Protein AF-0000000072882647 (afdb_homodimer)

pLDDT: mean 91.52, std 14.96, range [25.5, 98.94]

Radius of gyration: 23.52 Å; Cα contacts (8 Å, |Δi|>4): 827; chains: 2; bounding box: 47×79×61 Å

Secondary structure (DSSP, 8-state):
--------TTSTT-EEEE-PPP-SSSS-SSHHHHHHHHHHHHHT--EEEE-S----TTSSS-EEEETTEEEESHHHHHHHHHHHHT--TTTTS-HHHHHHHHHHHHHIIIIIHHHHHHIIIIISTTTTHHHH-S---HHHHHHHHHHHHHHHHHHHHHSGGGS-HHHHHHHHHHHHHHHHHHHTT-SBTTBSS--HHHHHHHHHHHHHHHS-TT-TTHHHHHHSTTHHHHHHHHHHHHHH-TTGGGGS------/--------TTSTT-EEEE-PPP-SSSS-S-HHHHHHHHHHHHHT--EEEE-S----TTSSS-EEEETTEEEESHHHHHHHHHHHHT--TTTTS-HHHHHHHHHHHHHIIIIIHHHHHHIIIIISTTTTHHHH-S---HHHHHHHHHHHHHHHHHHHHHSGGGS-HHHHHHHHHHHHHHHHHHHTT-SBTTBSS--HHHHHHHHHHHHHHHS-TT-TTHHHHHHSTTHHHHHHHHHHHHHH-TTGGGGS------

Solvent-accessible surface area (backbone atoms only — not comparable to full-atom values): 27006 Å² total; per-residue (Å²): 140,69,85,63,57,76,55,42,96,84,64,48,80,39,34,35,40,20,21,67,57,52,6,49,67,40,54,35,82,44,36,46,35,37,14,43,55,44,42,33,53,76,66,64,51,35,66,43,82,35,55,87,58,25,60,32,91,61,70,41,60,15,21,36,38,44,85,87,41,78,38,41,49,40,67,57,40,51,52,51,48,24,63,74,68,70,49,67,64,55,69,86,50,51,67,42,53,49,20,51,42,49,19,45,34,37,27,42,66,50,46,44,41,55,39,53,49,43,41,47,36,60,76,53,56,43,68,59,44,70,71,34,33,73,84,53,52,74,54,47,73,73,32,38,67,57,51,34,50,50,48,51,53,29,33,42,55,58,45,68,56,59,50,52,71,70,56,38,54,49,54,35,48,53,50,52,48,25,54,37,46,48,27,56,86,46,70,23,68,88,30,85,54,75,34,65,46,46,23,48,47,43,14,45,50,48,40,57,74,59,63,36,87,86,42,87,60,53,60,30,36,75,78,40,91,34,34,61,48,44,52,39,47,50,50,52,38,58,72,68,34,77,57,46,77,77,39,26,44,74,73,75,77,123,136,72,90,67,63,79,55,39,95,83,68,48,76,40,34,36,39,19,20,67,59,51,6,48,68,41,52,36,84,45,38,46,34,36,13,43,52,45,43,33,53,75,67,67,51,41,67,44,83,36,56,88,57,26,62,33,90,60,70,40,61,16,24,36,39,44,85,89,42,77,37,40,48,42,66,57,40,50,51,50,48,24,63,75,68,70,50,64,61,56,71,88,52,52,66,42,53,50,18,52,42,50,19,47,35,37,26,42,66,51,44,44,41,55,40,53,49,44,42,48,36,59,76,52,55,44,67,59,45,69,71,33,32,73,82,54,51,74,53,47,73,75,33,38,65,57,51,33,51,51,49,51,51,29,33,40,57,60,46,67,56,58,48,52,71,71,55,39,54,49,53,36,48,52,50,52,48,25,54,38,45,47,27,57,85,46,70,23,69,92,30,84,55,76,34,63,47,44,23,46,47,45,15,45,50,48,38,57,72,58,63,35,85,88,42,89,60,52,61,29,36,75,78,41,91,33,33,60,50,43,53,39,47,50,51,52,38,59,73,67,34,77,58,45,77,77,39,26,43,74,71,74,77,123

Structure (mmCIF, N/CA/C/O backbone):
data_AF-0000000072882647-model_v1
#
loop_
_entity.id
_entity.type
_entity.pdbx_description
1 polymer 'Ankyrin repeat domain-containing-like protein'
#
loop_
_atom_site.group_PDB
_atom_site.id
_atom_site.type_symbol
_atom_site.label_atom_id
_atom_site.label_alt_id
_atom_site.label_comp_id
_atom_site.label_asym_id
_atom_site.label_entity_id
_atom_site.label_seq_id
_atom_site.pdbx_PDB_ins_code
_atom_site.Cartn_x
_atom_site.Cartn_y
_atom_site.Cartn_z
_atom_site.occupancy
_atom_site.B_iso_or_equiv
_atom_site.auth_seq_id
_atom_site.auth_comp_id
_atom_site.auth_asym_id
_atom_site.auth_atom_id
_atom_site.pdbx_PDB_model_num
ATOM 1 N N . MET A 1 1 ? -9.273 34.969 10.172 1 27.52 1 MET A N 1
ATOM 2 C CA . MET A 1 1 ? -10.539 34.781 10.875 1 27.52 1 MET A CA 1
ATOM 3 C C . MET A 1 1 ? -10.781 33.281 11.148 1 27.52 1 MET A C 1
ATOM 5 O O . MET A 1 1 ? -11.477 32.625 10.383 1 27.52 1 MET A O 1
ATOM 9 N N . ALA A 1 2 ? -9.695 32.5 11.328 1 32.19 2 ALA A N 1
ATOM 10 C CA . ALA A 1 2 ? -9.352 31.094 11.336 1 32.19 2 ALA A CA 1
ATOM 11 C C . ALA A 1 2 ? -10.344 30.297 12.188 1 32.19 2 ALA A C 1
ATOM 13 O O . ALA A 1 2 ? -11.047 30.859 13.023 1 32.19 2 ALA A O 1
ATOM 14 N N . ALA A 1 3 ? -10.289 28.906 12.031 1 35.66 3 ALA A N 1
ATOM 15 C CA . ALA A 1 3 ? -11.078 27.766 12.484 1 35.66 3 ALA A CA 1
ATOM 16 C C . ALA A 1 3 ? -11.281 27.797 13.992 1 35.66 3 ALA A C 1
ATOM 18 O O . ALA A 1 3 ? -10.5 27.203 14.742 1 35.66 3 ALA A O 1
ATOM 19 N N . ALA A 1 4 ? -11.523 28.891 14.508 1 33.5 4 ALA A N 1
ATOM 20 C CA . ALA A 1 4 ? -11.742 29.094 15.938 1 33.5 4 ALA A CA 1
ATOM 21 C C . ALA A 1 4 ? -12.922 28.266 16.438 1 33.5 4 ALA A C 1
ATOM 23 O O . ALA A 1 4 ? -13.617 28.672 17.375 1 33.5 4 ALA A O 1
ATOM 24 N N . ALA A 1 5 ? -13.539 27.484 15.539 1 37.56 5 ALA A N 1
ATOM 25 C CA . ALA A 1 5 ? -14.789 27.031 16.141 1 37.56 5 ALA A CA 1
ATOM 26 C C . ALA A 1 5 ? -14.547 26.406 17.516 1 37.56 5 ALA A C 1
ATOM 28 O O . ALA A 1 5 ? -13.672 25.547 17.672 1 37.56 5 ALA A O 1
ATOM 29 N N . LEU A 1 6 ? -15.203 26.812 18.625 1 36.56 6 LEU A N 1
ATOM 30 C CA . LEU A 1 6 ? -15.266 26.891 20.078 1 36.56 6 LEU A CA 1
ATOM 31 C C . LEU A 1 6 ? -15.336 25.5 20.688 1 36.56 6 LEU A C 1
ATOM 33 O O . LEU A 1 6 ? -15.789 24.547 20.047 1 36.56 6 LEU A O 1
ATOM 37 N N . GLU A 1 7 ? -14.438 25.203 21.797 1 40.88 7 GLU A N 1
ATOM 38 C CA . GLU A 1 7 ? -14.414 24.453 23.062 1 40.88 7 GLU A CA 1
ATOM 39 C C . GLU A 1 7 ? -15.828 24.125 23.531 1 40.88 7 GLU A C 1
ATOM 41 O O . GLU A 1 7 ? -16.75 24.922 23.328 1 40.88 7 GLU A O 1
ATOM 46 N N . GLY A 1 8 ? -16.188 23 23.438 1 42.53 8 GLY A N 1
ATOM 47 C CA . GLY A 1 8 ? -17.219 22.953 24.453 1 42.53 8 GLY A CA 1
ATOM 48 C C . GLY A 1 8 ? -16.938 23.859 25.641 1 42.53 8 GLY A C 1
ATOM 49 O O . GLY A 1 8 ? -15.789 24.25 25.859 1 42.53 8 GLY A O 1
ATOM 50 N N . LYS A 1 9 ? -17.766 24.781 26.141 1 48.56 9 LYS A N 1
ATOM 51 C CA . LYS A 1 9 ? -17.641 25.719 27.25 1 48.56 9 LYS A CA 1
ATOM 52 C C . LYS A 1 9 ? -16.641 25.188 28.297 1 48.56 9 LYS A C 1
ATOM 54 O O . LYS A 1 9 ? -15.938 25.969 28.938 1 48.56 9 LYS A O 1
ATOM 59 N N . ASP A 1 10 ? -16.5 23.922 28.578 1 52.34 10 ASP A N 1
ATOM 60 C CA . ASP A 1 10 ? -15.695 23.375 29.656 1 52.34 10 ASP A CA 1
ATOM 61 C C . ASP A 1 10 ? -14.445 22.672 29.125 1 52.34 10 ASP A C 1
ATOM 63 O O . ASP A 1 10 ? -13.773 21.938 29.844 1 52.34 10 ASP A O 1
ATOM 67 N N . GLY A 1 11 ? -13.852 23 27.844 1 58.84 11 GLY A N 1
ATOM 68 C CA . GLY A 1 11 ? -12.664 22.344 27.344 1 58.84 11 GLY A CA 1
ATOM 69 C C . GLY A 1 11 ? -12.938 20.953 26.797 1 58.84 11 GLY A C 1
ATOM 70 O O . GLY A 1 11 ? -12.008 20.25 26.391 1 58.84 11 GLY A O 1
ATOM 71 N N . SER A 1 12 ? -14.164 20.531 26.75 1 74.12 12 SER A N 1
ATOM 72 C CA . SER A 1 12 ? -14.617 19.234 26.25 1 74.12 12 SER A CA 1
ATOM 73 C C . SER A 1 12 ? -14.688 19.219 24.719 1 74.12 12 SER A C 1
ATOM 75 O O . SER A 1 12 ? -14.938 20.25 24.109 1 74.12 12 SER A O 1
ATOM 77 N N . ASN A 1 13 ? -14.047 18.188 23.984 1 85.19 13 ASN A N 1
ATOM 78 C CA . ASN A 1 13 ? -14.102 17.844 22.578 1 85.19 13 ASN A CA 1
ATOM 79 C C . ASN A 1 13 ? -13.094 18.656 21.766 1 85.19 13 ASN A C 1
ATOM 81 O O . ASN A 1 13 ? -13.352 18.969 20.594 1 85.19 13 ASN A O 1
ATOM 85 N N . VAL A 1 14 ? -12.094 19.156 22.516 1 92.81 14 VAL A N 1
ATOM 86 C CA . VAL A 1 14 ? -10.969 19.734 21.797 1 92.81 14 VAL A CA 1
ATOM 87 C C . VAL A 1 14 ? -9.891 18.672 21.562 1 92.81 14 VAL A C 1
ATOM 89 O O . VAL A 1 14 ? -9.477 17.984 22.5 1 92.81 14 VAL A O 1
ATOM 92 N N . VAL A 1 15 ? -9.5 18.547 20.328 1 98 15 VAL A N 1
ATOM 93 C CA . VAL A 1 15 ? -8.477 17.562 19.984 1 98 15 VAL A CA 1
ATOM 94 C C . VAL A 1 15 ? -7.09 18.141 20.234 1 98 15 VAL A C 1
ATOM 96 O O . VAL A 1 15 ? -6.797 19.266 19.812 1 98 15 VAL A O 1
ATOM 99 N N . ILE A 1 16 ? -6.266 17.453 21 1 98.38 16 ILE A N 1
ATOM 100 C CA . ILE A 1 16 ? -4.844 17.781 21.047 1 98.38 16 ILE A CA 1
ATOM 101 C C . ILE A 1 16 ? -4.082 16.953 20.016 1 98.38 16 ILE A C 1
ATOM 103 O O . ILE A 1 16 ? -4.027 15.719 20.125 1 98.38 16 ILE A O 1
ATOM 107 N N . LEU A 1 17 ? -3.564 17.594 19.047 1 98.69 17 LEU A N 1
ATOM 108 C CA . LEU A 1 17 ? -2.775 16.938 18 1 98.69 17 LEU A CA 1
ATOM 109 C C . LEU A 1 17 ? -1.29 16.969 18.344 1 98.69 17 LEU A C 1
ATOM 111 O O . LEU A 1 17 ? -0.668 18.031 18.359 1 98.69 17 LEU A O 1
ATOM 115 N N . HIS A 1 18 ? -0.752 15.805 18.688 1 98.5 18 HIS A N 1
ATOM 116 C CA . HIS A 1 18 ? 0.672 15.664 18.969 1 98.5 18 HIS A CA 1
ATOM 117 C C . HIS A 1 18 ? 1.454 15.305 17.719 1 98.5 18 HIS A C 1
ATOM 119 O O . HIS A 1 18 ? 1.172 14.289 17.078 1 98.5 18 HIS A O 1
ATOM 125 N N . GLN A 1 19 ? 2.402 16.172 17.344 1 97.25 19 GLN A N 1
ATOM 126 C CA . GLN A 1 19 ? 3.174 15.922 16.141 1 97.25 19 GLN A CA 1
ATOM 127 C C . GLN A 1 19 ? 4.547 16.578 16.219 1 97.25 19 GLN A C 1
ATOM 129 O O . GLN A 1 19 ? 4.867 17.234 17.203 1 97.25 19 GLN A O 1
ATOM 134 N N . LEU A 1 20 ? 5.355 16.344 15.18 1 94.56 20 LEU A N 1
ATOM 135 C CA . LEU A 1 20 ? 6.672 16.969 15.078 1 94.56 20 LEU A CA 1
ATOM 136 C C . LEU A 1 20 ? 6.547 18.484 14.945 1 94.56 20 LEU A C 1
ATOM 138 O O . LEU A 1 20 ? 5.516 18.984 14.5 1 94.56 20 LEU A O 1
ATOM 142 N N . LYS A 1 21 ? 7.598 19.109 15.297 1 93.38 21 LYS A N 1
ATOM 143 C CA . LYS A 1 21 ? 7.648 20.562 15.141 1 93.38 21 LYS A CA 1
ATOM 144 C C . LYS A 1 21 ? 7.449 20.953 13.68 1 93.38 21 LYS A C 1
ATOM 146 O O . LYS A 1 21 ? 7.613 20.141 12.773 1 93.38 21 LYS A O 1
ATOM 151 N N . ARG A 1 22 ? 7.074 22.203 13.469 1 95.5 22 ARG A N 1
ATOM 152 C CA . ARG A 1 22 ? 6.828 22.75 12.141 1 95.5 22 ARG A CA 1
ATOM 153 C C . ARG A 1 22 ? 8.078 22.656 11.273 1 95.5 22 ARG A C 1
ATOM 155 O O . ARG A 1 22 ? 9.203 22.734 11.773 1 95.5 22 ARG A O 1
ATOM 162 N N . GLY A 1 23 ? 7.883 22.438 9.977 1 93.88 23 GLY A N 1
ATOM 163 C CA . GLY A 1 23 ? 8.977 22.391 9.016 1 93.88 23 GLY A CA 1
ATOM 164 C C . GLY A 1 23 ? 9.234 23.734 8.359 1 93.88 23 GLY A C 1
ATOM 165 O O . GLY A 1 23 ? 8.5 24.703 8.586 1 93.88 23 GLY A O 1
ATOM 166 N N . LYS A 1 24 ? 10.219 23.75 7.551 1 93.19 24 LYS A N 1
ATOM 167 C CA . LYS A 1 24 ? 10.617 25 6.879 1 93.19 24 LYS A CA 1
ATOM 168 C C . LYS A 1 24 ? 9.828 25.188 5.59 1 93.19 24 LYS A C 1
ATOM 170 O O . LYS A 1 24 ? 9.586 26.328 5.176 1 93.19 24 LYS A O 1
ATOM 175 N N . LEU A 1 25 ? 9.453 24.078 4.984 1 94.94 25 LEU A N 1
ATOM 176 C CA . LEU A 1 25 ? 8.844 24.172 3.662 1 94.94 25 LEU A CA 1
ATOM 177 C C . LEU A 1 25 ? 7.406 23.672 3.684 1 94.94 25 LEU A C 1
ATOM 179 O O . LEU A 1 25 ? 6.598 24.047 2.83 1 94.94 25 LEU A O 1
ATOM 183 N N . THR A 1 26 ? 7.078 22.781 4.605 1 96.94 26 THR A N 1
ATOM 184 C CA . THR A 1 26 ? 5.73 22.297 4.883 1 96.94 26 THR A CA 1
ATOM 185 C C . THR A 1 26 ? 5.418 22.391 6.375 1 96.94 26 THR A C 1
ATOM 187 O O . THR A 1 26 ? 6.328 22.406 7.203 1 96.94 26 THR A O 1
ATOM 190 N N . PRO A 1 27 ? 4.117 22.422 6.711 1 97.31 27 PRO A N 1
ATOM 191 C CA . PRO A 1 27 ? 3.773 22.516 8.133 1 97.31 27 PRO A CA 1
ATOM 192 C C . PRO A 1 27 ? 4.352 21.359 8.953 1 97.31 27 PRO A C 1
ATOM 194 O O . PRO A 1 27 ? 4.68 21.547 10.133 1 97.31 27 PRO A O 1
ATOM 197 N N . CYS A 1 28 ? 4.465 20.234 8.422 1 96.19 28 CYS A N 1
ATOM 198 C CA . CYS A 1 28 ? 5.113 19.094 9.055 1 96.19 28 CYS A CA 1
ATOM 199 C C . CYS A 1 28 ? 5.848 18.25 8.031 1 96.19 28 CYS A C 1
ATOM 201 O O . CYS A 1 28 ? 5.359 18.047 6.914 1 96.19 28 CYS A O 1
ATOM 203 N N . ILE A 1 29 ? 6.984 17.656 8.391 1 95.06 29 ILE A N 1
ATOM 204 C CA . ILE A 1 29 ? 7.777 16.844 7.469 1 95.06 29 ILE A CA 1
ATOM 205 C C . ILE A 1 29 ? 7.227 15.422 7.422 1 95.06 29 ILE A C 1
ATOM 207 O O . ILE A 1 29 ? 7.621 14.625 6.566 1 95.06 29 ILE A O 1
ATOM 211 N N . SER A 1 30 ? 6.375 15.055 8.352 1 96.44 30 SER A N 1
ATOM 212 C CA . SER A 1 30 ? 5.684 13.773 8.312 1 96.44 30 SER A CA 1
ATOM 213 C C . SER A 1 30 ? 4.434 13.844 7.441 1 96.44 30 SER A C 1
ATOM 215 O O . SER A 1 30 ? 3.535 14.648 7.699 1 96.44 30 SER A O 1
ATOM 217 N N . PRO A 1 31 ? 4.328 13.008 6.438 1 98.38 31 PRO A N 1
ATOM 218 C CA . PRO A 1 31 ? 3.119 13.016 5.609 1 98.38 31 PRO A CA 1
ATOM 219 C C . PRO A 1 31 ? 1.864 12.641 6.395 1 98.38 31 PRO A C 1
ATOM 221 O O . PRO A 1 31 ? 0.768 13.102 6.074 1 98.38 31 PRO A O 1
ATOM 224 N N . PHE A 1 32 ? 2.025 11.898 7.441 1 98.62 32 PHE A N 1
ATOM 225 C CA . PHE A 1 32 ? 0.882 11.414 8.211 1 98.62 32 PHE A CA 1
ATOM 226 C C . PHE A 1 32 ? 0.377 12.492 9.156 1 98.62 32 PHE A C 1
ATOM 228 O O . PHE A 1 32 ? -0.824 12.586 9.422 1 98.62 32 PHE A O 1
ATOM 235 N N . ALA A 1 33 ? 1.294 13.273 9.68 1 98.56 33 ALA A N 1
ATOM 236 C CA . ALA A 1 33 ? 0.888 14.414 10.5 1 98.56 33 ALA A CA 1
ATOM 237 C C . ALA A 1 33 ? 0.169 15.461 9.656 1 98.56 33 ALA A C 1
ATOM 239 O O . ALA A 1 33 ? -0.855 16.016 10.07 1 98.56 33 ALA A O 1
ATOM 240 N N . LEU A 1 34 ? 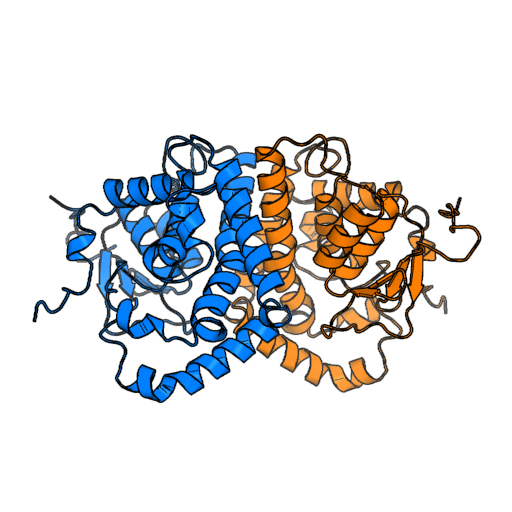0.753 15.742 8.492 1 98.81 34 LEU A N 1
ATOM 241 C CA . LEU A 1 34 ? 0.103 16.688 7.59 1 98.81 34 LEU A CA 1
ATOM 242 C C . LEU A 1 34 ? -1.273 16.188 7.172 1 98.81 34 LEU A C 1
ATOM 244 O O . LEU A 1 34 ? -2.227 16.953 7.09 1 98.81 34 LEU A O 1
ATOM 248 N N . LYS A 1 35 ? -1.419 14.93 6.898 1 98.88 35 LYS A N 1
ATOM 249 C CA . LYS A 1 35 ? -2.695 14.281 6.609 1 98.88 35 LYS A CA 1
ATOM 250 C C . LYS A 1 35 ? -3.707 14.539 7.719 1 98.88 35 LYS A C 1
ATOM 252 O O . LYS A 1 35 ? -4.82 15 7.461 1 98.88 35 LYS A O 1
ATOM 257 N N . LEU A 1 36 ? -3.35 14.242 8.938 1 98.88 36 LEU A N 1
ATOM 258 C CA . LEU A 1 36 ? -4.262 14.32 10.07 1 98.88 36 LEU A CA 1
ATOM 259 C C . LEU A 1 36 ? -4.676 15.758 10.344 1 98.88 36 LEU A C 1
ATOM 261 O O . LEU A 1 36 ? -5.855 16.047 10.562 1 98.88 36 LEU A O 1
ATOM 265 N N . GLU A 1 37 ? -3.703 16.656 10.336 1 98.88 37 GLU A N 1
ATOM 266 C CA . GLU A 1 37 ? -4.035 18.062 10.57 1 98.88 37 GLU A CA 1
ATOM 267 C C . GLU A 1 37 ? -4.914 18.609 9.445 1 98.88 37 GLU A C 1
ATOM 269 O O . GLU A 1 37 ? -5.828 19.406 9.695 1 98.88 37 GLU A O 1
ATOM 274 N N . THR A 1 38 ? -4.648 18.234 8.211 1 98.94 38 THR A N 1
ATOM 275 C CA . THR A 1 38 ? -5.492 18.641 7.098 1 98.94 38 THR A CA 1
ATOM 276 C C . THR A 1 38 ? -6.922 18.156 7.293 1 98.94 38 THR A C 1
ATOM 278 O O . THR A 1 38 ? -7.879 18.891 7.016 1 98.94 38 THR A O 1
ATOM 281 N N . TYR A 1 39 ? -7.094 16.953 7.797 1 98.88 39 TYR A N 1
ATOM 282 C CA . TYR A 1 39 ? -8.43 16.438 8.062 1 98.88 39 TYR A CA 1
ATOM 283 C C . TYR A 1 39 ? -9.156 17.281 9.094 1 98.88 39 TYR A C 1
ATOM 285 O O . TYR A 1 39 ? -10.336 17.609 8.93 1 98.88 39 TYR A O 1
ATOM 293 N N . LEU A 1 40 ? -8.445 17.594 10.172 1 98.69 40 LEU A N 1
ATOM 294 C CA . LEU A 1 40 ? -9.047 18.422 11.211 1 98.69 40 LEU A CA 1
ATOM 295 C C . LEU A 1 40 ? -9.523 19.75 10.633 1 98.69 40 LEU A C 1
ATOM 297 O O . LEU A 1 40 ? -10.609 20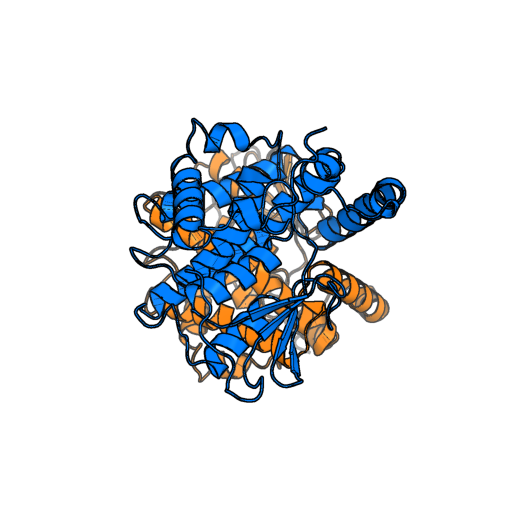.234 10.984 1 98.69 40 LEU A O 1
ATOM 301 N N . ARG A 1 41 ? -8.781 20.297 9.734 1 98.56 41 ARG A N 1
ATOM 302 C CA . ARG A 1 41 ? -9.102 21.578 9.117 1 98.56 41 ARG A CA 1
ATOM 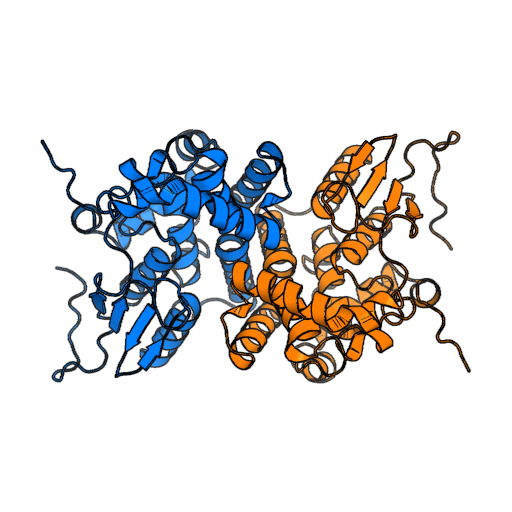303 C C . ARG A 1 41 ? -10.289 21.453 8.172 1 98.56 41 ARG A C 1
ATOM 305 O O . ARG A 1 41 ? -11.219 22.266 8.219 1 98.56 41 ARG A O 1
ATOM 312 N N . ILE A 1 42 ? -10.289 20.406 7.289 1 98.44 42 ILE A N 1
ATOM 313 C CA . ILE A 1 42 ? -11.375 20.203 6.34 1 98.44 42 ILE A CA 1
ATOM 314 C C . ILE A 1 42 ? -12.68 19.938 7.094 1 98.44 42 ILE A C 1
ATOM 316 O O . ILE A 1 42 ? -13.734 20.453 6.719 1 98.44 42 ILE A O 1
ATOM 320 N N . ALA A 1 43 ? -12.578 19.188 8.188 1 97.81 43 ALA A N 1
ATOM 321 C CA . ALA A 1 43 ? -13.75 18.766 8.945 1 97.81 43 ALA A CA 1
ATOM 322 C C . ALA A 1 43 ? -14.203 19.859 9.906 1 97.81 43 ALA A C 1
ATOM 324 O O . ALA A 1 43 ? -15.273 19.766 10.516 1 97.81 43 ALA A O 1
ATOM 325 N N . GLY A 1 44 ? -13.406 20.859 10.094 1 97.06 44 GLY A N 1
ATOM 326 C CA . GLY A 1 44 ? -13.766 21.953 11 1 97.06 44 GLY A CA 1
ATOM 327 C C . GLY A 1 44 ? -13.758 21.547 12.461 1 97.06 44 GLY A C 1
ATOM 328 O O . GLY A 1 44 ? -14.617 21.953 13.234 1 97.06 44 GLY A O 1
ATOM 329 N N . ILE A 1 45 ? -12.875 20.688 12.812 1 97.44 45 ILE A N 1
ATOM 330 C CA . ILE A 1 45 ? -12.758 20.219 14.188 1 97.44 45 ILE A CA 1
ATOM 331 C C . ILE A 1 45 ? -11.727 21.078 14.93 1 97.44 45 ILE A C 1
ATOM 333 O O . ILE A 1 45 ? -10.617 21.281 14.445 1 97.44 45 ILE A O 1
ATOM 337 N N . ALA A 1 46 ? -12.117 21.578 16.078 1 96.38 46 ALA A N 1
ATOM 338 C CA . ALA A 1 46 ? -11.211 22.391 16.891 1 96.38 46 ALA A CA 1
ATOM 339 C C . ALA A 1 46 ? -10.055 21.547 17.406 1 96.38 46 ALA A C 1
ATOM 341 O O . ALA A 1 46 ? -10.25 20.422 17.875 1 96.38 46 ALA A O 1
ATOM 342 N N . TYR A 1 47 ? -8.852 22.109 17.312 1 98.06 47 TYR A N 1
ATOM 343 C CA . TYR A 1 47 ? -7.699 21.375 17.812 1 98.06 47 TYR A CA 1
ATOM 344 C C . TYR A 1 47 ? -6.594 22.328 18.25 1 98.06 47 TYR A C 1
ATOM 346 O O . TYR A 1 47 ? -6.602 23.5 17.891 1 98.06 47 TYR A O 1
ATOM 354 N N . GLN A 1 48 ? -5.719 21.781 19.062 1 97.38 48 GLN A N 1
ATOM 355 C CA . GLN A 1 48 ? -4.484 22.438 19.484 1 97.38 48 GLN A CA 1
ATOM 356 C C . GLN A 1 48 ? -3.271 21.547 19.188 1 97.38 48 GLN A C 1
ATOM 358 O O . GLN A 1 48 ? -3.318 20.328 19.375 1 97.38 48 GLN A O 1
ATOM 363 N N . ASN A 1 49 ? -2.26 22.172 18.703 1 97.62 49 ASN A N 1
ATOM 364 C CA . ASN A 1 49 ? -1.031 21.438 18.438 1 97.62 49 ASN A CA 1
ATOM 365 C C . ASN A 1 49 ? -0.196 21.266 19.703 1 97.62 49 ASN A C 1
ATOM 367 O O . ASN A 1 49 ? -0.095 22.188 20.516 1 97.62 49 ASN A O 1
ATOM 371 N N . ASP A 1 50 ? 0.309 20.125 19.922 1 97.56 50 ASP A N 1
ATOM 372 C CA . ASP A 1 50 ? 1.347 19.812 20.891 1 97.56 50 ASP A CA 1
ATOM 373 C C . ASP A 1 50 ? 2.611 19.297 20.219 1 97.56 50 ASP A C 1
ATOM 375 O O . ASP A 1 50 ? 2.617 18.203 19.641 1 97.56 50 ASP A O 1
ATOM 379 N N . PHE A 1 51 ? 3.66 20.062 20.312 1 95.31 51 PHE A N 1
ATOM 380 C CA . PHE A 1 51 ? 4.914 19.703 19.672 1 95.31 51 PHE A CA 1
ATOM 381 C C . PHE A 1 51 ? 5.891 19.109 20.688 1 95.31 51 PHE A C 1
ATOM 383 O O . PHE A 1 51 ? 6.977 18.656 20.312 1 95.31 51 PHE A O 1
ATOM 390 N N . ASP A 1 52 ? 5.578 19.078 21.906 1 95.06 52 ASP A N 1
ATOM 391 C CA . ASP A 1 52 ? 6.484 18.672 22.984 1 95.06 52 ASP A CA 1
ATOM 392 C C . ASP A 1 52 ? 6.562 17.156 23.094 1 95.06 52 ASP A C 1
ATOM 394 O O . ASP A 1 52 ? 7.578 16.609 23.531 1 95.06 52 ASP A O 1
ATOM 398 N N . GLU A 1 53 ? 5.473 16.453 22.75 1 94.75 53 GLU A N 1
ATOM 399 C CA . GLU A 1 53 ? 5.406 14.992 22.797 1 94.75 53 GLU A CA 1
ATOM 400 C C . GLU A 1 53 ? 5.027 14.406 21.438 1 94.75 53 GLU A C 1
ATOM 402 O O . GLU A 1 53 ? 3.945 13.836 21.281 1 94.75 53 GLU A O 1
ATOM 407 N N . PRO A 1 54 ? 5.926 14.406 20.547 1 95.31 54 PRO A N 1
ATOM 408 C CA . PRO A 1 54 ? 5.57 14.047 19.172 1 95.31 54 PRO A CA 1
ATOM 409 C C . PRO A 1 54 ? 5.348 12.555 18.984 1 95.31 54 PRO A C 1
ATOM 411 O O . PRO A 1 54 ? 4.645 12.141 18.062 1 95.31 54 PRO A O 1
ATOM 414 N N . MET A 1 55 ? 5.898 11.656 19.828 1 95 55 MET A N 1
ATOM 415 C CA . MET A 1 55 ? 5.766 10.211 19.672 1 95 55 MET A CA 1
ATOM 416 C C . MET A 1 55 ? 4.648 9.656 20.547 1 95 55 MET A C 1
ATOM 418 O O . MET A 1 55 ? 4.613 9.938 21.75 1 95 55 MET A O 1
ATOM 422 N N . GLY A 1 56 ? 3.795 8.93 20 1 94.75 56 GLY A N 1
ATOM 423 C CA . GLY A 1 56 ? 2.582 8.484 20.672 1 94.75 56 GLY A CA 1
ATOM 424 C C . GLY A 1 56 ? 2.652 7.051 21.141 1 94.75 56 GLY A C 1
ATOM 425 O O . GLY A 1 56 ? 3.738 6.477 21.25 1 94.75 56 GLY A O 1
ATOM 426 N N . PRO A 1 57 ? 1.425 6.508 21.484 1 94.12 57 PRO A N 1
ATOM 427 C CA . PRO A 1 57 ? 1.33 5.191 22.125 1 94.12 57 PRO A CA 1
ATOM 428 C C . PRO A 1 57 ? 1.842 4.066 21.219 1 94.12 57 PRO A C 1
ATOM 430 O O . PRO A 1 57 ? 2.221 3.002 21.719 1 94.12 57 PRO A O 1
ATOM 433 N N . LYS A 1 58 ? 1.918 4.281 19.953 1 93.88 58 LYS A N 1
ATOM 434 C CA . LYS A 1 58 ? 2.383 3.25 19.031 1 93.88 58 LYS A CA 1
ATOM 435 C C . LYS A 1 58 ? 3.805 3.537 18.562 1 93.88 58 LYS A C 1
ATOM 437 O O . LYS A 1 58 ? 4.277 2.93 17.594 1 93.88 58 LYS A O 1
ATOM 442 N N . GLY A 1 59 ? 4.371 4.562 19.141 1 92.06 59 GLY A N 1
ATOM 443 C CA . GLY A 1 59 ? 5.773 4.867 18.875 1 92.06 59 GLY A CA 1
ATOM 444 C C . GLY A 1 59 ? 5.98 5.703 17.641 1 92.06 59 GLY A C 1
ATOM 445 O O . GLY A 1 59 ? 7.105 5.816 17.141 1 92.06 59 GLY A O 1
ATOM 446 N N . LYS A 1 60 ? 4.887 6.242 17.109 1 93.38 60 LYS A N 1
ATOM 447 C CA . LYS A 1 60 ? 4.98 7.035 15.883 1 93.38 60 LYS A CA 1
ATOM 448 C C . LYS A 1 60 ? 4.227 8.352 16.016 1 93.38 60 LYS A C 1
ATOM 450 O O . LYS A 1 60 ? 3.484 8.555 16.984 1 93.38 60 LYS A O 1
ATOM 455 N N . THR A 1 61 ? 4.543 9.297 15.188 1 96.19 61 THR A N 1
ATOM 456 C CA . THR A 1 61 ? 3.812 10.547 15 1 96.19 61 THR A CA 1
ATOM 457 C C . THR A 1 61 ? 2.963 10.492 13.734 1 96.19 61 THR A C 1
ATOM 459 O O . THR A 1 61 ? 3.32 9.812 12.766 1 96.19 61 THR A O 1
ATOM 462 N N . PRO A 1 62 ? 1.759 11.133 13.711 1 98.06 62 PRO A N 1
ATOM 463 C CA . PRO A 1 62 ? 1.11 11.906 14.773 1 98.06 62 PRO A CA 1
ATOM 464 C C . PRO A 1 62 ? 0.248 11.039 15.688 1 98.06 62 PRO A C 1
ATOM 466 O O . PRO A 1 62 ? 0.072 9.844 15.422 1 98.06 62 PRO A O 1
ATOM 469 N N . TRP A 1 63 ? -0.22 11.555 16.734 1 98.44 63 TRP A N 1
ATOM 470 C CA . TRP A 1 63 ? -1.242 10.977 17.609 1 98.44 63 TRP A CA 1
ATOM 471 C C . TRP A 1 63 ? -2.08 12.062 18.266 1 98.44 63 TRP A C 1
ATOM 473 O O . TRP A 1 63 ? -1.783 13.25 18.125 1 98.44 63 TRP A O 1
ATOM 483 N N . ILE A 1 64 ? -3.221 11.664 18.906 1 98.62 64 ILE A N 1
ATOM 484 C CA . ILE A 1 64 ? -4.086 12.695 19.484 1 98.62 64 ILE A CA 1
ATOM 485 C C . ILE A 1 64 ? -4.492 12.305 20.891 1 98.62 64 ILE A C 1
ATOM 487 O O . ILE A 1 64 ? -4.445 11.125 21.266 1 98.62 64 ILE A O 1
ATOM 491 N N . THR A 1 65 ? -4.781 13.258 21.641 1 97.69 65 THR A N 1
ATOM 492 C CA . THR A 1 65 ? -5.551 13.117 22.875 1 97.69 65 THR A CA 1
ATOM 493 C C . THR A 1 65 ? -6.93 13.75 22.734 1 97.69 65 THR A C 1
ATOM 495 O O . THR A 1 65 ? -7.051 14.883 22.25 1 97.69 65 THR A O 1
ATOM 498 N N . LEU A 1 66 ? -7.949 13.047 23 1 96.62 66 LEU A N 1
ATOM 499 C CA . LEU A 1 66 ? -9.328 13.516 22.953 1 96.62 66 LEU A CA 1
ATOM 500 C C . LEU A 1 66 ? -10.125 12.984 24.141 1 96.62 66 LEU A C 1
ATOM 502 O O . LEU A 1 66 ? -10.289 11.773 24.297 1 96.62 66 LEU A O 1
ATOM 506 N N . ASN A 1 67 ? -10.57 13.852 25 1 93.75 67 ASN A N 1
ATOM 507 C CA . ASN A 1 67 ? -11.359 13.477 26.156 1 93.75 67 ASN A CA 1
ATOM 508 C C . ASN A 1 67 ? -10.656 12.398 27 1 93.75 67 ASN A C 1
ATOM 510 O O . ASN A 1 67 ? -11.266 11.391 27.359 1 93.75 67 ASN A O 1
ATOM 514 N N . GLY A 1 68 ? -9.367 12.547 27.125 1 91.12 68 GLY A N 1
ATOM 515 C CA . GLY A 1 68 ? -8.586 11.656 27.969 1 91.12 68 GLY A CA 1
ATOM 516 C C . GLY A 1 68 ? -8.086 10.422 27.25 1 91.12 68 GLY A C 1
ATOM 517 O O . GLY A 1 68 ? -7.266 9.672 27.781 1 91.12 68 GLY A O 1
ATOM 518 N N . LYS A 1 69 ? -8.562 10.195 26.062 1 95.19 69 LYS A N 1
ATOM 519 C CA . LYS A 1 69 ? -8.148 9.031 25.297 1 95.19 69 LYS A CA 1
ATOM 520 C C . LYS A 1 69 ? -6.961 9.352 24.391 1 95.19 69 LYS A C 1
ATOM 522 O O . LYS A 1 69 ? -6.941 10.398 23.734 1 95.19 69 LYS A O 1
ATOM 527 N N . LYS A 1 70 ? -5.969 8.547 24.469 1 97.69 70 LYS A N 1
ATOM 528 C CA . LYS A 1 70 ? -4.805 8.648 23.594 1 97.69 70 LYS A CA 1
ATOM 529 C C . LYS A 1 70 ? -4.938 7.707 22.391 1 97.69 70 LYS A C 1
ATOM 531 O O . LYS A 1 70 ? -5.203 6.516 22.562 1 97.69 70 LYS A O 1
ATOM 536 N N . VAL A 1 71 ? -4.859 8.266 21.25 1 97.62 71 VAL A N 1
ATOM 537 C CA . VAL A 1 71 ? -5.043 7.465 20.047 1 97.62 71 VAL A CA 1
ATOM 538 C C . VAL A 1 71 ? -3.902 7.738 19.062 1 97.62 71 VAL A C 1
ATOM 540 O O . VAL A 1 71 ? -3.617 8.891 18.75 1 97.62 71 VAL A O 1
ATOM 543 N N . GLY A 1 72 ? -3.225 6.664 18.734 1 96.69 72 GLY A N 1
ATOM 544 C CA . GLY A 1 72 ? -2.197 6.754 17.719 1 96.69 72 GLY A CA 1
ATOM 545 C C . GLY A 1 72 ? -2.615 6.133 16.391 1 96.69 72 GLY A C 1
ATOM 546 O O . GLY A 1 72 ? -3.631 5.438 16.328 1 96.69 72 GLY A O 1
ATOM 547 N N . ASP A 1 73 ? -1.66 6.398 15.375 1 95.88 73 ASP A N 1
ATOM 548 C CA . ASP A 1 73 ? -1.844 6.105 13.961 1 95.88 73 ASP A CA 1
ATOM 549 C C . ASP A 1 73 ? -2.787 7.117 13.305 1 95.88 73 ASP A C 1
ATOM 551 O O . ASP A 1 73 ? -3.92 7.297 13.766 1 95.88 73 ASP A O 1
ATOM 555 N N . SER A 1 74 ? -2.344 7.742 12.289 1 98.06 74 SER A N 1
ATOM 556 C CA . SER A 1 74 ? -3.082 8.852 11.688 1 98.06 74 SER A CA 1
ATOM 557 C C . SER A 1 74 ? -4.445 8.391 11.172 1 98.06 74 SER A C 1
ATOM 559 O O . SER A 1 74 ? -5.438 9.109 11.305 1 98.06 74 SER A O 1
ATOM 561 N N . GLN A 1 75 ? -4.582 7.18 10.641 1 98.12 75 GLN A N 1
ATOM 562 C CA . GLN A 1 75 ? -5.848 6.711 10.094 1 98.12 75 GLN A CA 1
ATOM 563 C C . GLN A 1 75 ? -6.84 6.375 11.203 1 98.12 75 GLN A C 1
ATOM 565 O O . GLN A 1 75 ? -8.031 6.668 11.086 1 98.12 75 GLN A O 1
ATOM 570 N N . LEU A 1 76 ? -6.391 5.734 12.266 1 98 76 LEU A N 1
ATOM 571 C CA . LEU A 1 76 ? -7.25 5.434 13.406 1 98 76 LEU A CA 1
ATOM 572 C C . LEU A 1 76 ? -7.746 6.715 14.062 1 98 76 LEU A C 1
ATOM 574 O O . LEU A 1 76 ? -8.891 6.789 14.508 1 98 76 LEU A O 1
ATOM 578 N N . CYS A 1 77 ? -6.871 7.715 14.133 1 98.25 77 CYS A N 1
ATOM 579 C CA . CYS A 1 77 ? -7.273 9.023 14.641 1 98.25 77 CYS A CA 1
ATOM 580 C C . CYS A 1 77 ? -8.414 9.602 13.805 1 98.25 77 CYS A C 1
ATOM 582 O O . CYS A 1 77 ? -9.43 10.039 14.359 1 98.25 77 CYS A O 1
ATOM 584 N N . LEU A 1 78 ? -8.266 9.562 12.461 1 98.19 78 LEU A N 1
ATOM 585 C CA . LEU A 1 78 ? -9.289 10.094 11.57 1 98.19 78 LEU A CA 1
ATOM 586 C C . LEU A 1 78 ? -10.617 9.383 11.781 1 98.19 78 LEU A C 1
ATOM 588 O O . LEU A 1 78 ? -11.672 10.016 11.812 1 98.19 78 LEU A O 1
ATOM 592 N N . GLU A 1 79 ? -10.57 8.102 11.922 1 97.44 79 GLU A N 1
ATOM 593 C CA . GLU A 1 79 ? -11.789 7.324 12.094 1 97.44 79 GLU A CA 1
ATOM 594 C C . GLU A 1 79 ? -12.484 7.66 13.406 1 97.44 79 GLU A C 1
ATOM 596 O O . GLU A 1 79 ? -13.711 7.824 13.445 1 97.44 79 GLU A O 1
ATOM 601 N N . LEU A 1 80 ? -11.711 7.742 14.438 1 97.19 80 LEU A N 1
ATOM 602 C CA . LEU A 1 80 ? -12.266 8.125 15.727 1 97.19 80 LEU A CA 1
ATOM 603 C C . LEU A 1 80 ? -12.914 9.508 15.648 1 97.19 80 LEU A C 1
ATOM 605 O O . LEU A 1 80 ? -14.023 9.703 16.141 1 97.19 80 LEU A O 1
ATOM 609 N N . LEU A 1 81 ? -12.227 10.43 15.047 1 97.94 81 LEU A N 1
ATOM 610 C CA . LEU A 1 81 ? -12.711 11.805 14.938 1 97.94 81 LEU A CA 1
ATOM 611 C C . LEU A 1 81 ? -13.984 11.867 14.102 1 97.94 81 LEU A C 1
ATOM 613 O O . LEU A 1 81 ? -14.914 12.602 14.445 1 97.94 81 LEU A O 1
ATOM 617 N N . SER A 1 82 ? -13.945 11.141 12.984 1 97.62 82 SER A N 1
ATOM 618 C CA . SER A 1 82 ? -15.133 11.086 12.141 1 97.62 82 SER A CA 1
ATOM 619 C C . SER A 1 82 ? -16.344 10.609 12.922 1 97.62 82 SER A C 1
ATOM 621 O O . SER A 1 82 ? -17.438 11.188 12.789 1 97.62 82 SER A O 1
ATOM 623 N N . GLU A 1 83 ? -16.156 9.578 13.688 1 96.19 83 GLU A N 1
ATOM 624 C CA . GLU A 1 83 ? -17.25 9.023 14.484 1 96.19 83 GLU A CA 1
ATOM 625 C C . GLU A 1 83 ? -17.672 9.992 15.594 1 96.19 83 GLU A C 1
ATOM 627 O O . GLU A 1 83 ? -18.859 10.258 15.766 1 96.19 83 GLU A O 1
ATOM 632 N N . THR A 1 84 ? -16.766 10.547 16.297 1 96.38 84 THR A N 1
ATOM 633 C CA . THR A 1 84 ? -17.016 11.383 17.469 1 96.38 84 THR A CA 1
ATOM 634 C C . THR A 1 84 ? -17.703 12.68 17.062 1 96.38 84 THR A C 1
ATOM 636 O O . THR A 1 84 ? -18.625 13.133 17.75 1 96.38 84 THR A O 1
ATOM 639 N N . PHE A 1 85 ? -17.328 13.234 15.992 1 97.06 85 PHE A N 1
ATOM 640 C CA . PHE A 1 85 ? -17.828 14.547 15.609 1 97.06 85 PHE A CA 1
ATOM 641 C C . PHE A 1 85 ? -18.828 14.438 14.469 1 97.06 85 PHE A C 1
ATOM 643 O O . PHE A 1 85 ? -19.266 15.445 13.906 1 97.06 85 PHE A O 1
ATOM 650 N N . HIS A 1 86 ? -19.141 13.188 14.016 1 96.38 86 HIS A N 1
ATOM 651 C CA . HIS A 1 86 ? -20.109 12.898 12.969 1 96.38 86 HIS A CA 1
ATOM 652 C C . HIS A 1 86 ? -19.75 13.617 11.672 1 96.38 86 HIS A C 1
ATOM 654 O O . HIS A 1 86 ? -20.594 14.305 11.086 1 96.38 86 HIS A O 1
ATOM 660 N N . LYS A 1 87 ? -18.453 13.492 11.352 1 96 87 LYS A N 1
ATOM 661 C CA . LYS A 1 87 ? -17.906 14.109 10.141 1 96 87 LYS A CA 1
ATOM 662 C C . LYS A 1 87 ? -17.531 13.055 9.109 1 96 87 LYS A C 1
ATOM 664 O O . LYS A 1 87 ? -16.406 12.531 9.141 1 96 87 LYS A O 1
ATOM 669 N N . ASP A 1 88 ? -18.406 12.617 8.297 1 94.94 88 ASP A N 1
ATOM 670 C CA . ASP A 1 88 ? -18.109 11.734 7.176 1 94.94 88 ASP A CA 1
ATOM 671 C C . ASP A 1 88 ? -17.922 12.523 5.883 1 94.94 88 ASP A C 1
ATOM 673 O O . ASP A 1 88 ? -18.891 12.766 5.156 1 94.94 88 ASP A O 1
ATOM 677 N N . LEU A 1 89 ? -16.719 12.797 5.523 1 97.06 89 LEU A N 1
ATOM 678 C CA . LEU A 1 89 ? -16.406 13.625 4.367 1 97.06 89 LEU A CA 1
ATOM 679 C C . LEU A 1 89 ? -16.734 12.898 3.066 1 97.06 89 LEU A C 1
ATOM 681 O O . LEU A 1 89 ? -16.812 13.516 2.004 1 97.06 89 LEU A O 1
ATOM 685 N N . SER A 1 90 ? -16.906 11.539 3.154 1 96.81 90 SER A N 1
ATOM 686 C CA . SER A 1 90 ? -17.109 10.734 1.954 1 96.81 90 SER A CA 1
ATOM 687 C C . SER A 1 90 ? -18.578 10.32 1.812 1 96.81 90 SER A C 1
ATOM 689 O O . SER A 1 90 ? -18.891 9.398 1.053 1 96.81 90 SER A O 1
ATOM 691 N N . HIS A 1 91 ? -19.453 10.945 2.527 1 95.94 91 HIS A N 1
ATOM 692 C CA . HIS A 1 91 ? -20.844 10.516 2.623 1 95.94 91 HIS A CA 1
ATOM 693 C C . HIS A 1 91 ? -21.516 10.508 1.254 1 95.94 91 HIS A C 1
ATOM 695 O O . HIS A 1 91 ? -22.438 9.734 1.017 1 95.94 91 HIS A O 1
ATOM 701 N N . HIS A 1 92 ? -21.156 11.289 0.321 1 97.12 92 HIS A N 1
ATOM 702 C CA . HIS A 1 92 ? -21.828 11.438 -0.96 1 97.12 92 HIS A CA 1
ATOM 703 C C . HIS A 1 92 ? -21.312 10.43 -1.979 1 97.12 92 HIS A C 1
ATOM 705 O O . HIS A 1 92 ? -21.875 10.289 -3.064 1 97.12 92 HIS A O 1
ATOM 711 N N . LEU A 1 93 ? -20.234 9.734 -1.645 1 98.12 93 LEU A N 1
ATOM 712 C CA . LEU A 1 93 ? -19.656 8.766 -2.568 1 98.12 93 LEU A CA 1
ATOM 713 C C . LEU A 1 93 ? -20.438 7.461 -2.555 1 98.12 93 LEU A C 1
ATOM 715 O O . LEU A 1 93 ? -20.938 7.043 -1.507 1 98.12 93 LEU A O 1
ATOM 719 N N . SER A 1 94 ? -20.531 6.797 -3.715 1 98.44 94 SER A N 1
ATOM 720 C CA . SER A 1 94 ? -21.031 5.43 -3.787 1 98.44 94 SER A CA 1
ATOM 721 C C . SER A 1 94 ? -20.078 4.449 -3.113 1 98.44 94 SER A C 1
ATOM 723 O O . SER A 1 94 ? -18.938 4.797 -2.818 1 98.44 94 SER A O 1
ATOM 725 N N . ILE A 1 95 ? -20.484 3.242 -2.865 1 98 95 ILE A N 1
ATOM 726 C CA . ILE A 1 95 ? -19.656 2.236 -2.229 1 98 95 ILE A CA 1
ATOM 727 C C . ILE A 1 95 ? -18.469 1.901 -3.135 1 98 95 ILE A C 1
ATOM 729 O O . ILE A 1 95 ? -17.375 1.617 -2.654 1 98 95 ILE A O 1
ATOM 733 N N . GLU A 1 96 ? -18.688 1.902 -4.461 1 98.5 96 GLU A N 1
ATOM 734 C CA . GLU A 1 96 ? -17.594 1.67 -5.41 1 98.5 96 GLU A CA 1
ATOM 735 C C . GLU A 1 96 ? -16.578 2.799 -5.363 1 98.5 96 GLU A C 1
ATOM 737 O O . GLU A 1 96 ? -15.367 2.549 -5.395 1 98.5 96 GLU A O 1
ATOM 742 N N . GLU A 1 97 ? -17.094 4.051 -5.289 1 98.69 97 GLU A N 1
ATOM 743 C CA . GLU A 1 97 ? -16.203 5.207 -5.223 1 98.69 97 GLU A CA 1
ATOM 744 C C . GLU A 1 97 ? -15.391 5.203 -3.934 1 98.69 97 GLU A C 1
ATOM 746 O O . GLU A 1 97 ? -14.219 5.574 -3.934 1 98.69 97 GLU A O 1
ATOM 751 N N . LYS A 1 98 ? -16.016 4.812 -2.863 1 98.75 98 LYS A N 1
ATOM 752 C CA . LYS A 1 98 ? -15.305 4.707 -1.591 1 98.75 98 LYS A CA 1
ATOM 753 C C . LYS A 1 98 ? -14.195 3.66 -1.664 1 98.75 98 LYS A C 1
ATOM 755 O O . LYS A 1 98 ? -13.125 3.84 -1.081 1 98.75 98 LYS A O 1
ATOM 760 N N . ALA A 1 99 ? -14.484 2.562 -2.35 1 98.88 99 ALA A N 1
ATOM 761 C CA . ALA A 1 99 ? -13.484 1.517 -2.549 1 98.88 99 ALA A CA 1
ATOM 762 C C . ALA A 1 99 ? -12.281 2.051 -3.314 1 98.88 99 ALA A C 1
ATOM 764 O O . ALA A 1 99 ? -11.133 1.783 -2.943 1 98.88 99 ALA A O 1
ATOM 765 N N . VAL A 1 100 ? -12.531 2.818 -4.352 1 98.94 100 VAL A N 1
ATOM 766 C CA . VAL A 1 100 ? -11.469 3.41 -5.16 1 98.94 100 VAL A CA 1
ATOM 767 C C . VAL A 1 100 ? -10.664 4.395 -4.312 1 98.94 100 VAL A C 1
ATOM 769 O O . VAL A 1 100 ? -9.43 4.391 -4.352 1 98.94 100 VAL A O 1
ATOM 772 N N . ALA A 1 101 ? -11.328 5.199 -3.555 1 98.88 101 ALA A N 1
ATOM 773 C CA . ALA A 1 101 ? -10.656 6.16 -2.676 1 98.88 101 ALA A CA 1
ATOM 774 C C . ALA A 1 101 ? -9.727 5.449 -1.697 1 98.88 101 ALA A C 1
ATOM 776 O O . ALA A 1 101 ? -8.594 5.887 -1.48 1 98.88 101 ALA A O 1
ATOM 777 N N . ARG A 1 102 ? -10.195 4.387 -1.166 1 98.81 102 ARG A N 1
ATOM 778 C CA . ARG A 1 102 ? -9.375 3.627 -0.232 1 98.81 102 ARG A CA 1
ATOM 779 C C . ARG A 1 102 ? -8.133 3.064 -0.924 1 98.81 102 ARG A C 1
ATOM 781 O O . ARG A 1 102 ? -7.035 3.105 -0.369 1 98.81 102 ARG A O 1
ATOM 788 N N . ALA A 1 103 ? -8.32 2.52 -2.098 1 98.94 103 ALA A N 1
ATOM 789 C CA . ALA A 1 103 ? -7.188 1.955 -2.826 1 98.94 103 ALA A CA 1
ATOM 790 C C . ALA A 1 103 ? -6.109 3.01 -3.068 1 98.94 103 ALA A C 1
ATOM 792 O O . ALA A 1 103 ? -4.922 2.744 -2.887 1 98.94 103 ALA A O 1
ATOM 793 N N . PHE A 1 104 ? -6.504 4.207 -3.451 1 98.94 104 PHE A N 1
ATOM 794 C CA . PHE A 1 104 ? -5.547 5.281 -3.686 1 98.94 104 PHE A CA 1
ATOM 795 C C . PHE A 1 104 ? -4.891 5.715 -2.381 1 98.94 104 PHE A C 1
ATOM 797 O O . PHE A 1 104 ? -3.705 6.047 -2.357 1 98.94 104 PHE A O 1
ATOM 804 N N . GLN A 1 105 ? -5.672 5.758 -1.334 1 98.94 105 GLN A N 1
ATOM 805 C CA . GLN A 1 105 ? -5.102 6.07 -0.027 1 98.94 105 GLN A CA 1
ATOM 806 C C . GLN A 1 105 ? -3.984 5.098 0.334 1 98.94 105 GLN A C 1
ATOM 808 O O . GLN A 1 105 ? -2.9 5.512 0.747 1 98.94 105 GLN A O 1
ATOM 813 N N . ILE A 1 106 ? -4.262 3.846 0.167 1 98.88 106 ILE A N 1
ATOM 814 C CA . ILE A 1 106 ? -3.299 2.805 0.505 1 98.88 106 ILE A CA 1
ATOM 815 C C . ILE A 1 106 ? -2.068 2.93 -0.391 1 98.88 106 ILE A C 1
ATOM 817 O O . ILE A 1 106 ? -0.935 2.807 0.08 1 98.88 106 ILE A O 1
ATOM 821 N N . MET A 1 107 ? -2.268 3.178 -1.673 1 98.81 107 MET A N 1
ATOM 822 C CA . MET A 1 107 ? -1.138 3.344 -2.582 1 98.81 107 MET A CA 1
ATOM 823 C C . MET A 1 107 ? -0.228 4.477 -2.119 1 98.81 107 MET A C 1
ATOM 825 O O . MET A 1 107 ? 0.996 4.332 -2.109 1 98.81 107 MET A O 1
ATOM 829 N N . ALA A 1 108 ? -0.812 5.559 -1.715 1 98.81 108 ALA A N 1
ATOM 830 C CA . ALA A 1 108 ? -0.031 6.703 -1.251 1 98.81 108 ALA A CA 1
ATOM 831 C C . ALA A 1 108 ? 0.703 6.375 0.047 1 98.81 108 ALA A C 1
ATOM 833 O O . ALA A 1 108 ? 1.904 6.629 0.168 1 98.81 108 ALA A O 1
ATOM 834 N N . GLU A 1 109 ? -0 5.703 0.927 1 98.56 109 GLU A N 1
ATOM 835 C CA . GLU A 1 109 ? 0.484 5.605 2.301 1 98.56 109 GLU A CA 1
ATOM 836 C C . GLU A 1 109 ? 1.343 4.359 2.494 1 98.56 109 GLU A C 1
ATOM 838 O O . GLU A 1 109 ? 2.199 4.32 3.379 1 98.56 109 GLU A O 1
ATOM 843 N N . ASP A 1 110 ? 1.114 3.305 1.619 1 98.12 110 ASP A N 1
ATOM 844 C CA . ASP A 1 110 ? 1.786 2.037 1.88 1 98.12 110 ASP A CA 1
ATOM 845 C C . ASP A 1 110 ? 2.742 1.678 0.746 1 98.12 110 ASP A C 1
ATOM 847 O O . ASP A 1 110 ? 3.398 0.635 0.786 1 98.12 110 ASP A O 1
ATOM 851 N N . HIS A 1 111 ? 2.83 2.498 -0.271 1 98.75 111 HIS A N 1
ATOM 852 C CA . HIS A 1 111 ? 3.775 2.242 -1.352 1 98.75 111 HIS A CA 1
ATOM 853 C C . HIS A 1 111 ? 4.598 3.486 -1.672 1 98.75 111 HIS A C 1
ATOM 855 O O . HIS A 1 111 ? 5.824 3.48 -1.526 1 98.75 111 HIS A O 1
ATOM 861 N N . LEU A 1 112 ? 3.908 4.586 -2.072 1 98.81 112 LEU A N 1
ATOM 862 C CA . LEU A 1 112 ? 4.594 5.824 -2.422 1 98.81 112 LEU A CA 1
ATOM 863 C C . LEU A 1 112 ? 5.367 6.375 -1.229 1 98.81 112 LEU A C 1
ATOM 865 O O . LEU A 1 112 ? 6.441 6.953 -1.395 1 98.81 112 LEU A O 1
ATOM 869 N N . TYR A 1 113 ? 4.883 6.168 -0.046 1 98.69 113 TYR A N 1
ATOM 870 C CA . TYR A 1 113 ? 5.562 6.566 1.183 1 98.69 113 TYR A CA 1
ATOM 871 C C . TYR A 1 113 ? 6.961 5.965 1.253 1 98.69 113 TYR A C 1
ATOM 873 O O . TYR A 1 113 ? 7.926 6.664 1.567 1 98.69 113 TYR A O 1
ATOM 881 N N . TRP A 1 114 ? 7.086 4.68 0.985 1 98.69 114 TRP A N 1
ATOM 882 C CA . TRP A 1 114 ? 8.375 4.004 1.101 1 98.69 114 TRP A CA 1
ATOM 883 C C . TRP A 1 114 ? 9.352 4.508 0.041 1 98.69 114 TRP A C 1
ATOM 885 O O . TRP A 1 114 ? 10.555 4.605 0.292 1 98.69 114 TRP A O 1
ATOM 895 N N . VAL A 1 115 ? 8.812 4.805 -1.127 1 98.69 115 VAL A N 1
ATOM 896 C CA . VAL A 1 115 ? 9.648 5.402 -2.162 1 98.69 115 VAL A CA 1
ATOM 897 C C . VAL A 1 115 ? 10.234 6.723 -1.662 1 98.69 115 VAL A C 1
ATOM 899 O O . VAL A 1 115 ? 11.438 6.957 -1.771 1 98.69 115 VAL A O 1
ATOM 902 N N . MET A 1 116 ? 9.391 7.559 -1.132 1 97.75 116 MET A N 1
ATOM 903 C CA . MET A 1 116 ? 9.805 8.859 -0.6 1 97.75 116 MET A CA 1
ATOM 904 C C . MET A 1 116 ? 10.812 8.688 0.531 1 97.75 116 MET A C 1
ATOM 906 O O . MET A 1 116 ? 11.812 9.398 0.592 1 97.75 116 MET A O 1
ATOM 910 N N . LEU A 1 117 ? 10.562 7.734 1.417 1 96.94 117 LEU A N 1
ATOM 911 C CA . LEU A 1 117 ? 11.445 7.473 2.553 1 96.94 117 LEU A CA 1
ATOM 912 C C . LEU A 1 117 ? 12.82 7.035 2.084 1 96.94 117 LEU A C 1
ATOM 914 O O . LEU A 1 117 ? 13.836 7.512 2.592 1 96.94 117 LEU A O 1
ATOM 918 N N . VAL A 1 118 ? 12.859 6.113 1.103 1 97.62 118 VAL A N 1
ATOM 919 C CA . VAL A 1 118 ? 14.125 5.625 0.552 1 97.62 118 VAL A CA 1
ATOM 920 C C . VAL A 1 118 ? 14.891 6.785 -0.077 1 97.62 118 VAL A C 1
ATOM 922 O O . VAL A 1 118 ? 16.094 6.93 0.144 1 97.62 118 VAL A O 1
ATOM 925 N N . TRP A 1 119 ? 14.195 7.582 -0.834 1 97.19 119 TRP A N 1
ATOM 926 C CA . TRP A 1 119 ? 14.859 8.727 -1.452 1 97.19 119 TRP A CA 1
ATOM 927 C C . TRP A 1 119 ? 15.445 9.648 -0.392 1 97.19 119 TRP A C 1
ATOM 929 O O . TRP A 1 119 ? 16.609 10.031 -0.468 1 97.19 119 TRP A O 1
ATOM 939 N N . ARG A 1 120 ? 14.703 10.008 0.608 1 94.81 120 ARG A N 1
ATOM 940 C CA . ARG A 1 120 ? 15.062 11.008 1.61 1 94.81 120 ARG A CA 1
ATOM 941 C C . ARG A 1 120 ? 16.25 10.539 2.443 1 94.81 120 ARG A C 1
ATOM 943 O O . ARG A 1 120 ? 17.188 11.297 2.684 1 94.81 120 ARG A O 1
ATOM 950 N N . TRP A 1 121 ? 16.328 9.211 2.828 1 94 121 TRP A N 1
ATOM 951 C CA . TRP A 1 121 ? 17.266 8.789 3.861 1 94 121 TRP A CA 1
ATOM 952 C C . TRP A 1 121 ? 18.391 7.945 3.266 1 94 121 TRP A C 1
ATOM 954 O O . TRP A 1 121 ? 19.469 7.848 3.842 1 94 121 TRP A O 1
ATOM 964 N N . ILE A 1 122 ? 18.109 7.34 2.102 1 95.62 122 ILE A N 1
ATOM 965 C CA . ILE A 1 122 ? 19.109 6.445 1.544 1 95.62 122 ILE A CA 1
ATOM 966 C C . ILE A 1 122 ? 19.781 7.113 0.347 1 95.62 122 ILE A C 1
ATOM 968 O O . ILE A 1 122 ? 21 7.328 0.352 1 95.62 122 ILE A O 1
ATOM 972 N N . TYR A 1 123 ? 19.031 7.547 -0.614 1 96.25 123 TYR A N 1
ATOM 973 C CA . TYR A 1 123 ? 19.641 8.117 -1.81 1 96.25 123 TYR A CA 1
ATOM 974 C C . TYR A 1 123 ? 20.156 9.523 -1.539 1 96.25 123 TYR A C 1
ATOM 976 O O . TYR A 1 123 ? 21.266 9.875 -1.957 1 96.25 123 TYR A O 1
ATOM 984 N N . ASN A 1 124 ? 19.328 10.32 -0.871 1 93.31 124 ASN A N 1
ATOM 985 C CA . ASN A 1 124 ? 19.734 11.664 -0.45 1 93.31 124 ASN A CA 1
ATOM 986 C C . ASN A 1 124 ? 20.625 11.617 0.779 1 93.31 124 ASN A C 1
ATOM 988 O O . ASN A 1 124 ? 21.359 12.57 1.059 1 93.31 124 ASN A O 1
ATOM 992 N N . GLY A 1 125 ? 20.562 10.547 1.562 1 89.88 125 GLY A N 1
ATOM 993 C CA . GLY A 1 125 ? 21.375 10.375 2.76 1 89.88 125 GLY A CA 1
ATOM 994 C C . GLY A 1 125 ? 21 11.336 3.873 1 89.88 125 GLY A C 1
ATOM 995 O O . GLY A 1 125 ? 21.844 11.68 4.703 1 89.88 125 GLY A O 1
ATOM 996 N N . GLY A 1 126 ? 19.828 11.938 3.746 1 88.25 126 GLY A N 1
ATOM 997 C CA . GLY A 1 126 ? 19.391 12.898 4.746 1 88.25 126 GLY A CA 1
ATOM 998 C C . GLY A 1 126 ? 20.031 14.258 4.582 1 88.25 126 GLY A C 1
ATOM 999 O O . GLY A 1 126 ? 19.938 15.109 5.469 1 88.25 126 GLY A O 1
ATOM 1000 N N . SER A 1 127 ? 20.656 14.523 3.49 1 85.94 127 SER A N 1
ATOM 1001 C CA . SER A 1 127 ? 21.406 15.758 3.297 1 85.94 127 SER A CA 1
ATOM 1002 C C . SER A 1 127 ? 20.484 16.969 3.201 1 85.94 127 SER A C 1
ATOM 1004 O O . SER A 1 127 ? 20.875 18.094 3.518 1 85.94 127 SER A O 1
ATOM 1006 N N . SER A 1 128 ? 19.25 16.719 2.848 1 85.25 128 SER A N 1
ATOM 1007 C CA . SER A 1 128 ? 18.312 17.812 2.666 1 85.25 128 SER A CA 1
ATOM 1008 C C . SER A 1 128 ? 17.594 18.156 3.969 1 85.25 128 SER A C 1
ATOM 1010 O O . SER A 1 128 ? 16.875 19.156 4.047 1 85.25 128 SER A O 1
ATOM 1012 N N . LEU A 1 129 ? 17.781 17.359 4.969 1 85.75 129 LEU A N 1
ATOM 1013 C CA . LEU A 1 129 ? 17.016 17.516 6.203 1 85.75 129 LEU A CA 1
ATOM 1014 C C . LEU A 1 129 ? 17.203 18.922 6.781 1 85.75 129 LEU A C 1
ATOM 1016 O O . LEU A 1 129 ? 16.234 19.547 7.211 1 85.75 129 LEU A O 1
ATOM 1020 N N . PRO A 1 130 ? 18.422 19.469 6.77 1 83.19 130 PRO A N 1
ATOM 1021 C CA . PRO A 1 130 ? 18.594 20.828 7.293 1 83.19 130 PRO A CA 1
ATOM 1022 C C . PRO A 1 130 ? 17.812 21.875 6.504 1 83.19 130 PRO A C 1
ATOM 1024 O O . PRO A 1 130 ? 17.469 22.938 7.035 1 83.19 130 PRO A O 1
ATOM 1027 N N . LEU A 1 131 ? 17.484 21.531 5.324 1 85.12 131 LEU A N 1
ATOM 1028 C CA . LEU A 1 131 ? 16.766 22.453 4.461 1 85.12 131 LEU A CA 1
ATOM 1029 C C . LEU A 1 131 ? 15.266 22.422 4.75 1 85.12 131 LEU A C 1
ATOM 1031 O O . LEU A 1 131 ? 14.547 23.391 4.473 1 85.12 131 LEU A O 1
ATOM 1035 N N . ILE A 1 132 ? 14.852 21.344 5.363 1 87.5 132 ILE A N 1
ATOM 1036 C CA . ILE A 1 132 ? 13.398 21.203 5.461 1 87.5 132 ILE A CA 1
ATOM 1037 C C . ILE A 1 132 ? 12.977 21.219 6.926 1 87.5 132 ILE A C 1
ATOM 1039 O O . ILE A 1 132 ? 11.797 21.406 7.234 1 87.5 132 ILE A O 1
ATOM 1043 N N . GLN A 1 133 ? 13.977 20.984 7.801 1 82.69 133 GLN A N 1
ATOM 1044 C CA . GLN A 1 133 ? 13.672 20.984 9.227 1 82.69 133 GLN A CA 1
ATOM 1045 C C . GLN A 1 133 ? 14.836 21.547 10.039 1 82.69 133 GLN A C 1
ATOM 1047 O O . GLN A 1 133 ? 15.984 21.125 9.852 1 82.69 133 GLN A O 1
ATOM 1052 N N . THR A 1 134 ? 14.664 22.672 10.695 1 67.19 134 THR A N 1
ATOM 1053 C CA . THR A 1 134 ? 15.719 23.312 11.477 1 67.19 134 THR A CA 1
ATOM 1054 C C . THR A 1 134 ? 16 22.516 12.75 1 67.19 134 THR A C 1
ATOM 1056 O O . THR A 1 134 ? 17.172 22.375 13.148 1 67.19 134 THR A O 1
ATOM 1059 N N . ASP A 1 135 ? 14.93 22.469 13.531 1 61.28 135 ASP A N 1
ATOM 1060 C CA . ASP A 1 135 ? 15.109 22.078 14.93 1 61.28 135 ASP A CA 1
ATOM 1061 C C . ASP A 1 135 ? 15.328 20.578 15.055 1 61.28 135 ASP A C 1
ATOM 1063 O O . ASP A 1 135 ? 14.852 19.953 16 1 61.28 135 ASP A O 1
ATOM 1067 N N . LEU A 1 136 ? 15.93 20.172 13.914 1 57.72 136 LEU A N 1
ATOM 1068 C CA . LEU A 1 136 ? 16.266 18.781 14.188 1 57.72 136 LEU A CA 1
ATOM 1069 C C . LEU A 1 136 ? 17.266 18.672 15.336 1 57.72 136 LEU A C 1
ATOM 1071 O O . LEU A 1 136 ? 18.188 19.484 15.43 1 57.72 136 LEU A O 1
ATOM 1075 N N . HIS A 1 137 ? 16.922 18.156 16.344 1 52.09 137 HIS A N 1
ATOM 1076 C CA . HIS A 1 137 ? 17.844 18.016 17.469 1 52.09 137 HIS A CA 1
ATOM 1077 C C . HIS A 1 137 ? 19.266 17.734 16.984 1 52.09 137 HIS A C 1
ATOM 1079 O O . HIS A 1 137 ? 19.453 17.125 15.93 1 52.09 137 HIS A O 1
ATOM 1085 N N . PHE A 1 138 ? 20.219 18.484 17.516 1 49.25 138 PHE A N 1
ATOM 1086 C CA . PHE A 1 138 ? 21.656 18.25 17.328 1 49.25 138 PHE A CA 1
ATOM 1087 C C . PHE A 1 138 ? 21.922 16.781 17.078 1 49.25 138 PHE A C 1
ATOM 1089 O O . PHE A 1 138 ? 22.797 16.422 16.281 1 49.25 138 PHE A O 1
ATOM 1096 N N . ALA A 1 139 ? 21.062 15.969 17.625 1 51.12 139 ALA A N 1
ATOM 1097 C CA . ALA A 1 139 ? 21.203 14.516 17.594 1 51.12 139 ALA A CA 1
ATOM 1098 C C . ALA A 1 139 ? 20.938 13.969 16.188 1 51.12 139 ALA A C 1
ATOM 1100 O O . ALA A 1 139 ? 21.547 12.977 15.781 1 51.12 139 ALA A O 1
ATOM 1101 N N . VAL A 1 140 ? 20.109 14.695 15.453 1 57.16 140 VAL A N 1
ATOM 1102 C CA . VAL A 1 140 ? 19.859 14.164 14.109 1 57.16 140 VAL A CA 1
ATOM 1103 C C . VAL A 1 140 ? 21.125 14.312 13.266 1 57.16 140 VAL A C 1
ATOM 1105 O O . VAL A 1 140 ? 21.469 13.406 12.5 1 57.16 140 VAL A O 1
ATOM 1108 N N . ARG A 1 141 ? 21.797 15.414 13.438 1 57.94 141 ARG A N 1
ATOM 1109 C CA . ARG A 1 141 ? 23.078 15.508 12.734 1 57.94 141 ARG A CA 1
ATOM 1110 C C . ARG A 1 141 ? 24.031 14.406 13.188 1 57.94 141 ARG A C 1
ATOM 1112 O O . ARG A 1 141 ? 24.672 13.758 12.359 1 57.94 141 ARG A O 1
ATOM 1119 N N . TYR A 1 142 ? 24.078 14.25 14.453 1 63.88 142 TYR A N 1
ATOM 1120 C CA . TYR A 1 142 ? 25.016 13.258 14.969 1 63.88 142 TYR A CA 1
ATOM 1121 C C . TYR A 1 142 ? 24.422 11.859 14.922 1 63.88 142 TYR A C 1
ATOM 1123 O O . TYR A 1 142 ? 25.141 10.867 14.875 1 63.88 142 TYR A O 1
ATOM 1131 N N . LEU A 1 143 ? 23.078 11.922 14.664 1 75.38 143 LEU A N 1
ATOM 1132 C CA . LEU A 1 143 ? 22.453 10.609 14.664 1 75.38 143 LEU A CA 1
ATOM 1133 C C . LEU A 1 143 ? 22 10.211 13.258 1 75.38 143 LEU A C 1
ATOM 1135 O O . LEU A 1 143 ? 21.422 9.141 13.062 1 75.38 143 LEU A O 1
ATOM 1139 N N . ARG A 1 144 ? 22.469 11.023 12.359 1 83.44 144 ARG A N 1
ATOM 1140 C CA . ARG A 1 144 ? 22.094 10.789 10.969 1 83.44 144 ARG A CA 1
ATOM 1141 C C . ARG A 1 144 ? 22.516 9.398 10.508 1 83.44 144 ARG A C 1
ATOM 1143 O O . ARG A 1 144 ? 21.703 8.648 9.953 1 83.44 144 ARG A O 1
ATOM 1150 N N . PRO A 1 145 ? 23.703 8.938 10.844 1 83.62 145 PRO A N 1
ATOM 1151 C CA . PRO A 1 145 ? 24.078 7.598 10.398 1 83.62 145 PRO A CA 1
ATOM 1152 C C . PRO A 1 145 ? 23.219 6.5 11.023 1 83.62 145 PRO A C 1
ATOM 1154 O O . PRO A 1 145 ? 22.969 5.473 10.391 1 83.62 145 PRO A O 1
ATOM 1157 N N . ILE A 1 146 ? 22.891 6.805 12.195 1 86 146 ILE A N 1
ATOM 1158 C CA . ILE A 1 146 ? 22.078 5.828 12.898 1 86 146 ILE A CA 1
ATOM 1159 C C . ILE A 1 146 ? 20.688 5.777 12.273 1 86 146 ILE A C 1
ATOM 1161 O O . ILE A 1 146 ? 20.125 4.695 12.055 1 86 146 ILE A O 1
ATOM 1165 N N . VAL A 1 147 ? 20.141 6.945 11.969 1 86.94 147 VAL A N 1
ATOM 1166 C CA . VAL A 1 147 ? 18.812 7.023 11.367 1 86.94 147 VAL A CA 1
ATOM 1167 C C . VAL A 1 147 ? 18.828 6.383 9.984 1 86.94 147 VAL A C 1
ATOM 1169 O O . VAL A 1 147 ? 17.938 5.602 9.641 1 86.94 147 VAL A O 1
ATOM 1172 N N . VAL A 1 148 ? 19.859 6.652 9.266 1 90.06 148 VAL A N 1
ATOM 1173 C CA . VAL A 1 148 ? 20 6.102 7.918 1 90.06 148 VAL A CA 1
ATOM 1174 C C . VAL A 1 148 ? 20.062 4.578 7.984 1 90.06 148 VAL A C 1
ATOM 1176 O O . VAL A 1 148 ? 19.406 3.885 7.207 1 90.06 148 VAL A O 1
ATOM 1179 N N . SER A 1 149 ? 20.828 4.074 8.922 1 91.38 149 SER A N 1
ATOM 1180 C CA . SER A 1 149 ? 20.969 2.629 9.078 1 91.38 149 SER A CA 1
ATOM 1181 C C . SER A 1 149 ? 19.641 1.989 9.461 1 91.38 149 SER A C 1
ATOM 1183 O O . SER A 1 149 ? 19.281 0.923 8.953 1 91.38 149 SER A O 1
ATOM 1185 N N . ARG A 1 150 ? 18.969 2.623 10.312 1 91.06 150 ARG A N 1
ATOM 1186 C CA . ARG A 1 150 ? 17.672 2.119 10.734 1 91.06 150 ARG A CA 1
ATOM 1187 C C . ARG A 1 150 ? 16.672 2.105 9.57 1 91.06 150 ARG A C 1
ATOM 1189 O O . ARG A 1 150 ? 15.938 1.139 9.398 1 91.06 150 ARG A O 1
ATOM 1196 N N . VAL A 1 151 ? 16.688 3.174 8.836 1 93.94 151 VAL A N 1
ATOM 1197 C CA . VAL A 1 151 ? 15.789 3.275 7.695 1 93.94 151 VAL A CA 1
ATOM 1198 C C . VAL A 1 151 ? 16.156 2.215 6.656 1 93.94 151 VAL A C 1
ATOM 1200 O O . VAL A 1 151 ? 15.266 1.599 6.059 1 93.94 151 VAL A O 1
ATOM 1203 N N . LYS A 1 152 ? 17.438 1.97 6.445 1 95.19 152 LYS A N 1
ATOM 1204 C CA . LYS A 1 152 ? 17.875 0.94 5.508 1 95.19 152 LYS A CA 1
ATOM 1205 C C . LYS A 1 152 ? 17.312 -0.428 5.895 1 95.19 152 LYS A C 1
ATOM 1207 O O . LYS A 1 152 ? 16.828 -1.173 5.039 1 95.19 152 LYS A O 1
ATOM 1212 N N . SER A 1 153 ? 17.375 -0.71 7.172 1 95 153 SER A N 1
ATOM 1213 C CA . SER A 1 153 ? 16.844 -1.978 7.664 1 95 153 SER A CA 1
ATOM 1214 C C . SER A 1 153 ? 15.336 -2.049 7.488 1 95 153 SER A C 1
ATOM 1216 O O . SER A 1 153 ? 14.805 -3.08 7.074 1 95 153 SER A O 1
ATOM 1218 N N . GLN A 1 154 ? 14.68 -0.967 7.773 1 95.56 154 GLN A N 1
ATOM 1219 C CA . GLN A 1 154 ? 13.227 -0.917 7.699 1 95.56 154 GLN A CA 1
ATOM 1220 C C . GLN A 1 154 ? 12.742 -1.119 6.266 1 95.56 154 GLN A C 1
ATOM 1222 O O . GLN A 1 154 ? 11.844 -1.918 6.016 1 95.56 154 GLN A O 1
ATOM 1227 N N . VAL A 1 155 ? 13.359 -0.465 5.34 1 96.94 155 VAL A N 1
ATOM 1228 C CA . VAL A 1 155 ? 12.883 -0.519 3.961 1 96.94 155 VAL A CA 1
ATOM 1229 C C . VAL A 1 155 ? 13.258 -1.86 3.336 1 96.94 155 VAL A C 1
ATOM 1231 O O . VAL A 1 155 ? 12.578 -2.342 2.426 1 96.94 155 VAL A O 1
ATOM 1234 N N . SER A 1 156 ? 14.375 -2.453 3.785 1 95.12 156 SER A N 1
ATOM 1235 C CA . SER A 1 156 ? 14.703 -3.803 3.342 1 95.12 156 SER A CA 1
ATOM 1236 C C . SER A 1 156 ? 13.656 -4.809 3.812 1 95.12 156 SER A C 1
ATOM 1238 O O . SER A 1 156 ? 13.211 -5.66 3.037 1 95.12 156 SER A O 1
ATOM 1240 N N . ALA A 1 157 ? 13.25 -4.672 5.059 1 94.06 157 ALA A N 1
ATOM 1241 C CA . ALA A 1 157 ? 12.242 -5.559 5.629 1 94.06 157 ALA A CA 1
ATOM 1242 C C . ALA A 1 157 ? 10.906 -5.395 4.918 1 94.06 157 ALA A C 1
ATOM 1244 O O . ALA A 1 157 ? 10.203 -6.375 4.664 1 94.06 157 ALA A O 1
ATOM 1245 N N . GLN A 1 158 ? 10.602 -4.195 4.602 1 95.38 158 GLN A N 1
ATOM 1246 C CA . GLN A 1 158 ? 9.344 -3.885 3.93 1 95.38 158 GLN A CA 1
ATOM 1247 C C . GLN A 1 158 ? 9.383 -4.312 2.467 1 95.38 158 GLN A C 1
ATOM 1249 O O . GLN A 1 158 ? 8.352 -4.684 1.896 1 95.38 158 GLN A O 1
ATOM 1254 N N . GLY A 1 159 ? 10.5 -4.305 1.837 1 94.62 159 GLY A N 1
ATOM 1255 C CA . GLY A 1 159 ? 10.625 -4.809 0.478 1 94.62 159 GLY A CA 1
ATOM 1256 C C . GLY A 1 159 ? 11.195 -3.785 -0.485 1 94.62 159 GLY A C 1
ATOM 1257 O O . GLY A 1 159 ? 12.023 -4.117 -1.338 1 94.62 159 GLY A O 1
ATOM 1258 N N . MET A 1 160 ? 10.953 -2.5 -0.321 1 97.06 160 MET A N 1
ATOM 1259 C CA . MET A 1 160 ? 11.352 -1.457 -1.264 1 97.06 160 MET A CA 1
ATOM 1260 C C . MET A 1 160 ? 12.875 -1.348 -1.346 1 97.06 160 MET A C 1
ATOM 1262 O O . MET A 1 160 ? 13.422 -1.071 -2.414 1 97.06 160 MET A O 1
ATOM 1266 N N . GLY A 1 161 ? 13.578 -1.622 -0.23 1 96.12 161 GLY A N 1
ATOM 1267 C CA . GLY A 1 161 ? 15.023 -1.466 -0.154 1 96.12 161 GLY A CA 1
ATOM 1268 C C . GLY A 1 161 ? 15.781 -2.57 -0.865 1 96.12 161 GLY A C 1
ATOM 1269 O O . GLY A 1 161 ? 17.016 -2.553 -0.917 1 96.12 161 GLY A O 1
ATOM 1270 N N . ARG A 1 162 ? 15.055 -3.508 -1.476 1 95.81 162 ARG A N 1
ATOM 1271 C CA . ARG A 1 162 ? 15.68 -4.637 -2.156 1 95.81 162 ARG A CA 1
ATOM 1272 C C . ARG A 1 162 ? 15.859 -4.348 -3.645 1 95.81 162 ARG A C 1
ATOM 1274 O O . ARG A 1 162 ? 16.406 -5.172 -4.379 1 95.81 162 ARG A O 1
ATOM 1281 N N . HIS A 1 163 ? 15.406 -3.223 -4.055 1 97.62 163 HIS A N 1
ATOM 1282 C CA . HIS A 1 163 ? 15.445 -2.82 -5.457 1 97.62 163 HIS A CA 1
ATOM 1283 C C . HIS A 1 163 ? 16.531 -1.777 -5.699 1 97.62 163 HIS A C 1
ATOM 1285 O O . HIS A 1 163 ? 16.969 -1.1 -4.766 1 97.62 163 HIS A O 1
ATOM 1291 N N . SER A 1 164 ? 16.953 -1.698 -6.953 1 97.12 164 SER A N 1
ATOM 1292 C CA . SER A 1 164 ? 17.906 -0.656 -7.332 1 97.12 164 SER A CA 1
ATOM 1293 C C . SER A 1 164 ? 17.266 0.724 -7.281 1 97.12 164 SER A C 1
ATOM 1295 O O . SER A 1 164 ? 16.031 0.842 -7.301 1 97.12 164 SER A O 1
ATOM 1297 N N . GLN A 1 165 ? 18.109 1.771 -7.211 1 97.31 165 GLN A N 1
ATOM 1298 C CA . GLN A 1 165 ? 17.609 3.139 -7.203 1 97.31 165 GLN A CA 1
ATOM 1299 C C . GLN A 1 165 ? 16.703 3.404 -8.414 1 97.31 165 GLN A C 1
ATOM 1301 O O . GLN A 1 165 ? 15.641 4.008 -8.281 1 97.31 165 GLN A O 1
ATOM 1306 N N . SER A 1 166 ? 17.172 2.977 -9.609 1 97.81 166 SER A N 1
ATOM 1307 C CA . SER A 1 166 ? 16.375 3.189 -10.82 1 97.81 166 SER A CA 1
ATOM 1308 C C . SER A 1 166 ? 15.023 2.5 -10.727 1 97.81 166 SER A C 1
ATOM 1310 O O . SER A 1 166 ? 14 3.066 -11.117 1 97.81 166 SER A O 1
ATOM 1312 N N . GLU A 1 167 ? 15.008 1.271 -10.188 1 98.06 167 GLU A N 1
ATOM 1313 C CA . GLU A 1 167 ? 13.758 0.532 -10.023 1 98.06 167 GLU A CA 1
ATOM 1314 C C . GLU A 1 167 ? 12.828 1.228 -9.039 1 98.06 167 GLU A C 1
ATOM 1316 O O . GLU A 1 167 ? 11.633 1.375 -9.297 1 98.06 167 GLU A O 1
ATOM 1321 N N . VAL A 1 168 ? 13.383 1.666 -7.883 1 98.5 168 VAL A N 1
ATOM 1322 C CA . VAL A 1 168 ? 12.586 2.311 -6.84 1 98.5 168 VAL A CA 1
ATOM 1323 C C . VAL A 1 168 ? 11.977 3.598 -7.383 1 98.5 168 VAL A C 1
ATOM 1325 O O . VAL A 1 168 ? 10.781 3.848 -7.199 1 98.5 168 VAL A O 1
ATOM 1328 N N . MET A 1 169 ? 12.766 4.398 -8.07 1 98.38 169 MET A N 1
ATOM 1329 C CA . MET A 1 169 ? 12.266 5.664 -8.609 1 98.38 169 MET A CA 1
ATOM 1330 C C . MET A 1 169 ? 11.211 5.422 -9.68 1 98.38 169 MET A C 1
ATOM 1332 O O . MET A 1 169 ? 10.242 6.18 -9.781 1 98.38 169 MET A O 1
ATOM 1336 N N . GLU A 1 170 ? 11.375 4.359 -10.453 1 98.5 170 GLU A N 1
ATOM 1337 C CA . GLU A 1 170 ? 10.375 4.02 -11.453 1 98.5 170 GLU A CA 1
ATOM 1338 C C . GLU A 1 170 ? 9.07 3.564 -10.797 1 98.5 170 GLU A C 1
ATOM 1340 O O . GLU A 1 170 ? 7.984 3.885 -11.281 1 98.5 170 GLU A O 1
ATOM 1345 N N . MET A 1 171 ? 9.164 2.801 -9.75 1 98.62 171 MET A N 1
ATOM 1346 C CA . MET A 1 171 ? 7.98 2.391 -9.008 1 98.62 171 MET A CA 1
ATOM 1347 C C . MET A 1 171 ? 7.207 3.604 -8.5 1 98.62 171 MET A C 1
ATOM 1349 O O . MET A 1 171 ? 5.984 3.658 -8.625 1 98.62 171 MET A O 1
ATOM 1353 N N . GLY A 1 172 ? 7.953 4.566 -7.922 1 98.75 172 GLY A N 1
ATOM 1354 C CA . GLY A 1 172 ? 7.32 5.789 -7.465 1 98.75 172 GLY A CA 1
ATOM 1355 C C . GLY A 1 172 ? 6.668 6.582 -8.586 1 98.75 172 GLY A C 1
ATOM 1356 O O . GLY A 1 172 ? 5.582 7.137 -8.414 1 98.75 172 GLY A O 1
ATOM 1357 N N . LEU A 1 173 ? 7.344 6.625 -9.727 1 98.69 173 LEU A N 1
ATOM 1358 C CA . LEU A 1 173 ? 6.809 7.363 -10.867 1 98.69 173 LEU A CA 1
ATOM 1359 C C . LEU A 1 173 ? 5.504 6.742 -11.352 1 98.69 173 LEU A C 1
ATOM 1361 O O . LEU A 1 173 ? 4.57 7.461 -11.727 1 98.69 173 LEU A O 1
ATOM 1365 N N . LYS A 1 174 ? 5.434 5.441 -11.352 1 98.69 174 LYS A N 1
ATOM 1366 C CA . LYS A 1 174 ? 4.199 4.762 -11.727 1 98.69 174 LYS A CA 1
ATOM 1367 C C . LYS A 1 174 ? 3.053 5.141 -10.797 1 98.69 174 LYS A C 1
ATOM 1369 O O . LYS A 1 174 ? 1.919 5.328 -11.242 1 98.69 174 LYS A O 1
ATOM 1374 N N . ASP A 1 175 ? 3.338 5.227 -9.461 1 98.88 175 ASP A N 1
ATOM 1375 C CA . ASP A 1 175 ? 2.324 5.676 -8.516 1 98.88 175 ASP A CA 1
ATOM 1376 C C . ASP A 1 175 ? 1.881 7.105 -8.828 1 98.88 175 ASP A C 1
ATOM 1378 O O . ASP A 1 175 ? 0.683 7.391 -8.891 1 98.88 175 ASP A O 1
ATOM 1382 N N . LEU A 1 176 ? 2.859 7.984 -9.023 1 98.88 176 LEU A N 1
ATOM 1383 C CA . LEU A 1 176 ? 2.568 9.391 -9.281 1 98.88 176 LEU A CA 1
ATOM 1384 C C . LEU A 1 176 ? 1.773 9.547 -10.57 1 98.88 176 LEU A C 1
ATOM 1386 O O . LEU A 1 176 ? 0.83 10.344 -10.633 1 98.88 176 LEU A O 1
ATOM 1390 N N . ARG A 1 177 ? 2.115 8.758 -11.609 1 98.81 177 ARG A N 1
ATOM 1391 C CA . ARG A 1 177 ? 1.374 8.789 -12.867 1 98.81 177 ARG A CA 1
ATOM 1392 C C . ARG A 1 177 ? -0.055 8.289 -12.672 1 98.81 177 ARG A C 1
ATOM 1394 O O . ARG A 1 177 ? -0.993 8.844 -13.25 1 98.81 177 ARG A O 1
ATOM 1401 N N . ALA A 1 178 ? -0.199 7.266 -11.875 1 98.94 178 ALA A N 1
ATOM 1402 C CA . ALA A 1 178 ? -1.542 6.758 -11.609 1 98.94 178 ALA A CA 1
ATOM 1403 C C . ALA A 1 178 ? -2.398 7.82 -10.922 1 98.94 178 ALA A C 1
ATOM 1405 O O . ALA A 1 178 ? -3.551 8.039 -11.305 1 98.94 178 ALA A O 1
ATOM 1406 N N . ILE A 1 179 ? -1.84 8.5 -9.906 1 98.94 179 ILE A N 1
ATOM 1407 C CA . ILE A 1 179 ? -2.566 9.555 -9.195 1 98.94 179 ILE A CA 1
ATOM 1408 C C . ILE A 1 179 ? -2.904 10.688 -10.164 1 98.94 179 ILE A C 1
ATOM 1410 O O . ILE A 1 179 ? -4.039 11.172 -10.195 1 98.94 179 ILE A O 1
ATOM 1414 N N . SER A 1 180 ? -1.92 11.055 -10.969 1 98.94 180 SER A N 1
ATOM 1415 C CA . SER A 1 180 ? -2.1 12.125 -11.938 1 98.94 180 SER A CA 1
ATOM 1416 C C . SER A 1 180 ? -3.197 11.789 -12.938 1 98.94 180 SER A C 1
ATOM 1418 O O . SER A 1 180 ? -4.086 12.602 -13.195 1 98.94 180 SER A O 1
ATOM 1420 N N . ASN A 1 181 ? -3.127 10.586 -13.5 1 98.88 181 ASN A N 1
ATOM 1421 C CA . ASN A 1 181 ? -4.078 10.148 -14.516 1 98.88 181 ASN A CA 1
ATOM 1422 C C . ASN A 1 181 ? -5.492 10.031 -13.945 1 98.88 181 ASN A C 1
ATOM 1424 O O . ASN A 1 181 ? -6.469 10.352 -14.625 1 98.88 181 ASN A O 1
ATOM 1428 N N . PHE A 1 182 ? -5.664 9.633 -12.742 1 98.94 182 PHE A N 1
ATOM 1429 C CA . PHE A 1 182 ? -6.98 9.5 -12.125 1 98.94 182 PHE A CA 1
ATOM 1430 C C . PHE A 1 182 ? -7.543 10.875 -11.758 1 98.94 182 PHE A C 1
ATOM 1432 O O . PHE A 1 182 ? -8.742 11.117 -11.922 1 98.94 182 PHE A O 1
ATOM 1439 N N . LEU A 1 183 ? -6.66 11.719 -11.203 1 98.88 183 LEU A N 1
ATOM 1440 C CA . LEU A 1 183 ? -7.07 13.078 -10.883 1 98.88 183 LEU A CA 1
ATOM 1441 C C . LEU A 1 183 ? -7.582 13.805 -12.125 1 98.88 183 LEU A C 1
ATOM 1443 O O . LEU A 1 183 ? -8.648 14.422 -12.102 1 98.88 183 LEU A O 1
ATOM 1447 N N . GLY A 1 184 ? -6.762 13.695 -13.195 1 98.25 184 GLY A N 1
ATOM 1448 C CA . GLY A 1 184 ? -7.152 14.375 -14.422 1 98.25 184 GLY A CA 1
ATOM 1449 C C . GLY A 1 184 ? -7.363 15.867 -14.234 1 98.25 184 GLY A C 1
ATOM 1450 O O . GLY A 1 184 ? -6.469 16.578 -13.758 1 98.25 184 GLY A O 1
ATOM 1451 N N . THR A 1 185 ? -8.547 16.266 -14.469 1 97.88 185 THR A N 1
ATOM 1452 C CA . THR A 1 185 ? -8.852 17.688 -14.375 1 97.88 185 THR A CA 1
ATOM 1453 C C . THR A 1 185 ? -9.719 17.984 -13.156 1 97.88 185 THR A C 1
ATOM 1455 O O . THR A 1 185 ? -10.211 19.094 -12.992 1 97.88 185 THR A O 1
ATOM 1458 N N . LYS A 1 186 ? -9.984 16.969 -12.344 1 98.38 186 LYS A N 1
ATOM 1459 C CA . LYS A 1 186 ? -10.812 17.156 -11.156 1 98.38 186 LYS A CA 1
ATOM 1460 C C . LYS A 1 186 ? -10.156 18.109 -10.164 1 98.38 186 LYS A C 1
ATOM 1462 O O . LYS A 1 186 ? -8.922 18.156 -10.062 1 98.38 186 LYS A O 1
ATOM 1467 N N . SER A 1 187 ? -10.914 18.797 -9.359 1 98.5 187 SER A N 1
ATOM 1468 C CA . SER A 1 187 ? -10.391 19.688 -8.336 1 98.5 187 SER A CA 1
ATOM 1469 C C . SER A 1 187 ? -9.773 18.906 -7.184 1 98.5 187 SER A C 1
ATOM 1471 O O . SER A 1 187 ? -8.773 19.344 -6.602 1 98.5 187 SER A O 1
ATOM 1473 N N . PHE A 1 188 ? -10.43 17.859 -6.859 1 98.75 188 PHE A N 1
ATOM 1474 C CA . PHE A 1 188 ? -9.961 16.938 -5.832 1 98.75 188 PHE A CA 1
ATOM 1475 C C . PHE A 1 188 ? -9.992 15.508 -6.344 1 98.75 188 PHE A C 1
ATOM 1477 O O . PHE A 1 188 ? -10.5 15.242 -7.434 1 98.75 188 PHE A O 1
ATOM 1484 N N . LEU A 1 189 ? -9.445 14.602 -5.637 1 98.81 189 LEU A N 1
ATOM 1485 C CA . LEU A 1 189 ? -9.148 13.289 -6.195 1 98.81 189 LEU A CA 1
ATOM 1486 C C . LEU A 1 189 ? -10.422 12.617 -6.715 1 98.81 189 LEU A C 1
ATOM 1488 O O . LEU A 1 189 ? -10.422 12.031 -7.797 1 98.81 189 LEU A O 1
ATOM 1492 N N . MET A 1 190 ? -11.516 12.719 -5.895 1 98.69 190 MET A N 1
ATOM 1493 C CA . MET A 1 190 ? -12.727 11.984 -6.25 1 98.69 190 MET A CA 1
ATOM 1494 C C . MET A 1 190 ? -13.758 12.914 -6.883 1 98.69 190 MET A C 1
ATOM 1496 O O . MET A 1 190 ? -14.906 12.516 -7.109 1 98.69 190 MET A O 1
ATOM 1500 N N . GLY A 1 191 ? -13.375 14.203 -7.137 1 97.94 191 GLY A N 1
ATOM 1501 C CA . GLY A 1 191 ? -14.336 15.094 -7.766 1 97.94 191 GLY A CA 1
ATOM 1502 C C . GLY A 1 191 ? -14.164 16.547 -7.344 1 97.94 191 GLY A C 1
ATOM 1503 O O . GLY A 1 191 ? -13.047 17.047 -7.273 1 97.94 191 GLY A O 1
ATOM 1504 N N . ASP A 1 192 ? -15.258 17.156 -7.078 1 96.94 192 ASP A N 1
ATOM 1505 C CA . ASP A 1 192 ? -15.242 18.609 -6.91 1 96.94 192 ASP A CA 1
ATOM 1506 C C . ASP A 1 192 ? -15.148 18.984 -5.434 1 96.94 192 ASP A C 1
ATOM 1508 O O . ASP A 1 192 ? -14.891 20.156 -5.102 1 96.94 192 ASP A O 1
ATOM 1512 N N . GLN A 1 193 ? -15.328 18.031 -4.609 1 97.38 193 GLN A N 1
ATOM 1513 C CA . GLN A 1 193 ? -15.242 18.266 -3.176 1 97.38 193 GLN A CA 1
ATOM 1514 C C . GLN A 1 193 ? -14.109 17.453 -2.547 1 97.38 193 GLN A C 1
ATOM 1516 O O . GLN A 1 193 ? -13.875 16.312 -2.936 1 97.38 193 GLN A O 1
ATOM 1521 N N . PRO A 1 194 ? -13.461 18.109 -1.571 1 98.38 194 PRO A N 1
ATOM 1522 C CA . PRO A 1 194 ? -12.445 17.328 -0.854 1 98.38 194 PRO A CA 1
ATOM 1523 C C . PRO A 1 194 ? -13.055 16.25 0.047 1 98.38 194 PRO A C 1
ATOM 1525 O O . PRO A 1 194 ? -14.102 16.484 0.655 1 98.38 194 PRO A O 1
ATOM 1528 N N . ILE A 1 195 ? -12.484 15.141 0.092 1 98.19 195 ILE A N 1
ATOM 1529 C CA . ILE A 1 195 ? -12.906 14.086 1.005 1 98.19 195 ILE A CA 1
ATOM 1530 C C . ILE A 1 195 ? -11.703 13.555 1.779 1 98.19 195 ILE A C 1
ATOM 1532 O O . ILE A 1 195 ? -10.609 14.117 1.695 1 98.19 195 ILE A O 1
ATOM 1536 N N . GLU A 1 196 ? -11.859 12.586 2.557 1 98.12 196 GLU A N 1
ATOM 1537 C CA . GLU A 1 196 ? -10.836 12.07 3.453 1 98.12 196 GLU A CA 1
ATOM 1538 C C . GLU A 1 196 ? -9.578 11.664 2.682 1 98.12 196 GLU A C 1
ATOM 1540 O O . GLU A 1 196 ? -8.461 11.922 3.129 1 98.12 196 GLU A O 1
ATOM 1545 N N . VAL A 1 197 ? -9.734 11.031 1.536 1 98.81 197 VAL A N 1
ATOM 1546 C CA . VAL A 1 197 ? -8.586 10.531 0.79 1 98.81 197 VAL A CA 1
ATOM 1547 C C . VAL A 1 197 ? -7.715 11.703 0.341 1 98.81 197 VAL A C 1
ATOM 1549 O O . VAL A 1 197 ? -6.504 11.547 0.168 1 98.81 197 VAL A O 1
ATOM 1552 N N . ASP A 1 198 ? -8.242 12.875 0.136 1 98.94 198 ASP A N 1
ATOM 1553 C CA . ASP A 1 198 ? -7.469 14.055 -0.255 1 98.94 198 ASP A CA 1
ATOM 1554 C C . ASP A 1 198 ? -6.469 14.438 0.833 1 98.94 198 ASP A C 1
ATOM 1556 O O . ASP A 1 198 ? -5.406 14.992 0.541 1 98.94 198 ASP A O 1
ATOM 1560 N N . CYS A 1 199 ? -6.789 14.164 2.115 1 98.88 199 CYS A N 1
ATOM 1561 C CA . CYS A 1 199 ? -5.852 14.422 3.203 1 98.88 199 CYS A CA 1
ATOM 1562 C C . CYS A 1 199 ? -4.602 13.562 3.062 1 98.88 199 CYS A C 1
ATOM 1564 O O . CYS A 1 199 ? -3.484 14.055 3.203 1 98.88 199 CYS A O 1
ATOM 1566 N N . ALA A 1 200 ? -4.828 12.273 2.752 1 98.81 200 ALA A N 1
ATOM 1567 C CA . ALA A 1 200 ? -3.709 11.352 2.568 1 98.81 200 ALA A CA 1
ATOM 1568 C C . ALA A 1 200 ? -2.883 11.734 1.343 1 98.81 200 ALA A C 1
ATOM 1570 O O . ALA A 1 200 ? -1.65 11.734 1.393 1 98.81 200 ALA A O 1
ATOM 1571 N N . MET A 1 201 ? -3.58 12.031 0.256 1 98.88 201 MET A N 1
ATOM 1572 C CA . MET A 1 201 ? -2.914 12.422 -0.986 1 98.88 201 MET A CA 1
ATOM 1573 C C . MET A 1 201 ? -2.061 13.664 -0.783 1 98.88 201 MET A C 1
ATOM 1575 O O . MET A 1 201 ? -0.883 13.68 -1.146 1 98.88 201 MET A O 1
ATOM 1579 N N . PHE A 1 202 ? -2.65 14.695 -0.167 1 98.94 202 PHE A N 1
ATOM 1580 C CA . PHE A 1 202 ? -1.954 15.953 0.073 1 98.94 202 PHE A CA 1
ATOM 1581 C C . PHE A 1 202 ? -0.773 15.742 1.014 1 98.94 202 PHE A C 1
ATOM 1583 O O . PHE A 1 202 ? 0.308 16.297 0.792 1 98.94 202 PHE A O 1
ATOM 1590 N N . GLY A 1 203 ? -1.015 14.961 2.082 1 98.81 203 GLY A N 1
ATOM 1591 C CA . GLY A 1 203 ? 0.064 14.664 3.01 1 98.81 203 GLY A CA 1
ATOM 1592 C C . GLY A 1 203 ? 1.292 14.086 2.332 1 98.81 203 GLY A C 1
ATOM 1593 O O . GLY A 1 203 ? 2.418 14.484 2.631 1 98.81 203 GLY A O 1
ATOM 1594 N N . MET A 1 204 ? 1.095 13.188 1.394 1 98.81 204 MET A N 1
ATOM 1595 C CA . MET A 1 204 ? 2.195 12.5 0.725 1 98.81 204 MET A CA 1
ATOM 1596 C C . MET A 1 204 ? 2.789 13.367 -0.38 1 98.81 204 MET A C 1
ATOM 1598 O O . MET A 1 204 ? 4.004 13.562 -0.435 1 98.81 204 MET A O 1
ATOM 1602 N N . LEU A 1 205 ? 1.954 13.93 -1.237 1 98.88 205 LEU A N 1
ATOM 1603 C CA . LEU A 1 205 ? 2.408 14.688 -2.396 1 98.88 205 LEU A CA 1
ATOM 1604 C C . LEU A 1 205 ? 3.152 15.945 -1.965 1 98.88 205 LEU A C 1
ATOM 1606 O O . LEU A 1 205 ? 4.109 16.359 -2.623 1 98.88 205 LEU A O 1
ATOM 1610 N N . ALA A 1 206 ? 2.717 16.562 -0.876 1 98.5 206 ALA A N 1
ATOM 1611 C CA . ALA A 1 206 ? 3.387 17.766 -0.366 1 98.5 206 ALA A CA 1
ATOM 1612 C C . ALA A 1 206 ? 4.836 17.453 0.005 1 98.5 206 ALA A C 1
ATOM 1614 O O . ALA A 1 206 ? 5.719 18.297 -0.191 1 98.5 206 ALA A O 1
ATOM 1615 N N . GLN A 1 207 ? 5.098 16.266 0.579 1 97.94 207 GLN A N 1
ATOM 1616 C CA . GLN A 1 207 ? 6.465 15.898 0.923 1 97.94 207 GLN A CA 1
ATOM 1617 C C . GLN A 1 207 ? 7.332 15.773 -0.326 1 97.94 207 GLN A C 1
ATOM 1619 O O . GLN A 1 207 ? 8.477 16.234 -0.342 1 97.94 207 GLN A O 1
ATOM 1624 N N . ILE A 1 208 ? 6.77 15.164 -1.319 1 98.06 208 ILE A N 1
ATOM 1625 C CA . ILE A 1 208 ? 7.523 14.906 -2.543 1 98.06 208 ILE A CA 1
ATOM 1626 C C . ILE A 1 208 ? 7.754 16.219 -3.289 1 98.06 208 ILE A C 1
ATOM 1628 O O . ILE A 1 208 ? 8.859 16.484 -3.773 1 98.06 208 ILE A O 1
ATOM 1632 N N . LEU A 1 209 ? 6.76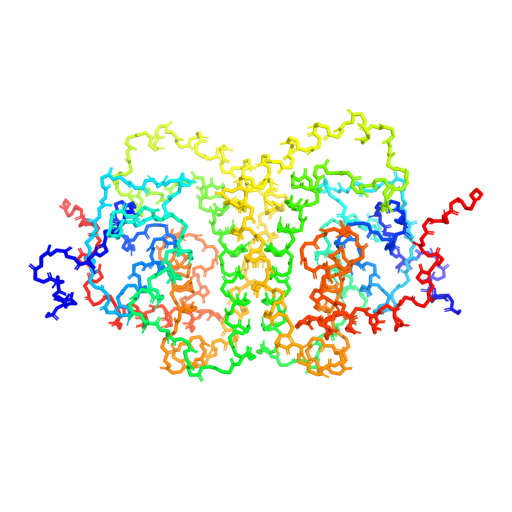6 17 -3.328 1 97.5 209 LEU A N 1
ATOM 1633 C CA . LEU A 1 209 ? 6.797 18.25 -4.09 1 97.5 209 LEU A CA 1
ATOM 1634 C C . LEU A 1 209 ? 7.672 19.281 -3.398 1 97.5 209 LEU A C 1
ATOM 1636 O O . LEU A 1 209 ? 8.484 19.953 -4.047 1 97.5 209 LEU A O 1
ATOM 1640 N N . TRP A 1 210 ? 7.578 19.406 -2.086 1 96.44 210 TRP A N 1
ATOM 1641 C CA . TRP A 1 210 ? 8.172 20.562 -1.427 1 96.44 210 TRP A CA 1
ATOM 1642 C C . TRP A 1 210 ? 9.328 20.141 -0.521 1 96.44 210 TRP A C 1
ATOM 1644 O O . TRP A 1 210 ? 10.273 20.906 -0.311 1 96.44 210 TRP A O 1
ATOM 1654 N N . ASN A 1 211 ? 9.359 18.922 -0.012 1 95.38 211 ASN A N 1
ATOM 1655 C CA . ASN A 1 211 ? 10.352 18.531 0.982 1 95.38 211 ASN A CA 1
ATOM 1656 C C . ASN A 1 211 ? 11.383 17.562 0.395 1 95.38 211 ASN A C 1
ATOM 1658 O O . ASN A 1 211 ? 12.031 16.828 1.131 1 95.38 211 ASN A O 1
ATOM 1662 N N . SER A 1 212 ? 11.469 17.469 -0.927 1 94.38 212 SER A N 1
ATOM 1663 C CA . SER A 1 212 ? 12.414 16.547 -1.556 1 94.38 212 SER A CA 1
ATOM 1664 C C . SER A 1 212 ? 13.227 17.25 -2.637 1 94.38 212 SER A C 1
ATOM 1666 O O . SER A 1 212 ? 13.234 16.828 -3.791 1 94.38 212 SER A O 1
ATOM 1668 N N . PRO A 1 213 ? 13.945 18.312 -2.189 1 91.38 213 PRO A N 1
ATOM 1669 C CA . PRO A 1 213 ? 14.766 19 -3.195 1 91.38 213 PRO A CA 1
ATOM 1670 C C . PRO A 1 213 ? 15.758 18.062 -3.879 1 91.38 213 PRO A C 1
ATOM 1672 O O . PRO A 1 213 ? 16.422 17.266 -3.209 1 91.38 213 PRO A O 1
ATOM 1675 N N . GLY A 1 214 ? 15.836 18.125 -5.172 1 91.94 214 GLY A N 1
ATOM 1676 C CA . GLY A 1 214 ? 16.781 17.328 -5.934 1 91.94 214 GLY A CA 1
ATOM 1677 C C . GLY A 1 214 ? 16.234 16 -6.375 1 91.94 214 GLY A C 1
ATOM 1678 O O . GLY A 1 214 ? 16.875 15.266 -7.121 1 91.94 214 GLY A O 1
ATOM 1679 N N . CYS A 1 215 ? 15.078 15.719 -5.883 1 95.19 215 CYS A N 1
ATOM 1680 C CA . CYS A 1 215 ? 14.445 14.469 -6.289 1 95.19 215 CYS A CA 1
ATOM 1681 C C . CYS A 1 215 ? 14.188 14.453 -7.793 1 95.19 215 CYS A C 1
ATOM 1683 O O . CYS A 1 215 ? 13.812 15.477 -8.367 1 95.19 215 CYS A O 1
ATOM 1685 N N . PRO A 1 216 ? 14.281 13.258 -8.461 1 96.12 216 PRO A N 1
ATOM 1686 C CA . PRO A 1 216 ? 14.125 13.188 -9.914 1 96.12 216 PRO A CA 1
ATOM 1687 C C . PRO A 1 216 ? 12.719 13.547 -10.375 1 96.12 216 PRO A C 1
ATOM 1689 O O . PRO A 1 216 ? 12.5 13.797 -11.562 1 96.12 216 PRO A O 1
ATOM 1692 N N . TYR A 1 217 ? 11.773 13.594 -9.484 1 97.81 217 TYR A N 1
ATOM 1693 C CA . TYR A 1 217 ? 10.391 13.906 -9.836 1 97.81 217 TYR A CA 1
ATOM 1694 C C . TYR A 1 217 ? 10.195 15.414 -9.969 1 97.81 217 TYR A C 1
ATOM 1696 O O . TYR A 1 217 ? 9.195 15.867 -10.531 1 97.81 217 TYR A O 1
ATOM 1704 N N . GLU A 1 218 ? 11.086 16.234 -9.453 1 95.38 218 GLU A N 1
ATOM 1705 C CA . GLU A 1 218 ? 10.93 17.688 -9.336 1 95.38 218 GLU A CA 1
ATOM 1706 C C . GLU A 1 218 ? 10.617 18.312 -10.688 1 95.38 218 GLU A C 1
ATOM 1708 O O . GLU A 1 218 ? 9.633 19.047 -10.828 1 95.38 218 GLU A O 1
ATOM 1713 N N . PRO A 1 219 ? 11.352 18.016 -11.742 1 96.19 219 PRO A N 1
ATOM 1714 C CA . PRO A 1 219 ? 11.047 18.625 -13.031 1 96.19 219 PRO A CA 1
ATOM 1715 C C . PRO A 1 219 ? 9.695 18.188 -13.594 1 96.19 219 PRO A C 1
ATOM 1717 O O . PRO A 1 219 ? 9.078 18.922 -14.367 1 96.19 219 PRO A O 1
ATOM 1720 N N . LEU A 1 220 ? 9.227 17.031 -13.211 1 97.81 220 LEU A N 1
ATOM 1721 C CA . LEU A 1 220 ? 7.957 16.516 -13.727 1 97.81 220 LEU A CA 1
ATOM 1722 C C . LEU A 1 220 ? 6.781 17.281 -13.141 1 97.81 220 LEU A C 1
ATOM 1724 O O . LEU A 1 220 ? 5.746 17.438 -13.797 1 97.81 220 LEU A O 1
ATOM 1728 N N . PHE A 1 221 ? 7.004 17.781 -11.867 1 96.88 221 PHE A N 1
ATOM 1729 C CA . PHE A 1 221 ? 5.973 18.578 -11.219 1 96.88 221 PHE A CA 1
ATOM 1730 C C . PHE A 1 221 ? 5.934 19.984 -11.82 1 96.88 221 PHE A C 1
ATOM 1732 O O . PHE A 1 221 ? 4.871 20.609 -11.883 1 96.88 221 PHE A O 1
ATOM 1739 N N . THR A 1 222 ? 6.984 20.562 -12.273 1 92.19 222 THR A N 1
ATOM 1740 C CA . THR A 1 222 ? 7.105 21.953 -12.656 1 92.19 222 THR A CA 1
ATOM 1741 C C . THR A 1 222 ? 6.832 22.141 -14.148 1 92.19 222 THR A C 1
ATOM 1743 O O . THR A 1 222 ? 6.176 23.094 -14.555 1 92.19 222 THR A O 1
ATOM 1746 N N . ALA A 1 223 ? 7.293 21.234 -14.969 1 91.25 223 ALA A N 1
ATOM 1747 C CA . ALA A 1 223 ? 7.184 21.438 -16.406 1 91.25 223 ALA A CA 1
ATOM 1748 C C . ALA A 1 223 ? 6.8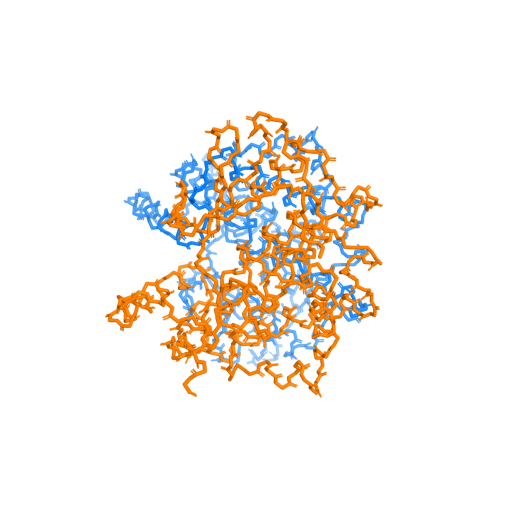91 20.125 -17.125 1 91.25 223 ALA A C 1
ATOM 1750 O O . ALA A 1 223 ? 7.078 20.016 -18.344 1 91.25 223 ALA A O 1
ATOM 1751 N N . GLY A 1 224 ? 6.418 19.203 -16.344 1 93.44 224 GLY A N 1
ATOM 1752 C CA . GLY A 1 224 ? 6.266 17.891 -16.969 1 93.44 224 GLY A CA 1
ATOM 1753 C C . GLY A 1 224 ? 4.895 17.281 -16.75 1 93.44 224 GLY A C 1
ATOM 1754 O O . GLY A 1 224 ? 3.889 18 -16.734 1 93.44 224 GLY A O 1
ATOM 1755 N N . GLU A 1 225 ? 4.871 15.938 -16.766 1 96.69 225 GLU A N 1
ATOM 1756 C CA . GLU A 1 225 ? 3.637 15.156 -16.828 1 96.69 225 GLU A CA 1
ATOM 1757 C C . GLU A 1 225 ? 2.885 15.188 -15.508 1 96.69 225 GLU A C 1
ATOM 1759 O O . GLU A 1 225 ? 1.757 14.703 -15.414 1 96.69 225 GLU A O 1
ATOM 1764 N N . LEU A 1 226 ? 3.52 15.805 -14.469 1 98.56 226 LEU A N 1
ATOM 1765 C CA . LEU A 1 226 ? 2.873 15.789 -13.164 1 98.56 226 LEU A CA 1
ATOM 1766 C C . LEU A 1 226 ? 2.418 17.188 -12.758 1 98.56 226 LEU A C 1
ATOM 1768 O O . LEU A 1 226 ? 2.199 17.453 -11.578 1 98.56 226 LEU A O 1
ATOM 1772 N N . ILE A 1 227 ? 2.281 18.078 -13.664 1 98.12 227 ILE A N 1
ATOM 1773 C CA . ILE A 1 227 ? 1.949 19.469 -13.398 1 98.12 227 ILE A CA 1
ATOM 1774 C C . ILE A 1 227 ? 0.569 19.562 -12.75 1 98.12 227 ILE A C 1
ATOM 1776 O O . ILE A 1 227 ? 0.319 20.438 -11.93 1 98.12 227 ILE A O 1
ATOM 1780 N N . ASN A 1 228 ? -0.355 18.688 -13.109 1 98.56 228 ASN A N 1
ATOM 1781 C CA . ASN A 1 228 ? -1.684 18.719 -12.508 1 98.56 228 ASN A CA 1
ATOM 1782 C C . ASN A 1 228 ? -1.637 18.359 -11.031 1 98.56 228 ASN A C 1
ATOM 1784 O O . ASN A 1 228 ? -2.475 18.797 -10.25 1 98.56 228 ASN A O 1
ATOM 1788 N N . LEU A 1 229 ? -0.652 17.547 -10.594 1 98.88 229 LEU A N 1
ATOM 1789 C CA . LEU A 1 229 ? -0.487 17.234 -9.18 1 98.88 229 LEU A CA 1
ATOM 1790 C C . LEU A 1 229 ? 0.01 18.453 -8.406 1 98.88 229 LEU A C 1
ATOM 1792 O O . LEU A 1 229 ? -0.372 18.656 -7.25 1 98.88 229 LEU A O 1
ATOM 1796 N N . LYS A 1 230 ? 0.908 19.172 -9.031 1 98.62 230 LYS A N 1
ATOM 1797 C CA . LYS A 1 230 ? 1.313 20.422 -8.406 1 98.62 230 LYS A CA 1
ATOM 1798 C C . LYS A 1 230 ? 0.119 21.359 -8.219 1 98.62 230 LYS A C 1
ATOM 1800 O O . LYS A 1 230 ? -0.064 21.922 -7.148 1 98.62 230 LYS A O 1
ATOM 1805 N N . GLY A 1 231 ? -0.657 21.516 -9.297 1 98.44 231 GLY A N 1
ATOM 1806 C CA . GLY A 1 231 ? -1.87 22.312 -9.188 1 98.44 231 GLY A CA 1
ATOM 1807 C C . GLY A 1 231 ? -2.797 21.828 -8.086 1 98.44 231 GLY A C 1
ATOM 1808 O O . GLY A 1 231 ? -3.357 22.641 -7.344 1 98.44 231 GLY A O 1
ATOM 1809 N N . TYR A 1 232 ? -2.967 20.562 -7.984 1 98.81 232 TYR A N 1
ATOM 1810 C CA . TYR A 1 232 ? -3.773 19.938 -6.945 1 98.81 232 TYR A CA 1
ATOM 1811 C C . TYR A 1 232 ? -3.26 20.312 -5.559 1 98.81 232 TYR A C 1
ATOM 1813 O O . TYR A 1 232 ? -4.035 20.703 -4.688 1 98.81 232 TYR A O 1
ATOM 1821 N N . CYS A 1 233 ? -1.949 20.172 -5.312 1 98.75 233 CYS A N 1
ATOM 1822 C CA . CYS A 1 233 ? -1.352 20.484 -4.02 1 98.75 233 CYS A CA 1
ATOM 1823 C C . CYS A 1 233 ? -1.514 21.969 -3.691 1 98.75 233 CYS A C 1
ATOM 1825 O O . CYS A 1 233 ? -1.807 22.328 -2.551 1 98.75 233 CYS A O 1
ATOM 1827 N N . GLU A 1 234 ? -1.337 22.797 -4.652 1 98.44 234 GLU A N 1
ATOM 1828 C CA . GLU A 1 234 ? -1.517 24.234 -4.461 1 98.44 234 GLU A CA 1
ATOM 1829 C C . GLU A 1 234 ? -2.963 24.562 -4.098 1 98.44 234 GLU A C 1
ATOM 1831 O O . GLU A 1 234 ? -3.215 25.453 -3.279 1 98.44 234 GLU A O 1
ATOM 1836 N N . ARG A 1 235 ? -3.891 23.938 -4.742 1 98.56 235 ARG A N 1
ATOM 1837 C CA . ARG A 1 235 ? -5.301 24.141 -4.43 1 98.56 235 ARG A CA 1
ATOM 1838 C C . ARG A 1 235 ? -5.609 23.703 -3 1 98.56 235 ARG A C 1
ATOM 1840 O O . ARG A 1 235 ? -6.32 24.406 -2.273 1 98.56 235 ARG A O 1
ATOM 1847 N N . MET A 1 236 ? -5.129 22.547 -2.574 1 98.81 236 MET A N 1
ATOM 1848 C CA . MET A 1 236 ? -5.293 22.078 -1.201 1 98.81 236 MET A CA 1
ATOM 1849 C C . MET A 1 236 ? -4.707 23.078 -0.209 1 98.81 236 MET A C 1
ATOM 1851 O O . MET A 1 236 ? -5.34 23.406 0.796 1 98.81 236 MET A O 1
ATOM 1855 N N . LYS A 1 237 ? -3.516 23.531 -0.513 1 98.62 237 LYS A N 1
ATOM 1856 C CA . LYS A 1 237 ? -2.82 24.5 0.324 1 98.62 237 LYS A CA 1
ATOM 1857 C C . LYS A 1 237 ? -3.621 25.797 0.448 1 98.62 237 LYS A C 1
ATOM 1859 O O . LYS A 1 237 ? -3.877 26.266 1.556 1 98.62 237 LYS A O 1
ATOM 1864 N N . ARG A 1 238 ? -4.043 26.297 -0.634 1 97.94 238 ARG A N 1
ATOM 1865 C CA . ARG A 1 238 ? -4.766 27.562 -0.662 1 97.94 238 ARG A CA 1
ATOM 1866 C C . ARG A 1 238 ? -6.109 27.453 0.054 1 97.94 238 ARG A C 1
ATOM 1868 O O . ARG A 1 238 ? -6.535 28.375 0.745 1 97.94 238 ARG A O 1
ATOM 1875 N N . THR A 1 239 ? -6.785 26.391 -0.1 1 98 239 THR A N 1
ATOM 1876 C CA . THR A 1 239 ? -8.141 26.219 0.405 1 98 239 THR A CA 1
ATOM 1877 C C . THR A 1 239 ? -8.133 25.906 1.898 1 98 239 THR A C 1
ATOM 1879 O O . THR A 1 239 ? -8.977 26.391 2.648 1 98 239 THR A O 1
ATOM 1882 N N . PHE A 1 240 ? -7.145 25.141 2.381 1 98.44 240 PHE A N 1
ATOM 1883 C CA . PHE A 1 240 ? -7.293 24.594 3.727 1 98.44 240 PHE A CA 1
ATOM 1884 C C . PHE A 1 240 ? -6.145 25.047 4.621 1 98.44 240 PHE A C 1
ATOM 1886 O O . PHE A 1 240 ? -6.172 24.844 5.836 1 98.44 240 PHE A O 1
ATOM 1893 N N . TRP A 1 241 ? -5.188 25.656 4.008 1 98.5 241 TRP A N 1
ATOM 1894 C CA . TRP A 1 241 ? -4.031 26.141 4.754 1 98.5 241 TRP A CA 1
ATOM 1895 C C . TRP A 1 241 ? -3.758 27.609 4.434 1 98.5 241 TRP A C 1
ATOM 1897 O O . TRP A 1 241 ? -2.648 27.969 4.031 1 98.5 241 TRP A O 1
ATOM 1907 N N . PRO A 1 242 ? -4.723 28.422 4.594 1 97.25 242 PRO A N 1
ATOM 1908 C CA . PRO A 1 242 ? -4.492 29.844 4.309 1 97.25 242 PRO A CA 1
ATOM 1909 C C . PRO A 1 242 ? -3.391 30.453 5.176 1 97.25 242 PRO A C 1
ATOM 1911 O O . PRO A 1 242 ? -2.805 31.469 4.812 1 97.25 242 PRO A O 1
ATOM 1914 N N . ASP A 1 243 ? -3.127 29.859 6.297 1 97.56 243 ASP A N 1
ATOM 1915 C CA . ASP A 1 243 ? -2.084 30.312 7.219 1 97.56 243 ASP A CA 1
ATOM 1916 C C . ASP A 1 243 ? -0.806 29.484 7.027 1 97.56 243 ASP A C 1
ATOM 1918 O O . ASP A 1 243 ? -0.018 29.344 7.965 1 97.56 243 ASP A O 1
ATOM 1922 N N . TRP A 1 244 ? -0.618 28.844 5.852 1 97.62 244 TRP A N 1
ATOM 1923 C CA . TRP A 1 244 ? 0.499 27.953 5.551 1 97.62 244 TRP A CA 1
ATOM 1924 C C . TRP A 1 244 ? 1.819 28.562 6.016 1 97.62 244 TRP A C 1
ATOM 1926 O O . TRP A 1 244 ? 2.578 27.922 6.75 1 97.62 244 TRP A O 1
ATOM 1936 N N . ASN A 1 245 ? 2.08 29.828 5.645 1 95.38 245 ASN A N 1
ATOM 1937 C CA . ASN A 1 245 ? 3.352 30.484 5.949 1 95.38 245 ASN A CA 1
ATOM 1938 C C . ASN A 1 245 ? 3.525 30.703 7.449 1 95.38 245 ASN A C 1
ATOM 1940 O O . ASN A 1 245 ? 4.648 30.703 7.953 1 95.38 245 ASN A O 1
ATOM 1944 N N . GLN A 1 246 ? 2.438 30.844 8.188 1 95.88 246 GLN A N 1
ATOM 1945 C CA . GLN A 1 246 ? 2.484 30.984 9.633 1 95.88 246 GLN A CA 1
ATOM 1946 C C . GLN A 1 246 ? 2.777 29.641 10.312 1 95.88 246 GLN A C 1
ATOM 1948 O O . GLN A 1 246 ? 3.145 29.609 11.492 1 95.88 246 GLN A O 1
ATOM 1953 N N . CYS A 1 247 ? 2.531 28.547 9.531 1 96.25 247 CYS A N 1
ATOM 1954 C CA . CYS A 1 247 ? 2.746 27.203 10.07 1 96.25 247 CYS A CA 1
ATOM 1955 C C . CYS A 1 247 ? 4.133 26.688 9.719 1 96.25 247 CYS A C 1
ATOM 1957 O O . CYS A 1 247 ? 4.398 25.5 9.812 1 96.25 247 CYS A O 1
ATOM 1959 N N . LEU A 1 248 ? 4.965 27.531 9.242 1 95.06 248 LEU A N 1
ATOM 1960 C CA . LEU A 1 248 ? 6.344 27.172 8.922 1 95.06 248 LEU A CA 1
ATOM 1961 C C . LEU A 1 248 ? 7.312 27.797 9.922 1 95.06 248 LEU A C 1
ATOM 1963 O O . LEU A 1 248 ? 6.988 28.797 10.57 1 95.06 248 LEU A O 1
ATOM 1967 N N . ILE A 1 249 ? 8.438 27.109 10.117 1 88.31 249 ILE A N 1
ATOM 1968 C CA . ILE A 1 249 ? 9.516 27.734 10.883 1 88.31 249 ILE A CA 1
ATOM 1969 C C . ILE A 1 249 ? 10.047 28.953 10.125 1 88.31 249 ILE A C 1
ATOM 1971 O O . ILE A 1 249 ? 10.344 28.859 8.93 1 88.31 249 ILE A O 1
ATOM 1975 N N . PRO A 1 250 ? 9.938 30.109 10.844 1 75.75 250 PRO A N 1
ATOM 1976 C CA . PRO A 1 250 ? 10.422 31.312 10.164 1 75.75 250 PRO A CA 1
ATOM 1977 C C . PRO A 1 250 ? 11.867 31.188 9.703 1 75.75 250 PRO A C 1
ATOM 1979 O O . PRO A 1 250 ? 12.68 30.547 10.367 1 75.75 250 PRO A O 1
ATOM 1982 N N . SER A 1 251 ? 12.125 31.297 8.391 1 62.12 251 SER A N 1
ATOM 1983 C CA . SER A 1 251 ? 13.492 31.359 7.891 1 62.12 251 SER A CA 1
ATOM 1984 C C . SER A 1 251 ? 14.32 32.375 8.672 1 62.12 251 SER A C 1
ATOM 1986 O O . SER A 1 251 ? 13.812 33.438 9.055 1 62.12 251 SER A O 1
ATOM 1988 N N . LEU A 1 252 ? 15.055 31.906 9.633 1 48.94 252 LEU A N 1
ATOM 1989 C CA . LEU A 1 252 ? 15.922 32.906 10.258 1 48.94 252 LEU A CA 1
ATOM 1990 C C . LEU A 1 252 ? 16.422 33.906 9.242 1 48.94 252 LEU A C 1
ATOM 1992 O O . LEU A 1 252 ? 17 33.531 8.219 1 48.94 252 LEU A O 1
ATOM 1996 N N . VAL A 1 253 ? 15.617 34.781 8.805 1 42.31 253 VAL A N 1
ATOM 1997 C CA . VAL A 1 253 ? 16.297 35.906 8.156 1 42.31 253 VAL A CA 1
ATOM 1998 C C . VAL A 1 253 ? 17.531 36.312 8.961 1 42.31 253 VAL A C 1
ATOM 2000 O O . VAL A 1 253 ? 17.422 36.719 10.117 1 42.31 253 VAL A O 1
ATOM 2003 N N . ARG A 1 254 ? 18.672 35.594 8.82 1 35.25 254 ARG A N 1
ATOM 2004 C CA . ARG A 1 254 ? 19.828 36.406 9.102 1 35.25 254 ARG A CA 1
ATOM 2005 C C . ARG A 1 254 ? 19.969 37.531 8.086 1 35.25 254 ARG A C 1
ATOM 2007 O O . ARG A 1 254 ? 19.703 37.344 6.895 1 35.25 254 ARG A O 1
ATOM 2014 N N . MET B 1 1 ? -5.551 -30.547 -21.375 1 25.5 1 MET B N 1
ATOM 2015 C CA . MET B 1 1 ? -4.984 -29.859 -22.547 1 25.5 1 MET B CA 1
ATOM 2016 C C . MET B 1 1 ? -3.963 -28.812 -22.125 1 25.5 1 MET B C 1
ATOM 2018 O O . MET B 1 1 ? -4.328 -27.75 -21.625 1 25.5 1 MET B O 1
ATOM 2022 N N . ALA B 1 2 ? -2.883 -29.297 -21.469 1 34.12 2 ALA B N 1
ATOM 2023 C CA . ALA B 1 2 ? -1.657 -28.719 -20.922 1 34.12 2 ALA B CA 1
ATOM 2024 C C . ALA B 1 2 ? -1.089 -27.656 -21.859 1 34.12 2 ALA B C 1
ATOM 2026 O O . ALA B 1 2 ? -1.077 -27.828 -23.078 1 34.12 2 ALA B O 1
ATOM 2027 N N . ALA B 1 3 ? -1.12 -26.438 -21.469 1 38 3 ALA B N 1
ATOM 2028 C CA . ALA B 1 3 ? -0.51 -25.281 -22.125 1 38 3 ALA B CA 1
ATOM 2029 C C . ALA B 1 3 ? 0.792 -25.688 -22.828 1 38 3 ALA B C 1
ATOM 2031 O O . ALA B 1 3 ? 1.811 -25.906 -22.156 1 38 3 ALA B O 1
ATOM 2032 N N . ALA B 1 4 ? 0.79 -26.469 -23.812 1 34.47 4 ALA B N 1
ATOM 2033 C CA . ALA B 1 4 ? 1.792 -26.969 -24.75 1 34.47 4 ALA B CA 1
ATOM 2034 C C . ALA B 1 4 ? 2.596 -25.812 -25.344 1 34.47 4 ALA B C 1
ATOM 2036 O O . ALA B 1 4 ? 3.316 -26 -26.328 1 34.47 4 ALA B O 1
ATOM 2037 N N . ALA B 1 5 ? 2.107 -24.609 -25.281 1 37.03 5 ALA B N 1
ATOM 2038 C CA . ALA B 1 5 ? 2.568 -23.828 -26.422 1 37.03 5 ALA B CA 1
ATOM 2039 C C . ALA B 1 5 ? 4.078 -23.938 -26.594 1 37.03 5 ALA B C 1
ATOM 2041 O O . ALA B 1 5 ? 4.789 -24.312 -25.672 1 37.03 5 ALA B O 1
ATOM 2042 N N . LEU B 1 6 ? 4.68 -23 -27.656 1 37.97 6 LEU B N 1
ATOM 2043 C CA . LEU B 1 6 ? 5.594 -22.828 -28.797 1 37.97 6 LEU B CA 1
ATOM 2044 C C . LEU B 1 6 ? 6.996 -22.484 -28.297 1 37.97 6 LEU B C 1
ATOM 2046 O O . LEU B 1 6 ? 7.23 -21.375 -27.797 1 37.97 6 LEU B O 1
ATOM 2050 N N . GLU B 1 7 ? 7.668 -23.406 -27.547 1 40.16 7 GLU B N 1
ATOM 2051 C CA . GLU B 1 7 ? 9.125 -23.391 -27.484 1 40.16 7 GLU B CA 1
ATOM 2052 C C . GLU B 1 7 ? 9.727 -22.781 -28.75 1 40.16 7 GLU B C 1
ATOM 2054 O O . GLU B 1 7 ? 9.203 -22.984 -29.844 1 40.16 7 GLU B O 1
ATOM 2059 N N . GLY B 1 8 ? 10.102 -21.641 -28.703 1 42.88 8 GLY B N 1
ATOM 2060 C CA . GLY B 1 8 ? 10.992 -21.547 -29.844 1 42.88 8 GLY B CA 1
ATOM 2061 C C . GLY B 1 8 ? 11.773 -22.828 -30.094 1 42.88 8 GLY B C 1
ATOM 2062 O O . GLY B 1 8 ? 11.945 -23.641 -29.188 1 42.88 8 GLY B O 1
ATOM 2063 N N . LYS B 1 9 ? 11.773 -23.531 -31.25 1 49.44 9 LYS B N 1
ATOM 2064 C CA . LYS B 1 9 ? 12.461 -24.75 -31.688 1 49.44 9 LYS B CA 1
ATOM 2065 C C . LYS B 1 9 ? 13.75 -24.969 -30.906 1 49.44 9 LYS B C 1
ATOM 2067 O O . LYS B 1 9 ? 14.141 -26.094 -30.641 1 49.44 9 LYS B O 1
ATOM 2072 N N . ASP B 1 10 ? 14.547 -23.984 -30.531 1 51.84 10 ASP B N 1
ATOM 2073 C CA . ASP B 1 10 ? 15.875 -24.109 -29.938 1 51.84 10 ASP B CA 1
ATOM 2074 C C . ASP B 1 10 ? 15.852 -23.797 -28.453 1 51.84 10 ASP B C 1
ATOM 2076 O O . ASP B 1 10 ? 16.906 -23.641 -27.828 1 51.84 10 ASP B O 1
ATOM 2080 N N . GLY B 1 11 ? 14.656 -23.891 -27.625 1 59.03 11 GLY B N 1
ATOM 2081 C CA . GLY B 1 11 ? 14.648 -23.578 -26.203 1 59.03 11 GLY B CA 1
ATOM 2082 C C . GLY B 1 11 ? 14.641 -22.094 -25.906 1 59.03 11 GLY B C 1
ATOM 2083 O O . GLY B 1 11 ? 14.672 -21.688 -24.75 1 59.03 11 GLY B O 1
ATOM 2084 N N . SER B 1 12 ? 14.586 -21.266 -26.922 1 74.5 12 SER B N 1
ATOM 2085 C CA . SER B 1 12 ? 14.555 -19.812 -26.828 1 74.5 12 SER B CA 1
ATOM 2086 C C . SER B 1 12 ? 13.164 -19.297 -26.484 1 74.5 12 SER B C 1
ATOM 2088 O O . SER B 1 12 ? 12.164 -19.922 -26.844 1 74.5 12 SER B O 1
ATOM 2090 N N . ASN B 1 13 ? 13 -18.406 -25.422 1 85.44 13 ASN B N 1
ATOM 2091 C CA . ASN B 1 13 ? 11.828 -17.641 -24.969 1 85.44 13 ASN B CA 1
ATOM 2092 C C . ASN B 1 13 ? 10.922 -18.484 -24.078 1 85.44 13 ASN B C 1
ATOM 2094 O O . ASN B 1 13 ? 9.703 -18.312 -24.094 1 85.44 13 ASN B O 1
ATOM 2098 N N . VAL B 1 14 ? 11.562 -19.531 -23.516 1 92.81 14 VAL B N 1
ATOM 2099 C CA . VAL B 1 14 ? 10.844 -20.25 -22.469 1 92.81 14 VAL B CA 1
ATOM 2100 C C . VAL B 1 14 ? 11.211 -19.672 -21.109 1 92.81 14 VAL B C 1
ATOM 2102 O O . VAL B 1 14 ? 12.391 -19.531 -20.781 1 92.81 14 VAL B O 1
ATOM 2105 N N . VAL B 1 15 ? 10.195 -19.328 -20.375 1 98 15 VAL B N 1
ATOM 2106 C CA . VAL B 1 15 ? 10.398 -18.75 -19.047 1 98 15 VAL B CA 1
ATOM 2107 C C . VAL B 1 15 ? 10.609 -19.859 -18.031 1 98 15 VAL B C 1
ATOM 2109 O O . VAL B 1 15 ? 9.844 -20.828 -17.984 1 98 15 VAL B O 1
ATOM 2112 N N . ILE B 1 16 ? 11.695 -19.812 -17.281 1 98.38 16 ILE B N 1
ATOM 2113 C CA . ILE B 1 16 ? 11.82 -20.656 -16.109 1 98.38 16 ILE B CA 1
ATOM 2114 C C . ILE B 1 16 ? 11.32 -19.922 -14.867 1 98.38 16 ILE B C 1
ATOM 2116 O O . ILE B 1 16 ? 11.898 -18.906 -14.477 1 98.38 16 ILE B O 1
ATOM 2120 N N . LEU B 1 17 ? 10.25 -20.375 -14.328 1 98.69 17 LEU B N 1
ATOM 2121 C CA . LEU B 1 17 ? 9.672 -19.797 -13.117 1 98.69 17 LEU B CA 1
ATOM 2122 C C . LEU B 1 17 ? 10.188 -20.5 -11.867 1 98.69 17 LEU B C 1
ATOM 2124 O O . LEU B 1 17 ? 9.883 -21.672 -11.633 1 98.69 17 LEU B O 1
ATOM 2128 N N . HIS B 1 18 ? 11.031 -19.781 -11.117 1 98.5 18 HIS B N 1
ATOM 2129 C CA . HIS B 1 18 ? 11.555 -20.297 -9.852 1 98.5 18 HIS B CA 1
ATOM 2130 C C . HIS B 1 18 ? 10.656 -19.906 -8.688 1 98.5 18 HIS B C 1
ATOM 2132 O O . HIS B 1 18 ? 10.422 -18.719 -8.453 1 98.5 18 HIS B O 1
ATOM 2138 N N . GLN B 1 19 ? 10.133 -20.906 -7.984 1 97.19 19 GLN B N 1
ATOM 2139 C CA . GLN B 1 19 ? 9.234 -20.625 -6.871 1 97.19 19 GLN B CA 1
ATOM 2140 C C . GLN B 1 19 ? 9.258 -21.75 -5.844 1 97.19 19 GLN B C 1
ATOM 2142 O O . GLN B 1 19 ? 9.953 -22.75 -6.023 1 97.19 19 GLN B O 1
ATOM 2147 N N . LEU B 1 20 ? 8.516 -21.531 -4.754 1 94.62 20 LEU B N 1
ATOM 2148 C CA . LEU B 1 20 ? 8.367 -22.547 -3.719 1 94.62 20 LEU B CA 1
ATOM 2149 C C . LEU B 1 20 ? 7.652 -23.781 -4.258 1 94.62 20 LEU B C 1
ATOM 2151 O O . LEU B 1 20 ? 6.902 -23.688 -5.23 1 94.62 20 LEU B O 1
ATOM 2155 N N . LYS B 1 21 ? 7.883 -24.828 -3.58 1 93.38 21 LYS B N 1
ATOM 2156 C CA . LYS B 1 21 ? 7.191 -26.078 -3.934 1 93.38 21 LYS B CA 1
ATOM 2157 C C . LYS B 1 21 ? 5.676 -25.906 -3.836 1 93.38 21 LYS B C 1
ATOM 2159 O O . LYS B 1 21 ? 5.191 -24.984 -3.184 1 93.38 21 LYS B O 1
ATOM 2164 N N . ARG B 1 22 ? 4.961 -26.781 -4.5 1 95.5 22 ARG B N 1
ATOM 2165 C CA . ARG B 1 22 ? 3.502 -26.766 -4.535 1 95.5 22 ARG B CA 1
ATOM 2166 C C . ARG B 1 22 ? 2.92 -26.891 -3.131 1 95.5 22 ARG B C 1
ATOM 2168 O O . ARG B 1 22 ? 3.496 -27.562 -2.275 1 95.5 22 ARG B O 1
ATOM 2175 N N . GLY B 1 23 ? 1.806 -26.219 -2.889 1 93.75 23 GLY B N 1
ATOM 2176 C CA . GLY B 1 23 ? 1.098 -26.312 -1.621 1 93.75 23 GLY B CA 1
ATOM 2177 C C . GLY B 1 23 ? 0.021 -27.375 -1.618 1 93.75 23 GLY B C 1
ATOM 2178 O O . GLY B 1 23 ? -0.249 -28 -2.648 1 93.75 23 GLY B O 1
ATOM 2179 N N . LYS B 1 24 ? -0.585 -27.547 -0.51 1 93.06 24 LYS B N 1
ATOM 2180 C CA . LYS B 1 24 ? -1.613 -28.562 -0.353 1 93.06 24 LYS B CA 1
ATOM 2181 C C . LYS B 1 24 ? -2.982 -28.047 -0.773 1 93.06 24 LYS B C 1
ATOM 2183 O O . LYS B 1 24 ? -3.832 -28.812 -1.236 1 93.06 24 LYS B O 1
ATOM 2188 N N . LEU B 1 25 ? -3.162 -26.734 -0.597 1 94.75 25 LEU B N 1
ATOM 2189 C CA . LEU B 1 25 ? -4.496 -26.188 -0.814 1 94.75 25 LEU B CA 1
ATOM 2190 C C . LEU B 1 25 ? -4.492 -25.188 -1.975 1 94.75 25 LEU B C 1
ATOM 2192 O O . LEU B 1 25 ? -5.531 -24.953 -2.592 1 94.75 25 LEU B O 1
ATOM 2196 N N . THR B 1 26 ? -3.359 -24.578 -2.244 1 96.81 26 THR B N 1
ATOM 2197 C CA . THR B 1 26 ? -3.119 -23.719 -3.402 1 96.81 26 THR B CA 1
ATOM 2198 C C . THR B 1 26 ? -1.839 -24.125 -4.121 1 96.81 26 THR B C 1
ATOM 2200 O O . THR B 1 26 ? -0.95 -24.734 -3.523 1 96.81 26 THR B O 1
ATOM 2203 N N . PRO B 1 27 ? -1.724 -23.766 -5.414 1 97.25 27 PRO B N 1
ATOM 2204 C CA . PRO B 1 27 ? -0.513 -24.141 -6.145 1 97.25 27 PRO B CA 1
ATOM 2205 C C . PRO B 1 27 ? 0.762 -23.609 -5.488 1 97.25 27 PRO B C 1
ATOM 2207 O O . PRO B 1 27 ? 1.807 -24.266 -5.551 1 97.25 27 PRO B O 1
ATOM 2210 N N . CYS B 1 28 ? 0.728 -22.516 -4.906 1 96.12 28 CYS B N 1
ATOM 2211 C CA . CYS B 1 28 ? 1.843 -21.969 -4.141 1 96.12 28 CYS B CA 1
ATOM 2212 C C . CYS B 1 28 ? 1.345 -21.188 -2.93 1 96.12 28 CYS B C 1
ATOM 2214 O O . CYS B 1 28 ? 0.337 -20.484 -3.012 1 96.12 28 CYS B O 1
ATOM 2216 N N . ILE B 1 29 ? 2.064 -21.219 -1.81 1 95 29 ILE B N 1
ATOM 2217 C CA . ILE B 1 29 ? 1.651 -20.547 -0.586 1 95 29 ILE B CA 1
ATOM 2218 C C . ILE B 1 29 ? 2.08 -19.078 -0.641 1 95 29 ILE B C 1
ATOM 2220 O O . ILE B 1 29 ? 1.669 -18.266 0.199 1 95 29 ILE B O 1
ATOM 2224 N N . SER B 1 30 ? 2.938 -18.703 -1.567 1 96.44 30 SER B N 1
ATOM 2225 C CA . SER B 1 30 ? 3.299 -17.312 -1.797 1 96.44 30 SER B CA 1
ATOM 2226 C C . SER B 1 30 ? 2.295 -16.625 -2.717 1 96.44 30 SER B C 1
ATOM 2228 O O . SER B 1 30 ? 2.092 -17.062 -3.854 1 96.44 30 SER B O 1
ATOM 2230 N N . PRO B 1 31 ? 1.683 -15.562 -2.275 1 98.38 31 PRO B N 1
ATOM 2231 C CA . PRO B 1 31 ? 0.75 -14.844 -3.152 1 98.38 31 PRO B CA 1
ATOM 2232 C C . PRO B 1 31 ? 1.43 -14.273 -4.395 1 98.38 31 PRO B C 1
ATOM 2234 O O . PRO B 1 31 ? 0.803 -14.172 -5.453 1 98.38 31 PRO B O 1
ATOM 2237 N N . PHE B 1 32 ? 2.689 -14.008 -4.309 1 98.62 32 PHE B N 1
ATOM 2238 C CA . PHE B 1 32 ? 3.406 -13.383 -5.418 1 98.62 32 PHE B CA 1
ATOM 2239 C C . PHE B 1 32 ? 3.785 -14.422 -6.469 1 98.62 32 PHE B C 1
ATOM 2241 O O . PHE B 1 32 ? 3.807 -14.117 -7.664 1 98.62 32 PHE B O 1
ATOM 2248 N N . ALA B 1 33 ? 4.098 -15.617 -6.016 1 98.56 33 ALA B N 1
ATOM 2249 C CA . ALA B 1 33 ? 4.344 -16.703 -6.961 1 98.56 33 ALA B CA 1
ATOM 2250 C C . ALA B 1 33 ? 3.066 -17.078 -7.703 1 98.56 33 ALA B C 1
ATOM 2252 O O . ALA B 1 33 ? 3.088 -17.297 -8.922 1 98.56 33 ALA B O 1
ATOM 2253 N N . LEU B 1 34 ? 1.99 -17.188 -6.93 1 98.81 34 LEU B N 1
ATOM 2254 C CA . LEU B 1 34 ? 0.711 -17.484 -7.566 1 98.81 34 LEU B CA 1
ATOM 2255 C C . LEU B 1 34 ? 0.323 -16.391 -8.555 1 98.81 34 LEU B C 1
ATOM 2257 O O . LEU B 1 34 ? -0.193 -16.672 -9.633 1 98.81 34 LEU B O 1
ATOM 2261 N N . LYS B 1 35 ? 0.529 -15.164 -8.234 1 98.88 35 LYS B N 1
ATOM 2262 C CA . LYS B 1 35 ? 0.328 -14.016 -9.117 1 98.88 35 LYS B CA 1
ATOM 2263 C C . LYS B 1 35 ? 1.096 -14.195 -10.43 1 98.88 35 LYS B C 1
ATOM 2265 O O . LYS B 1 35 ? 0.518 -14.094 -11.516 1 98.88 35 LYS B O 1
ATOM 2270 N N . LEU B 1 36 ? 2.371 -14.445 -10.344 1 98.88 36 LEU B N 1
ATOM 2271 C CA . LEU B 1 36 ? 3.244 -14.508 -11.516 1 98.88 36 LEU B CA 1
ATOM 2272 C C . LEU B 1 36 ? 2.879 -15.695 -12.398 1 98.88 36 LEU B C 1
ATOM 2274 O O . LEU B 1 36 ? 2.793 -15.555 -13.625 1 98.88 36 LEU B O 1
ATOM 2278 N N . GLU B 1 37 ? 2.67 -16.844 -11.781 1 98.88 37 GLU B N 1
ATOM 2279 C CA . GLU B 1 37 ? 2.295 -18 -12.578 1 98.88 37 GLU B CA 1
ATOM 2280 C C . GLU B 1 37 ? 0.934 -17.812 -13.234 1 98.88 37 GLU B C 1
ATOM 2282 O O . GLU B 1 37 ? 0.726 -18.219 -14.375 1 98.88 37 GLU B O 1
ATOM 2287 N N . THR B 1 38 ? -0.009 -17.203 -12.547 1 98.88 38 THR B N 1
ATOM 2288 C CA . THR B 1 38 ? -1.309 -16.891 -13.133 1 98.88 38 THR B CA 1
ATOM 2289 C C . THR B 1 38 ? -1.152 -15.984 -14.344 1 98.88 38 THR B C 1
ATOM 2291 O O . THR B 1 38 ? -1.823 -16.172 -15.359 1 98.88 38 THR B O 1
ATOM 2294 N N . TYR B 1 39 ? -0.26 -15.023 -14.273 1 98.88 39 TYR B N 1
ATOM 2295 C CA . TYR B 1 39 ? -0.009 -14.141 -15.406 1 98.88 39 TYR B CA 1
ATOM 2296 C C . TYR B 1 39 ? 0.496 -14.922 -16.609 1 98.88 39 TYR B C 1
ATOM 2298 O O . TYR B 1 39 ? 0.046 -14.695 -17.734 1 98.88 39 TYR B O 1
ATOM 2306 N N . LEU B 1 40 ? 1.461 -15.789 -16.344 1 98.69 40 LEU B N 1
ATOM 2307 C CA . LEU B 1 40 ? 2 -16.609 -17.422 1 98.69 40 LEU B CA 1
ATOM 2308 C C . LEU B 1 40 ? 0.895 -17.406 -18.109 1 98.69 40 LEU B C 1
ATOM 2310 O O . LEU B 1 40 ? 0.872 -17.516 -19.344 1 98.69 40 LEU B O 1
ATOM 2314 N N . ARG B 1 41 ? -0.019 -17.891 -17.359 1 98.56 41 ARG B N 1
ATOM 2315 C CA . ARG B 1 41 ? -1.122 -18.688 -17.875 1 98.56 41 ARG B CA 1
ATOM 2316 C C . ARG B 1 41 ? -2.105 -17.844 -18.656 1 98.56 41 ARG B C 1
ATOM 2318 O O . ARG B 1 41 ? -2.51 -18.203 -19.766 1 98.56 41 ARG B O 1
ATOM 2325 N N . ILE B 1 42 ? -2.512 -16.656 -18.094 1 98.44 42 ILE B N 1
ATOM 2326 C CA . ILE B 1 42 ? -3.455 -15.773 -18.766 1 98.44 42 ILE B CA 1
ATOM 2327 C C . ILE B 1 42 ? -2.857 -15.281 -20.078 1 98.44 42 ILE B C 1
ATOM 2329 O O . ILE B 1 42 ? -3.551 -15.203 -21.094 1 98.44 42 ILE B O 1
ATOM 2333 N N . ALA B 1 43 ? -1.551 -14.992 -20.047 1 97.75 43 ALA B N 1
ATOM 2334 C CA . ALA B 1 43 ? -0.868 -14.414 -21.203 1 97.75 43 ALA B CA 1
ATOM 2335 C C . ALA B 1 43 ? -0.48 -15.492 -22.219 1 97.75 43 ALA B C 1
ATOM 2337 O O . ALA B 1 43 ? -0.047 -15.18 -23.328 1 97.75 43 ALA B O 1
ATOM 2338 N N . GLY B 1 44 ? -0.58 -16.719 -21.844 1 97.06 44 GLY B N 1
ATOM 2339 C CA . GLY B 1 44 ? -0.227 -17.797 -22.75 1 97.06 44 GLY B CA 1
ATOM 2340 C C . GLY B 1 44 ? 1.264 -17.891 -23.016 1 97.06 44 GLY B C 1
ATOM 2341 O O . GLY B 1 44 ? 1.682 -18.156 -24.141 1 97.06 44 GLY B O 1
ATOM 2342 N N . ILE B 1 45 ? 2.027 -17.594 -22.062 1 97.44 45 ILE B N 1
ATOM 2343 C CA . ILE B 1 45 ? 3.48 -17.656 -22.188 1 97.44 45 ILE B CA 1
ATOM 2344 C C . ILE B 1 45 ? 3.986 -19.016 -21.703 1 97.44 45 ILE B C 1
ATOM 2346 O O . ILE B 1 45 ? 3.623 -19.469 -20.625 1 97.44 45 ILE B O 1
ATOM 2350 N N . ALA B 1 46 ? 4.785 -19.656 -22.531 1 96.44 46 ALA B N 1
ATOM 2351 C CA . ALA B 1 46 ? 5.348 -20.953 -22.172 1 96.44 46 ALA B CA 1
ATOM 2352 C C . ALA B 1 46 ? 6.316 -20.844 -21 1 96.44 46 ALA B C 1
ATOM 2354 O O . ALA B 1 46 ? 7.133 -19.922 -20.953 1 96.44 46 ALA B O 1
ATOM 2355 N N . TYR B 1 47 ? 6.176 -21.75 -20.062 1 98 47 TYR B N 1
ATOM 2356 C CA . TYR B 1 47 ? 7.078 -21.703 -18.906 1 98 47 TYR B CA 1
ATOM 2357 C C . TYR B 1 47 ? 7.273 -23.094 -18.312 1 98 47 TYR B C 1
ATOM 2359 O O . TYR B 1 47 ? 6.496 -24.016 -18.578 1 98 47 TYR B O 1
ATOM 2367 N N . GLN B 1 48 ? 8.352 -23.203 -17.578 1 97.31 48 GLN B N 1
ATOM 2368 C CA . GLN B 1 48 ? 8.664 -24.375 -16.75 1 97.31 48 GLN B CA 1
ATOM 2369 C C . GLN B 1 48 ? 8.906 -23.984 -15.297 1 97.31 48 GLN B C 1
ATOM 2371 O O . GLN B 1 48 ? 9.539 -22.953 -15.023 1 97.31 48 GLN B O 1
ATOM 2376 N N . ASN B 1 49 ? 8.375 -24.75 -14.43 1 97.62 49 ASN B N 1
ATOM 2377 C CA . ASN B 1 49 ? 8.602 -24.5 -13.016 1 97.62 49 ASN B CA 1
ATOM 2378 C C . ASN B 1 49 ? 9.938 -25.062 -12.547 1 97.62 49 ASN B C 1
ATOM 2380 O O . ASN B 1 49 ? 10.336 -26.156 -12.961 1 97.62 49 ASN B O 1
ATOM 2384 N N . ASP B 1 50 ? 10.648 -24.328 -11.797 1 97.56 50 ASP B N 1
ATOM 2385 C CA . ASP B 1 50 ? 11.812 -24.766 -11.023 1 97.56 50 ASP B CA 1
ATOM 2386 C C . ASP B 1 50 ? 11.57 -24.594 -9.531 1 97.56 50 ASP B C 1
ATOM 2388 O O . ASP B 1 50 ? 11.484 -23.469 -9.031 1 97.56 50 ASP B O 1
ATOM 2392 N N . PHE B 1 51 ? 11.531 -25.688 -8.828 1 95.25 51 PHE B N 1
ATOM 2393 C CA . PHE B 1 51 ? 11.266 -25.656 -7.398 1 95.25 51 PHE B CA 1
ATOM 2394 C C . PHE B 1 51 ? 12.555 -25.828 -6.602 1 95.25 51 PHE B C 1
ATOM 2396 O O . PHE B 1 51 ? 12.547 -25.734 -5.371 1 95.25 51 PHE B O 1
ATOM 2403 N N . ASP B 1 52 ? 13.633 -26.062 -7.223 1 95 52 ASP B N 1
ATOM 2404 C CA . ASP B 1 52 ? 14.891 -26.391 -6.562 1 95 52 ASP B CA 1
ATOM 2405 C C . ASP B 1 52 ? 15.594 -25.125 -6.059 1 95 52 ASP B C 1
ATOM 2407 O O . ASP B 1 52 ? 16.344 -25.172 -5.086 1 95 52 ASP B O 1
ATOM 2411 N N . GLU B 1 53 ? 15.391 -23.984 -6.734 1 94.62 53 GLU B N 1
ATOM 2412 C CA . GLU B 1 53 ? 15.984 -22.703 -6.359 1 94.62 53 GLU B CA 1
ATOM 2413 C C . GLU B 1 53 ? 14.914 -21.625 -6.156 1 94.62 53 GLU B C 1
ATOM 2415 O O . GLU B 1 53 ? 14.828 -20.672 -6.926 1 94.62 53 GLU B O 1
ATOM 2420 N N . PRO B 1 54 ? 14.242 -21.703 -5.09 1 95.25 54 PRO B N 1
ATOM 2421 C CA . PRO B 1 54 ? 13.07 -20.844 -4.93 1 95.25 54 PRO B CA 1
ATOM 2422 C C . PRO B 1 54 ? 13.438 -19.391 -4.625 1 95.25 54 PRO B C 1
ATOM 2424 O O . PRO B 1 54 ? 12.648 -18.484 -4.883 1 95.25 54 PRO B O 1
ATOM 2427 N N . MET B 1 55 ? 14.633 -19.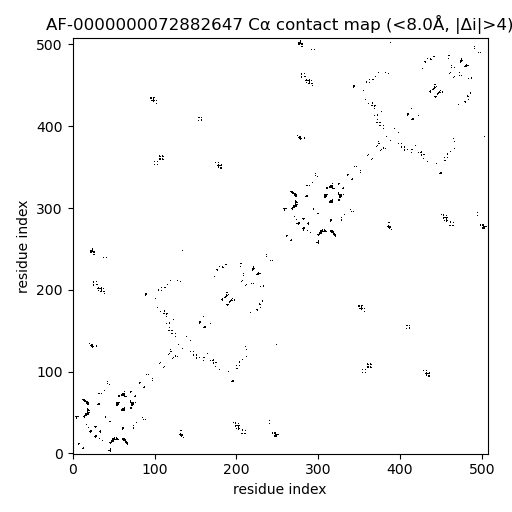078 -4.082 1 94.94 55 MET B N 1
ATOM 2428 C CA . MET B 1 55 ? 15.016 -17.719 -3.723 1 94.94 55 MET B CA 1
ATOM 2429 C C . MET B 1 55 ? 15.867 -17.078 -4.812 1 94.94 55 MET B C 1
ATOM 2431 O O . MET B 1 55 ? 16.844 -17.672 -5.262 1 94.94 55 MET B O 1
ATOM 2435 N N . GLY B 1 56 ? 15.523 -15.953 -5.234 1 94.81 56 GLY B N 1
ATOM 2436 C CA . GLY B 1 56 ? 16.125 -15.312 -6.391 1 94.81 56 GLY B CA 1
ATOM 2437 C C . GLY B 1 56 ? 17.125 -14.234 -6.023 1 94.81 56 GLY B C 1
ATOM 2438 O O . GLY B 1 56 ? 17.609 -14.188 -4.891 1 94.81 56 GLY B O 1
ATOM 2439 N N . PRO B 1 57 ? 17.453 -13.406 -7.074 1 94.25 57 PRO B N 1
ATOM 2440 C CA . PRO B 1 57 ? 18.531 -12.422 -6.941 1 94.25 57 PRO B CA 1
ATOM 2441 C C . PRO B 1 57 ? 18.234 -11.359 -5.887 1 94.25 57 PRO B C 1
ATOM 2443 O O . PRO B 1 57 ? 19.141 -10.719 -5.363 1 94.25 57 PRO B O 1
ATOM 2446 N N . LYS B 1 58 ? 17 -11.172 -5.535 1 94 58 LYS B N 1
ATOM 2447 C CA . LYS B 1 58 ? 16.625 -10.164 -4.543 1 94 58 LYS B CA 1
ATOM 2448 C C . LYS B 1 58 ? 16.281 -10.812 -3.203 1 94 58 LYS B C 1
ATOM 2450 O O . LYS B 1 58 ? 15.703 -10.164 -2.326 1 94 58 LYS B O 1
ATOM 2455 N N . GLY B 1 59 ? 16.5 -12.102 -3.156 1 92.12 59 GLY B N 1
ATOM 2456 C CA . GLY B 1 59 ? 16.344 -12.82 -1.899 1 92.12 59 GLY B CA 1
ATOM 2457 C C . GLY B 1 59 ? 14.922 -13.25 -1.622 1 92.12 59 GLY B C 1
ATOM 2458 O O . GLY B 1 59 ? 14.586 -13.625 -0.496 1 92.12 59 GLY B O 1
ATOM 2459 N N . LYS B 1 60 ? 14.078 -13.141 -2.641 1 93.31 60 LYS B N 1
ATOM 2460 C CA . LYS B 1 60 ? 12.672 -13.5 -2.461 1 93.31 60 LYS B CA 1
ATOM 2461 C C . LYS B 1 60 ? 12.188 -14.398 -3.59 1 93.31 60 LYS B C 1
ATOM 2463 O O . LYS B 1 60 ? 12.883 -14.586 -4.59 1 93.31 60 LYS B O 1
ATOM 2468 N N . THR B 1 61 ? 11.117 -15.078 -3.35 1 96.12 61 THR B N 1
ATOM 2469 C CA . THR B 1 61 ? 10.359 -15.828 -4.344 1 96.12 61 THR B CA 1
ATOM 2470 C C . THR B 1 61 ? 9.102 -15.07 -4.754 1 96.12 61 THR B C 1
ATOM 2472 O O . THR B 1 61 ? 8.531 -14.32 -3.953 1 96.12 61 THR B O 1
ATOM 2475 N N . PRO B 1 62 ? 8.656 -15.156 -6.047 1 98.06 62 PRO B N 1
ATOM 2476 C CA . PRO B 1 62 ? 9.234 -15.906 -7.168 1 98.06 62 PRO B CA 1
ATOM 2477 C C . PRO B 1 62 ? 10.273 -15.102 -7.941 1 98.06 62 PRO B C 1
ATOM 2479 O O . PRO B 1 62 ? 10.469 -13.914 -7.664 1 98.06 62 PRO B O 1
ATOM 2482 N N . TRP B 1 63 ? 10.969 -15.703 -8.812 1 98.44 63 TRP B N 1
ATOM 2483 C CA . TRP B 1 63 ? 11.828 -15.062 -9.805 1 98.44 63 TRP B CA 1
ATOM 2484 C C . TRP B 1 63 ? 11.891 -15.891 -11.078 1 98.44 63 TRP B C 1
ATOM 2486 O O . TRP B 1 63 ? 11.352 -17 -11.141 1 98.44 63 TRP B O 1
ATOM 2496 N N . ILE B 1 64 ? 12.469 -15.305 -12.18 1 98.62 64 ILE B N 1
ATOM 2497 C CA . ILE B 1 64 ? 12.461 -16.047 -13.438 1 98.62 64 ILE B CA 1
ATOM 2498 C C . ILE B 1 64 ? 13.844 -15.977 -14.078 1 98.62 64 ILE B C 1
ATOM 2500 O O . ILE B 1 64 ? 14.641 -15.086 -13.781 1 98.62 64 ILE B O 1
ATOM 2504 N N . THR B 1 65 ? 14.125 -16.938 -14.828 1 97.69 65 THR B N 1
ATOM 2505 C CA . THR B 1 65 ? 15.188 -16.891 -15.82 1 97.69 65 THR B CA 1
ATOM 2506 C C . THR B 1 65 ? 14.609 -16.875 -17.234 1 97.69 65 THR B C 1
ATOM 2508 O O . THR B 1 65 ? 13.719 -17.656 -17.547 1 97.69 65 THR B O 1
ATOM 2511 N N . LEU B 1 66 ? 14.969 -15.953 -18.016 1 96.62 66 LEU B N 1
ATOM 2512 C CA . LEU B 1 66 ? 14.539 -15.82 -19.406 1 96.62 66 LEU B CA 1
ATOM 2513 C C . LEU B 1 66 ? 15.711 -15.422 -20.297 1 96.62 66 LEU B C 1
ATOM 2515 O O . LEU B 1 66 ? 16.297 -14.344 -20.125 1 96.62 66 LEU B O 1
ATOM 2519 N N . ASN B 1 67 ? 16.094 -16.266 -21.203 1 93.75 67 ASN B N 1
ATOM 2520 C CA . ASN B 1 67 ? 17.172 -15.992 -22.125 1 93.75 67 ASN B CA 1
ATOM 2521 C C . ASN B 1 67 ? 18.453 -15.578 -21.391 1 93.75 67 ASN B C 1
ATOM 2523 O O . ASN B 1 67 ? 19.078 -14.578 -21.75 1 93.75 67 ASN B O 1
ATOM 2527 N N . GLY B 1 68 ? 18.703 -16.234 -20.297 1 91.12 68 GLY B N 1
ATOM 2528 C CA . GLY B 1 68 ? 19.938 -16.016 -19.547 1 91.12 68 GLY B CA 1
ATOM 2529 C C . GLY B 1 68 ? 19.828 -14.898 -18.516 1 91.12 68 GLY B C 1
ATOM 2530 O O . GLY B 1 68 ? 20.719 -14.727 -17.703 1 91.12 68 GLY B O 1
ATOM 2531 N N . LYS B 1 69 ? 18.766 -14.164 -18.562 1 95.25 69 LYS B N 1
ATOM 2532 C CA . LYS B 1 69 ? 18.562 -13.07 -17.625 1 95.25 69 LYS B CA 1
ATOM 2533 C C . LYS B 1 69 ? 17.797 -13.531 -16.391 1 95.25 69 LYS B C 1
ATOM 2535 O O . LYS B 1 69 ? 16.797 -14.25 -16.5 1 95.25 69 LYS B O 1
ATOM 2540 N N . LYS B 1 70 ? 18.328 -13.227 -15.25 1 97.69 70 LYS B N 1
ATOM 2541 C CA . LYS B 1 70 ? 17.656 -13.492 -13.977 1 97.69 70 LYS B CA 1
ATOM 2542 C C . LYS B 1 70 ? 16.906 -12.258 -13.484 1 97.69 70 LYS B C 1
ATOM 2544 O O . LYS B 1 70 ? 17.484 -11.172 -13.406 1 97.69 70 LYS B O 1
ATOM 2549 N N . VAL B 1 71 ? 15.656 -12.43 -13.281 1 97.69 71 VAL B N 1
ATOM 2550 C CA . VAL B 1 71 ? 14.836 -11.289 -12.867 1 97.69 71 VAL B CA 1
ATOM 2551 C C . VAL B 1 71 ? 14.016 -11.672 -11.641 1 97.69 71 VAL B C 1
ATOM 2553 O O . VAL B 1 71 ? 13.312 -12.688 -11.641 1 97.69 71 VAL B O 1
ATOM 2556 N N . GLY B 1 72 ? 14.211 -10.898 -10.609 1 96.81 72 GLY B N 1
ATOM 2557 C CA . GLY B 1 72 ? 13.398 -11.062 -9.406 1 96.81 72 GLY B CA 1
ATOM 2558 C C . GLY B 1 72 ? 12.359 -9.969 -9.234 1 96.81 72 GLY B C 1
ATOM 2559 O O . GLY B 1 72 ? 12.398 -8.953 -9.938 1 96.81 72 GLY B O 1
ATOM 2560 N N . ASP B 1 73 ? 11.492 -10.258 -8.18 1 96 73 ASP B N 1
ATOM 2561 C CA . ASP B 1 73 ? 10.289 -9.492 -7.871 1 96 73 ASP B CA 1
ATOM 2562 C C . ASP B 1 73 ? 9.172 -9.797 -8.859 1 96 73 ASP B C 1
ATOM 2564 O O . ASP B 1 73 ? 9.352 -9.656 -10.07 1 96 73 ASP B O 1
ATOM 2568 N N . SER B 1 74 ? 8.062 -10.195 -8.359 1 98.06 74 SER B N 1
ATOM 2569 C CA . SER B 1 74 ? 6.984 -10.695 -9.211 1 98.06 74 SER B CA 1
ATOM 2570 C C . SER B 1 74 ? 6.496 -9.609 -10.172 1 98.06 74 SER B C 1
ATOM 2572 O O . SER B 1 74 ? 6.195 -9.898 -11.328 1 98.06 74 SER B O 1
ATOM 2574 N N . GLN B 1 75 ? 6.453 -8.344 -9.773 1 98.12 75 GLN B N 1
ATOM 2575 C CA . GLN B 1 75 ? 5.949 -7.281 -10.641 1 98.12 75 GLN B CA 1
ATOM 2576 C C . GLN B 1 75 ? 6.945 -6.949 -11.742 1 98.12 75 GLN B C 1
ATOM 2578 O O . GLN B 1 75 ? 6.555 -6.707 -12.891 1 98.12 75 GLN B O 1
ATOM 2583 N N . LEU B 1 76 ? 8.219 -6.891 -11.43 1 98.06 76 LEU B N 1
ATOM 2584 C CA . LEU B 1 76 ? 9.25 -6.645 -12.438 1 98.06 76 LEU B CA 1
ATOM 2585 C C . LEU B 1 76 ? 9.289 -7.777 -13.461 1 98.06 76 LEU B C 1
ATOM 2587 O O . LEU B 1 76 ? 9.5 -7.535 -14.648 1 98.06 76 LEU B O 1
ATOM 2591 N N . CYS B 1 77 ? 9.094 -9.008 -12.984 1 98.25 77 CYS B N 1
ATOM 2592 C CA . CYS B 1 77 ? 8.992 -10.148 -13.891 1 98.25 77 CYS B CA 1
ATOM 2593 C C . CYS B 1 77 ? 7.848 -9.953 -14.875 1 98.25 77 CYS B C 1
ATOM 2595 O O . CYS B 1 77 ? 8.031 -10.125 -16.078 1 98.25 77 CYS B O 1
ATOM 2597 N N . LEU B 1 78 ? 6.664 -9.562 -14.359 1 98.19 78 LEU B N 1
ATOM 2598 C CA . LEU B 1 78 ? 5.496 -9.359 -15.211 1 98.19 78 LEU B CA 1
ATOM 2599 C C . LEU B 1 78 ? 5.77 -8.289 -16.266 1 98.19 78 LEU B C 1
ATOM 2601 O O . LEU B 1 78 ? 5.402 -8.453 -17.438 1 98.19 78 LEU B O 1
ATOM 2605 N N . GLU B 1 79 ? 6.395 -7.246 -15.867 1 97.5 79 GLU B N 1
ATOM 2606 C CA . GLU B 1 79 ? 6.672 -6.148 -16.781 1 97.5 79 GLU B CA 1
ATOM 2607 C C . GLU B 1 79 ? 7.641 -6.582 -17.891 1 97.5 79 GLU B C 1
ATOM 2609 O O . GLU B 1 79 ? 7.438 -6.266 -19.062 1 97.5 79 GLU B O 1
ATOM 2614 N N . LEU B 1 80 ? 8.664 -7.266 -17.484 1 97.19 80 LEU B N 1
ATOM 2615 C CA . LEU B 1 80 ? 9.609 -7.781 -18.469 1 97.19 80 LEU B CA 1
ATOM 2616 C C . LEU B 1 80 ? 8.914 -8.711 -19.453 1 97.19 80 LEU B C 1
ATOM 2618 O O . LEU B 1 80 ? 9.125 -8.617 -20.672 1 97.19 80 LEU B O 1
ATOM 2622 N N . LEU B 1 81 ? 8.109 -9.594 -18.953 1 97.94 81 LEU B N 1
ATOM 2623 C CA . LEU B 1 81 ? 7.41 -10.57 -19.781 1 97.94 81 LEU B CA 1
ATOM 2624 C C . LEU B 1 81 ? 6.438 -9.883 -20.734 1 97.94 81 LEU B C 1
ATOM 2626 O O . LEU B 1 81 ? 6.328 -10.266 -21.891 1 97.94 81 LEU B O 1
ATOM 2630 N N . SER B 1 82 ? 5.703 -8.922 -20.156 1 97.62 82 SER B N 1
ATOM 2631 C CA . SER B 1 82 ? 4.777 -8.156 -20.984 1 97.62 82 SER B CA 1
ATOM 2632 C C . SER B 1 82 ? 5.492 -7.52 -22.172 1 97.62 82 SER B C 1
ATOM 2634 O O . SER B 1 82 ? 5 -7.566 -23.297 1 97.62 82 SER B O 1
ATOM 2636 N N . GLU B 1 83 ? 6.621 -6.938 -21.891 1 96.19 83 GLU B N 1
ATOM 2637 C CA . GLU B 1 83 ? 7.402 -6.281 -22.938 1 96.19 83 GLU B CA 1
ATOM 2638 C C . GLU B 1 83 ? 7.973 -7.297 -23.922 1 96.19 83 GLU B C 1
ATOM 2640 O O . GLU B 1 83 ? 7.855 -7.125 -25.141 1 96.19 83 GLU B O 1
ATOM 2645 N N . THR B 1 84 ? 8.539 -8.344 -23.453 1 96.38 84 THR B N 1
ATOM 2646 C CA . THR B 1 84 ? 9.25 -9.336 -24.25 1 96.38 84 THR B CA 1
ATOM 2647 C C . THR B 1 84 ? 8.289 -10.078 -25.172 1 96.38 84 THR B C 1
ATOM 2649 O O . THR B 1 84 ? 8.594 -10.328 -26.344 1 96.38 84 THR B O 1
ATOM 2652 N N . PHE B 1 85 ? 7.141 -10.375 -24.703 1 97.06 85 PHE B N 1
ATOM 2653 C CA . PHE B 1 85 ? 6.211 -11.211 -25.453 1 97.06 85 PHE B CA 1
ATOM 2654 C C . PHE B 1 85 ? 5.07 -10.375 -26.031 1 97.06 85 PHE B C 1
ATOM 2656 O O . PHE B 1 85 ? 4.109 -10.922 -26.578 1 97.06 85 PHE B O 1
ATOM 2663 N N . HIS B 1 86 ? 5.102 -9.039 -25.797 1 96.44 86 HIS B N 1
ATOM 2664 C CA . HIS B 1 86 ? 4.117 -8.102 -26.312 1 96.44 86 HIS B CA 1
ATOM 2665 C C . HIS B 1 86 ? 2.709 -8.461 -25.844 1 96.44 86 HIS B C 1
ATOM 2667 O O . HIS B 1 86 ? 1.788 -8.562 -26.656 1 96.44 86 HIS B O 1
ATOM 2673 N N . LYS B 1 87 ? 2.656 -8.758 -24.531 1 95.94 87 LYS B N 1
ATOM 2674 C CA . LYS B 1 87 ? 1.394 -9.133 -23.906 1 95.94 87 LYS B CA 1
ATOM 2675 C C . LYS B 1 87 ? 0.917 -8.047 -22.938 1 95.94 87 LYS B C 1
ATOM 2677 O O . LYS B 1 87 ? 1.293 -8.047 -21.766 1 95.94 87 LYS B O 1
ATOM 2682 N N . ASP B 1 88 ? 0.221 -7.066 -23.391 1 94.94 88 ASP B N 1
ATOM 2683 C CA . ASP B 1 88 ? -0.411 -6.07 -22.531 1 94.94 88 ASP B CA 1
ATOM 2684 C C . ASP B 1 88 ? -1.868 -6.434 -22.25 1 94.94 88 ASP B C 1
ATOM 2686 O O . ASP B 1 88 ? -2.766 -6.047 -23 1 94.94 88 ASP B O 1
ATOM 2690 N N . LEU B 1 89 ? -2.123 -7.023 -21.141 1 97 89 LEU B N 1
ATOM 2691 C CA . LEU B 1 89 ? -3.453 -7.512 -20.797 1 97 89 LEU B CA 1
ATOM 2692 C C . LEU B 1 89 ? -4.402 -6.355 -20.516 1 97 89 LEU B C 1
ATOM 2694 O O . LEU B 1 89 ? -5.621 -6.543 -20.484 1 97 89 LEU B O 1
ATOM 2698 N N . SER B 1 90 ? -3.834 -5.137 -20.281 1 96.75 90 SER B N 1
ATOM 2699 C CA . SER B 1 90 ? -4.648 -3.99 -19.891 1 96.75 90 SER B CA 1
ATOM 2700 C C . SER B 1 90 ? -4.832 -3.023 -21.047 1 96.75 90 SER B C 1
ATOM 2702 O O . SER B 1 90 ? -5.219 -1.87 -20.859 1 96.75 90 SER B O 1
ATOM 2704 N N . HIS B 1 91 ? -4.543 -3.447 -22.25 1 95.81 91 HIS B N 1
ATOM 2705 C CA . HIS B 1 91 ? -4.488 -2.57 -23.406 1 95.81 91 HIS B CA 1
ATOM 2706 C C . HIS B 1 91 ? -5.832 -1.885 -23.641 1 95.81 91 HIS B C 1
ATOM 2708 O O . HIS B 1 91 ? -5.883 -0.777 -24.188 1 95.81 91 HIS B O 1
ATOM 2714 N N . HIS B 1 92 ? -6.926 -2.41 -23.297 1 97.12 92 HIS B N 1
ATOM 2715 C CA . HIS B 1 92 ? -8.25 -1.881 -23.625 1 97.12 92 HIS B CA 1
ATOM 2716 C C . HIS B 1 92 ? -8.719 -0.893 -22.562 1 97.12 92 HIS B C 1
ATOM 2718 O O . HIS B 1 92 ? -9.742 -0.224 -22.734 1 97.12 92 HIS B O 1
ATOM 2724 N N . LEU B 1 93 ? -7.996 -0.813 -21.453 1 98.12 93 LEU B N 1
ATOM 2725 C CA . LEU B 1 93 ? -8.383 0.088 -20.359 1 98.12 93 LEU B CA 1
ATOM 2726 C C . LEU B 1 93 ? -7.977 1.523 -20.688 1 98.12 93 LEU B C 1
ATOM 2728 O O . LEU B 1 93 ? -6.938 1.757 -21.297 1 98.12 93 LEU B O 1
ATOM 2732 N N . SER B 1 94 ? -8.797 2.496 -20.25 1 98.44 94 SER B N 1
ATOM 2733 C CA . SER B 1 94 ? -8.406 3.902 -20.266 1 98.44 94 SER B CA 1
ATOM 2734 C C . SER B 1 94 ? -7.281 4.184 -19.281 1 98.44 94 SER B C 1
ATOM 2736 O O . SER B 1 94 ? -6.977 3.35 -18.422 1 98.44 94 SER B O 1
ATOM 2738 N N . ILE B 1 95 ? -6.652 5.316 -19.359 1 98 95 ILE B N 1
ATOM 2739 C CA . ILE B 1 95 ? -5.562 5.68 -18.469 1 98 95 ILE B CA 1
ATOM 2740 C C . ILE B 1 95 ? -6.094 5.793 -17.031 1 98 95 ILE B C 1
ATOM 2742 O O . ILE B 1 95 ? -5.383 5.473 -16.078 1 98 95 ILE B O 1
ATOM 2746 N N . GLU B 1 96 ? -7.328 6.281 -16.875 1 98.5 96 GLU B N 1
ATOM 2747 C CA . GLU B 1 96 ? -7.945 6.355 -15.555 1 98.5 96 GLU B CA 1
ATOM 2748 C C . GLU B 1 96 ? -8.188 4.965 -14.977 1 98.5 96 GLU B C 1
ATOM 2750 O O . GLU B 1 96 ? -7.949 4.727 -13.789 1 98.5 96 GLU B O 1
ATOM 2755 N N . GLU B 1 97 ? -8.68 4.062 -15.852 1 98.69 97 GLU B N 1
ATOM 2756 C CA . GLU B 1 97 ? -8.938 2.691 -15.414 1 98.69 97 GLU B CA 1
ATOM 2757 C C . GLU B 1 97 ? -7.641 1.987 -15.023 1 98.69 97 GLU B C 1
ATOM 2759 O O . GLU B 1 97 ? -7.613 1.215 -14.062 1 98.69 97 GLU B O 1
ATOM 2764 N N . LYS B 1 98 ? -6.609 2.236 -15.758 1 98.75 98 LYS B N 1
ATOM 2765 C CA . LYS B 1 98 ? -5.305 1.668 -15.43 1 98.75 98 LYS B CA 1
ATOM 2766 C C . LYS B 1 98 ? -4.809 2.176 -14.078 1 98.75 98 LYS B C 1
ATOM 2768 O O . LYS B 1 98 ? -4.191 1.43 -13.32 1 98.75 98 LYS B O 1
ATOM 2773 N N . ALA B 1 99 ? -5.059 3.451 -13.828 1 98.88 99 ALA B N 1
ATOM 2774 C CA . ALA B 1 99 ? -4.691 4.039 -12.539 1 98.88 99 ALA B CA 1
ATOM 2775 C C . ALA B 1 99 ? -5.418 3.344 -11.391 1 98.88 99 ALA B C 1
ATOM 2777 O O . ALA B 1 99 ? -4.812 3.021 -10.367 1 98.88 99 ALA B O 1
ATOM 2778 N N . VAL B 1 100 ? -6.691 3.094 -11.57 1 98.94 100 VAL B N 1
ATOM 2779 C CA . VAL B 1 100 ? -7.5 2.42 -10.562 1 98.94 100 VAL B CA 1
ATOM 2780 C C . VAL B 1 100 ? -6.992 0.995 -10.359 1 98.94 100 VAL B C 1
ATOM 2782 O O . VAL B 1 100 ? -6.848 0.536 -9.227 1 98.94 100 VAL B O 1
ATOM 2785 N N . ALA B 1 101 ? -6.703 0.313 -11.422 1 98.88 101 ALA B N 1
ATOM 2786 C CA . ALA B 1 101 ? -6.176 -1.046 -11.344 1 98.88 101 ALA B CA 1
ATOM 2787 C C . ALA B 1 101 ? -4.875 -1.086 -10.547 1 98.88 101 ALA B C 1
ATOM 2789 O O . ALA B 1 101 ? -4.68 -1.969 -9.711 1 98.88 101 ALA B O 1
ATOM 2790 N N . ARG B 1 102 ? -4.047 -0.147 -10.797 1 98.81 102 ARG B N 1
ATOM 2791 C CA . ARG B 1 102 ? -2.785 -0.083 -10.07 1 98.81 102 ARG B CA 1
ATOM 2792 C C . ARG B 1 102 ? -3.02 0.14 -8.578 1 98.81 102 ARG B C 1
ATOM 2794 O O . ARG B 1 102 ? -2.369 -0.489 -7.742 1 98.81 102 ARG B O 1
ATOM 2801 N N . ALA B 1 103 ? -3.908 1.041 -8.258 1 98.94 103 ALA B N 1
ATOM 2802 C CA . ALA B 1 103 ? -4.191 1.318 -6.855 1 98.94 103 ALA B CA 1
ATOM 2803 C C . ALA B 1 103 ? -4.66 0.06 -6.133 1 98.94 103 ALA B C 1
ATOM 2805 O O . ALA B 1 103 ? -4.223 -0.22 -5.012 1 98.94 103 ALA B O 1
ATOM 2806 N N . PHE B 1 104 ? -5.52 -0.711 -6.758 1 98.94 104 PHE B N 1
ATOM 2807 C CA . PHE B 1 104 ? -6.008 -1.943 -6.148 1 98.94 104 PHE B CA 1
ATOM 2808 C C . PHE B 1 104 ? -4.891 -2.975 -6.043 1 98.94 104 PHE B C 1
ATOM 2810 O O . PHE B 1 104 ? -4.82 -3.727 -5.07 1 98.94 104 PHE B O 1
ATOM 2817 N N . GLN B 1 105 ? -4.066 -3.033 -7.059 1 98.94 105 GLN B N 1
ATOM 2818 C CA . GLN B 1 105 ? -2.912 -3.924 -6.992 1 98.94 105 GLN B CA 1
ATOM 2819 C C . GLN B 1 105 ? -2.049 -3.615 -5.773 1 98.94 105 GLN B C 1
ATOM 2821 O O . GLN B 1 105 ? -1.677 -4.523 -5.023 1 98.94 105 GLN B O 1
ATOM 2826 N N . ILE B 1 106 ? -1.76 -2.361 -5.594 1 98.88 106 ILE B N 1
ATOM 2827 C CA . ILE B 1 106 ? -0.913 -1.927 -4.488 1 98.88 106 ILE B CA 1
ATOM 2828 C C . ILE B 1 106 ? -1.6 -2.236 -3.16 1 98.88 106 ILE B C 1
ATOM 2830 O O . ILE B 1 106 ? -0.958 -2.707 -2.219 1 98.88 106 ILE B O 1
ATOM 2834 N N . MET B 1 107 ? -2.893 -1.994 -3.066 1 98.81 107 MET B N 1
ATOM 2835 C CA . MET B 1 107 ? -3.621 -2.295 -1.838 1 98.81 107 MET B CA 1
ATOM 2836 C C . MET B 1 107 ? -3.498 -3.773 -1.48 1 98.81 107 MET B C 1
ATOM 2838 O O . MET B 1 107 ? -3.252 -4.117 -0.324 1 98.81 107 MET B O 1
ATOM 2842 N N . ALA B 1 108 ? -3.637 -4.609 -2.451 1 98.81 108 ALA B N 1
ATOM 2843 C CA . ALA B 1 108 ? -3.539 -6.047 -2.215 1 98.81 108 ALA B CA 1
ATOM 2844 C C . ALA B 1 108 ? -2.125 -6.441 -1.799 1 98.81 108 ALA B C 1
ATOM 2846 O O . ALA B 1 108 ? -1.938 -7.16 -0.815 1 98.81 108 ALA B O 1
ATOM 2847 N N . GLU B 1 109 ? -1.164 -5.855 -2.477 1 98.62 109 GLU B N 1
ATOM 2848 C CA . GLU B 1 109 ? 0.198 -6.375 -2.379 1 98.62 109 GLU B CA 1
ATOM 2849 C C . GLU B 1 109 ? 0.973 -5.676 -1.264 1 98.62 109 GLU B C 1
ATOM 2851 O O . GLU B 1 109 ? 1.912 -6.246 -0.704 1 98.62 109 GLU B O 1
ATOM 2856 N N . ASP B 1 110 ? 0.551 -4.398 -0.923 1 98.12 110 ASP B N 1
ATOM 2857 C CA . ASP B 1 110 ? 1.375 -3.631 0.004 1 98.12 110 ASP B CA 1
ATOM 2858 C C . ASP B 1 110 ? 0.621 -3.342 1.3 1 98.12 110 ASP B C 1
ATOM 2860 O O . ASP B 1 110 ? 1.159 -2.709 2.211 1 98.12 110 ASP B O 1
ATOM 2864 N N . HIS B 1 111 ? -0.608 -3.783 1.404 1 98.75 111 HIS B N 1
ATOM 2865 C CA . HIS B 1 111 ? -1.355 -3.59 2.641 1 98.75 111 HIS B CA 1
ATOM 2866 C C . HIS B 1 111 ? -2.008 -4.891 3.1 1 98.75 111 HIS B C 1
ATOM 2868 O O . HIS B 1 111 ? -1.693 -5.402 4.176 1 98.75 111 HIS B O 1
ATOM 2874 N N . LEU B 1 112 ? -2.9 -5.449 2.246 1 98.81 112 LEU B N 1
ATOM 2875 C CA . LEU B 1 112 ? -3.6 -6.684 2.59 1 98.81 112 LEU B CA 1
ATOM 2876 C C . LEU B 1 112 ? -2.611 -7.824 2.801 1 98.81 112 LEU B C 1
ATOM 2878 O O . LEU B 1 112 ? -2.83 -8.688 3.652 1 98.81 112 LEU B O 1
ATOM 2882 N N . TYR B 1 113 ? -1.527 -7.828 2.1 1 98.69 113 TYR B N 1
ATOM 2883 C CA . TYR B 1 113 ? -0.464 -8.812 2.26 1 98.69 113 TYR B CA 1
ATOM 2884 C C . TYR B 1 113 ? 0.034 -8.852 3.699 1 98.69 113 TYR B C 1
ATOM 2886 O O . TYR B 1 113 ? 0.192 -9.93 4.281 1 98.69 113 TYR B O 1
ATOM 2894 N N . TRP B 1 114 ? 0.307 -7.699 4.277 1 98.69 114 TRP B N 1
ATOM 2895 C CA . TRP B 1 114 ? 0.858 -7.645 5.625 1 98.69 114 TRP B CA 1
ATOM 2896 C C . TRP B 1 114 ? -0.161 -8.133 6.652 1 98.69 114 TRP B C 1
ATOM 2898 O O . TRP B 1 114 ? 0.204 -8.758 7.648 1 98.69 114 TRP B O 1
ATOM 2908 N N . VAL B 1 115 ? -1.415 -7.824 6.398 1 98.62 115 VAL B N 1
ATOM 2909 C CA . VAL B 1 115 ? -2.467 -8.344 7.262 1 98.62 115 VAL B CA 1
ATOM 2910 C C . VAL B 1 115 ? -2.438 -9.875 7.25 1 98.62 115 VAL B C 1
ATOM 2912 O O . VAL B 1 115 ? -2.449 -10.508 8.305 1 98.62 115 VAL B O 1
ATOM 2915 N N . MET B 1 116 ? -2.4 -10.445 6.082 1 97.69 116 MET B N 1
ATOM 2916 C CA . MET B 1 116 ? -2.354 -11.898 5.914 1 97.69 116 MET B CA 1
ATOM 2917 C C . MET B 1 116 ? -1.11 -12.477 6.578 1 97.69 116 MET B C 1
ATOM 2919 O O . MET B 1 116 ? -1.187 -13.508 7.254 1 97.69 116 MET B O 1
ATOM 2923 N N . LEU B 1 117 ? 0.025 -11.828 6.391 1 96.94 117 LEU B N 1
ATOM 2924 C CA . LEU B 1 117 ? 1.288 -12.289 6.961 1 96.94 117 LEU B CA 1
ATOM 2925 C C . LEU B 1 117 ? 1.229 -12.297 8.484 1 96.94 117 LEU B C 1
ATOM 2927 O O . LEU B 1 117 ? 1.654 -13.266 9.117 1 96.94 117 LEU B O 1
ATOM 2931 N N . VAL B 1 118 ? 0.696 -11.203 9.078 1 97.56 118 VAL B N 1
ATOM 2932 C CA . VAL B 1 118 ? 0.566 -11.102 10.523 1 97.56 118 VAL B CA 1
ATOM 2933 C C . VAL B 1 118 ? -0.341 -12.211 11.047 1 97.56 118 VAL B C 1
ATOM 2935 O O . VAL B 1 118 ? -0.019 -12.875 12.031 1 97.56 118 VAL B O 1
ATOM 2938 N N . TRP B 1 119 ? -1.443 -12.398 10.367 1 97.12 119 TRP B N 1
ATOM 2939 C CA . TRP B 1 119 ? -2.35 -13.461 10.797 1 97.12 119 TRP B CA 1
ATOM 2940 C C . TRP B 1 119 ? -1.657 -14.812 10.75 1 97.12 119 TRP B C 1
ATOM 2942 O O . TRP B 1 119 ? -1.697 -15.57 11.719 1 97.12 119 TRP B O 1
ATOM 2952 N N . ARG B 1 120 ? -0.984 -15.156 9.68 1 94.62 120 ARG B N 1
ATOM 2953 C CA . ARG B 1 120 ? -0.407 -16.469 9.43 1 94.62 120 ARG B CA 1
ATOM 2954 C C . ARG B 1 120 ? 0.708 -16.781 10.422 1 94.62 120 ARG B C 1
ATOM 2956 O O . ARG B 1 120 ? 0.769 -17.891 10.969 1 94.62 120 ARG B O 1
ATOM 2963 N N . TRP B 1 121 ? 1.58 -15.773 10.797 1 93.88 121 TRP B N 1
ATOM 2964 C CA . TRP B 1 121 ? 2.822 -16.078 11.492 1 93.88 121 TRP B CA 1
ATOM 2965 C C . TRP B 1 121 ? 2.77 -15.602 12.938 1 93.88 121 TRP B C 1
ATOM 2967 O O . TRP B 1 121 ? 3.494 -16.109 13.797 1 93.88 121 TRP B O 1
ATOM 2977 N N . ILE B 1 122 ? 1.892 -14.609 13.188 1 95.5 122 ILE B N 1
ATOM 2978 C CA . ILE B 1 122 ? 1.879 -14.047 14.531 1 95.5 122 ILE B CA 1
ATOM 2979 C C . ILE B 1 122 ? 0.627 -14.516 15.273 1 95.5 122 ILE B C 1
ATOM 2981 O O . ILE B 1 122 ? 0.723 -15.172 16.312 1 95.5 122 ILE B O 1
ATOM 2985 N N . TYR B 1 123 ? -0.522 -14.297 14.727 1 96.12 123 TYR B N 1
ATOM 2986 C CA . TYR B 1 123 ? -1.744 -14.656 15.438 1 96.12 123 TYR B CA 1
ATOM 2987 C C . TYR B 1 123 ? -1.968 -16.172 15.406 1 96.12 123 TYR B C 1
ATOM 2989 O O . TYR B 1 123 ? -2.332 -16.766 16.422 1 96.12 123 TYR B O 1
ATOM 2997 N N . ASN B 1 124 ? -1.784 -16.75 14.211 1 93.06 124 ASN B N 1
ATOM 2998 C CA . ASN B 1 124 ? -1.86 -18.203 14.062 1 93.06 124 ASN B CA 1
ATOM 2999 C C . ASN B 1 124 ? -0.593 -18.875 14.562 1 93.06 124 ASN B C 1
ATOM 3001 O O . ASN B 1 124 ? -0.605 -20.078 14.859 1 93.06 124 ASN B O 1
ATOM 3005 N N . GLY B 1 125 ? 0.529 -18.172 14.609 1 89.5 125 GLY B N 1
ATOM 3006 C CA . GLY B 1 125 ? 1.804 -18.703 15.078 1 89.5 125 GLY B CA 1
ATOM 3007 C C . GLY B 1 125 ? 2.398 -19.734 14.141 1 89.5 125 GLY B C 1
ATOM 3008 O O . GLY B 1 125 ? 3.145 -20.609 14.57 1 89.5 125 GLY B O 1
ATOM 3009 N N . GLY B 1 126 ? 1.876 -19.766 12.922 1 87.81 126 GLY B N 1
ATOM 3010 C CA . GLY B 1 126 ? 2.354 -20.75 11.953 1 87.81 126 GLY B CA 1
ATOM 3011 C C . GLY B 1 126 ? 1.769 -22.125 12.164 1 87.81 126 GLY B C 1
ATOM 3012 O O . GLY B 1 126 ? 2.238 -23.109 11.57 1 87.81 126 GLY B O 1
ATOM 3013 N N . SER B 1 127 ? 0.756 -22.266 12.945 1 85.44 127 SER B N 1
ATOM 3014 C CA . SER B 1 127 ? 0.214 -23.562 13.305 1 85.44 127 SER B CA 1
ATOM 3015 C C . SER B 1 127 ? -0.473 -24.234 12.117 1 85.44 127 SER B C 1
ATOM 3017 O O . SER B 1 127 ? -0.557 -25.453 12.039 1 85.44 127 SER B O 1
ATOM 3019 N N . SER B 1 128 ? -0.888 -23.438 11.156 1 84.81 128 SER B N 1
ATOM 3020 C CA . SER B 1 128 ? -1.614 -23.984 10.016 1 84.81 128 SER B CA 1
ATOM 3021 C C . SER B 1 128 ? -0.66 -24.391 8.898 1 84.81 128 SER B C 1
ATOM 3023 O O . SER B 1 128 ? -1.076 -25.016 7.922 1 84.81 128 SER B O 1
ATOM 3025 N N . LEU B 1 129 ? 0.588 -24.078 9.047 1 85.56 129 LEU B N 1
ATOM 3026 C CA . LEU B 1 129 ? 1.543 -24.297 7.961 1 85.56 129 LEU B CA 1
ATOM 3027 C C . LEU B 1 129 ? 1.566 -25.766 7.543 1 85.56 129 LEU B C 1
ATOM 3029 O O . LEU B 1 129 ? 1.577 -26.078 6.352 1 85.56 129 LEU B O 1
ATOM 3033 N N . PRO B 1 130 ? 1.519 -26.719 8.484 1 83.06 130 PRO B N 1
ATOM 3034 C CA . PRO B 1 130 ? 1.509 -28.125 8.078 1 83.06 130 PRO B CA 1
ATOM 3035 C C . PRO B 1 130 ? 0.276 -28.484 7.254 1 83.06 130 PRO B C 1
ATOM 3037 O O . PRO B 1 130 ? 0.313 -29.438 6.473 1 83.06 130 PRO B O 1
ATOM 3040 N N . LEU B 1 131 ? -0.715 -27.719 7.387 1 84.94 131 LEU B N 1
ATOM 3041 C CA . LEU B 1 131 ? -1.96 -27.984 6.676 1 84.94 131 LEU B CA 1
ATOM 3042 C C . LEU B 1 131 ? -1.895 -27.469 5.242 1 84.94 131 LEU B C 1
ATOM 3044 O O . LEU B 1 131 ? -2.613 -27.953 4.367 1 84.94 131 LEU B O 1
ATOM 3048 N N . ILE B 1 132 ? -0.985 -26.562 5.031 1 87.5 132 ILE B N 1
ATOM 3049 C CA . ILE B 1 132 ? -1.057 -25.906 3.727 1 87.5 132 ILE B CA 1
ATOM 3050 C C . ILE B 1 132 ? 0.219 -26.203 2.938 1 87.5 132 ILE B C 1
ATOM 3052 O O . ILE B 1 132 ? 0.261 -26 1.722 1 87.5 132 ILE B O 1
ATOM 3056 N N . GLN B 1 133 ? 1.25 -26.672 3.695 1 82.56 133 GLN B N 1
ATOM 3057 C CA . GLN B 1 133 ? 2.512 -26.969 3.031 1 82.56 133 GLN B CA 1
ATOM 3058 C C . GLN B 1 133 ? 3.201 -28.172 3.68 1 82.56 133 GLN B C 1
ATOM 3060 O O . GLN B 1 133 ? 3.352 -28.219 4.902 1 82.56 133 GLN B O 1
ATOM 3065 N N . THR B 1 134 ? 3.328 -29.266 2.961 1 67.06 134 THR B N 1
ATOM 3066 C CA . THR B 1 134 ? 3.936 -30.484 3.496 1 67.06 134 THR B CA 1
ATOM 3067 C C . THR B 1 134 ? 5.438 -30.297 3.697 1 67.06 134 THR B C 1
ATOM 3069 O O . THR B 1 134 ? 6 -30.766 4.688 1 67.06 134 THR B O 1
ATOM 3072 N N . ASP B 1 135 ? 6.039 -30.031 2.535 1 61.94 135 ASP B N 1
ATOM 3073 C CA . ASP B 1 135 ? 7.488 -30.188 2.473 1 61.94 135 ASP B CA 1
ATOM 3074 C C . ASP B 1 135 ? 8.195 -28.984 3.104 1 61.94 135 ASP B C 1
ATOM 3076 O O . ASP B 1 135 ? 9.203 -28.5 2.584 1 61.94 135 ASP B O 1
ATOM 3080 N N . LEU B 1 136 ? 7.375 -28.531 4.094 1 58 136 LEU B N 1
ATOM 3081 C CA . LEU B 1 136 ? 8.203 -27.531 4.746 1 58 136 LEU B CA 1
ATOM 3082 C C . LEU B 1 136 ? 9.461 -28.156 5.34 1 58 136 LEU B C 1
ATOM 3084 O O . LEU B 1 136 ? 9.406 -29.25 5.891 1 58 136 LEU B O 1
ATOM 3088 N N . HIS B 1 137 ? 10.516 -27.797 4.887 1 52.56 137 HIS B N 1
ATOM 3089 C CA . HIS B 1 137 ? 11.758 -28.328 5.43 1 52.56 137 HIS B CA 1
ATOM 3090 C C . HIS B 1 137 ? 11.664 -28.516 6.941 1 52.56 137 HIS B C 1
ATOM 3092 O O . HIS B 1 137 ? 10.953 -27.766 7.617 1 52.56 137 HIS B O 1
ATOM 3098 N N . PHE B 1 138 ? 12.031 -29.703 7.426 1 49.81 138 PHE B N 1
ATOM 3099 C CA . PHE B 1 138 ? 12.188 -30 8.844 1 49.81 138 PHE B CA 1
ATOM 3100 C C . PHE B 1 138 ? 12.578 -28.734 9.617 1 49.81 138 PHE B C 1
ATOM 3102 O O . PHE B 1 138 ? 12.125 -28.531 10.75 1 49.81 138 PHE B O 1
ATOM 3109 N N . ALA B 1 139 ? 13.211 -27.844 8.914 1 50.97 139 ALA B N 1
ATOM 3110 C CA . ALA B 1 139 ? 13.75 -26.625 9.5 1 50.97 139 ALA B CA 1
ATOM 3111 C C . ALA B 1 139 ? 12.633 -25.641 9.828 1 50.97 139 ALA B C 1
ATOM 3113 O O . ALA B 1 139 ? 12.711 -24.922 10.828 1 50.97 139 ALA B O 1
ATOM 3114 N N . VAL B 1 140 ? 11.578 -25.688 9.031 1 57.81 140 VAL B N 1
ATOM 3115 C CA . VAL B 1 140 ? 10.508 -24.766 9.367 1 57.81 140 VAL B CA 1
ATOM 3116 C C . VAL B 1 140 ? 9.844 -25.188 10.672 1 57.81 140 VAL B C 1
ATOM 3118 O O . VAL B 1 140 ? 9.508 -24.344 11.508 1 57.81 140 VAL B O 1
ATOM 3121 N N . ARG B 1 141 ? 9.711 -26.438 10.852 1 57.97 141 ARG B N 1
ATOM 3122 C CA . ARG B 1 141 ? 9.203 -26.875 12.148 1 57.97 141 ARG B CA 1
ATOM 3123 C C . ARG B 1 141 ? 10.148 -26.484 13.273 1 57.97 141 ARG B C 1
ATOM 3125 O O . ARG B 1 141 ? 9.719 -25.938 14.297 1 57.97 141 ARG B O 1
ATOM 3132 N N . TYR B 1 142 ? 11.383 -26.734 13.039 1 63.72 142 TYR B N 1
ATOM 3133 C CA . TYR B 1 142 ? 12.344 -26.453 14.094 1 63.72 142 TYR B CA 1
ATOM 3134 C C . TYR B 1 142 ? 12.781 -24.984 14.062 1 63.72 142 TYR B C 1
ATOM 3136 O O . TYR B 1 142 ? 13.227 -24.438 15.07 1 63.72 142 TYR B O 1
ATOM 3144 N N . LEU B 1 143 ? 12.352 -24.391 12.898 1 74.56 14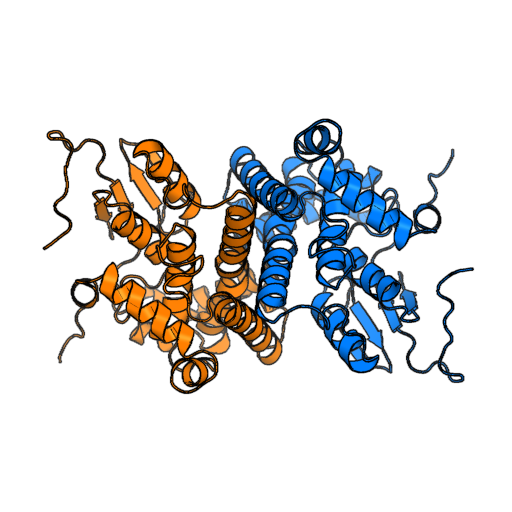3 LEU B N 1
ATOM 3145 C CA . LEU B 1 143 ? 12.781 -23 12.789 1 74.56 143 LEU B CA 1
ATOM 3146 C C . LEU B 1 143 ? 11.594 -22.047 12.867 1 74.56 143 LEU B C 1
ATOM 3148 O O . LEU B 1 143 ? 11.742 -20.844 12.688 1 74.56 143 LEU B O 1
ATOM 3152 N N . ARG B 1 144 ? 10.516 -22.641 13.273 1 83.06 144 ARG B N 1
ATOM 3153 C CA . ARG B 1 144 ? 9.281 -21.875 13.359 1 83.06 144 ARG B CA 1
ATOM 3154 C C . ARG B 1 144 ? 9.453 -20.672 14.289 1 83.06 144 ARG B C 1
ATOM 3156 O O . ARG B 1 144 ? 9.117 -19.547 13.922 1 83.06 144 ARG B O 1
ATOM 3163 N N . PRO B 1 145 ? 10.102 -20.812 15.422 1 83.44 145 PRO B N 1
ATOM 3164 C CA . PRO B 1 145 ? 10.258 -19.656 16.297 1 83.44 145 PRO B CA 1
ATOM 3165 C C . PRO B 1 145 ? 11.125 -18.562 15.68 1 83.44 145 PRO B C 1
ATOM 3167 O O . PRO B 1 145 ? 10.898 -17.375 15.93 1 83.44 145 PRO B O 1
ATOM 3170 N N . ILE B 1 146 ? 12.047 -19.047 14.969 1 85.69 146 ILE B N 1
ATOM 3171 C CA . ILE B 1 146 ? 12.938 -18.094 14.328 1 85.69 146 ILE B CA 1
ATOM 3172 C C . ILE B 1 146 ? 12.188 -17.344 13.234 1 85.69 146 ILE B C 1
ATOM 3174 O O . ILE B 1 146 ? 12.32 -16.125 13.117 1 85.69 146 ILE B O 1
ATOM 3178 N N . VAL B 1 147 ? 11.391 -18.047 12.477 1 86.75 147 VAL B N 1
ATOM 3179 C CA . VAL B 1 147 ? 10.617 -17.438 11.398 1 86.75 147 VAL B CA 1
ATOM 3180 C C . VAL B 1 147 ? 9.594 -16.469 11.984 1 86.75 147 VAL B C 1
ATOM 3182 O O . VAL B 1 147 ? 9.453 -15.344 11.492 1 86.75 147 VAL B O 1
ATOM 3185 N N . VAL B 1 148 ? 8.984 -16.875 13.031 1 89.69 148 VAL B N 1
ATOM 3186 C CA . VAL B 1 148 ? 7.984 -16.031 13.688 1 89.69 148 VAL B CA 1
ATOM 3187 C C . VAL B 1 148 ? 8.641 -14.75 14.195 1 89.69 148 VAL B C 1
ATOM 3189 O O . VAL B 1 148 ? 8.094 -13.656 14.023 1 89.69 148 VAL B O 1
ATOM 3192 N N . SER B 1 149 ? 9.789 -14.891 14.797 1 91.19 149 SER B N 1
ATOM 3193 C CA . SER B 1 149 ? 10.508 -13.727 15.312 1 91.19 149 SER B CA 1
ATOM 3194 C C . SER B 1 149 ? 10.906 -12.781 14.188 1 91.19 149 SER B C 1
ATOM 3196 O O . SER B 1 149 ? 10.805 -11.555 14.328 1 91.19 149 SER B O 1
ATOM 3198 N N . ARG B 1 150 ? 11.344 -13.328 13.148 1 91 150 ARG B N 1
ATOM 3199 C CA . ARG B 1 150 ? 11.734 -12.523 12 1 91 150 ARG B CA 1
ATOM 3200 C C . ARG B 1 150 ? 10.531 -11.781 11.414 1 91 150 ARG B C 1
ATOM 3202 O O . ARG B 1 150 ? 10.633 -10.602 11.078 1 91 150 ARG B O 1
ATOM 3209 N N . VAL B 1 151 ? 9.453 -12.492 11.32 1 93.88 151 VAL B N 1
ATOM 3210 C CA . VAL B 1 151 ? 8.242 -11.891 10.781 1 93.88 151 VAL B CA 1
ATOM 3211 C C . VAL B 1 151 ? 7.754 -10.781 11.711 1 93.88 151 VAL B C 1
ATOM 3213 O O . VAL B 1 151 ? 7.312 -9.727 11.258 1 93.88 151 VAL B O 1
ATOM 3216 N N . LYS B 1 152 ? 7.852 -10.992 13.016 1 95.06 152 LYS B N 1
ATOM 3217 C CA . LYS B 1 152 ? 7.457 -9.969 13.984 1 95.06 152 LYS B CA 1
ATOM 3218 C C . LYS B 1 152 ? 8.25 -8.688 13.781 1 95.06 152 LYS B C 1
ATOM 3220 O O . LYS B 1 152 ? 7.684 -7.59 13.805 1 95.06 152 LYS B O 1
ATOM 3225 N N . SER B 1 153 ? 9.523 -8.852 13.57 1 94.88 153 SER B N 1
ATOM 3226 C CA . SER B 1 153 ? 10.383 -7.691 13.336 1 94.88 153 SER B CA 1
ATOM 3227 C C . SER B 1 153 ? 10.023 -7 12.023 1 94.88 153 SER B C 1
ATOM 3229 O O . SER B 1 153 ? 9.961 -5.77 11.961 1 94.88 153 SER B O 1
ATOM 3231 N N . GLN B 1 154 ? 9.773 -7.789 11.031 1 95.56 154 GLN B N 1
ATOM 3232 C CA . GLN B 1 154 ? 9.461 -7.254 9.703 1 95.56 154 GLN B CA 1
ATOM 3233 C C . GLN B 1 154 ? 8.164 -6.457 9.727 1 95.56 154 GLN B C 1
ATOM 3235 O O . GLN B 1 154 ? 8.109 -5.34 9.211 1 95.56 154 GLN B O 1
ATOM 3240 N N . VAL B 1 155 ? 7.156 -6.977 10.336 1 97.06 155 VAL B N 1
ATOM 3241 C CA . VAL B 1 155 ? 5.852 -6.328 10.305 1 97.06 155 VAL B CA 1
ATOM 3242 C C . VAL B 1 155 ? 5.859 -5.109 11.227 1 97.06 155 VAL B C 1
ATOM 3244 O O . VAL B 1 155 ? 5.117 -4.148 11 1 97.06 155 VAL B O 1
ATOM 3247 N N . SER B 1 156 ? 6.652 -5.16 12.297 1 95.12 156 SER B N 1
ATOM 3248 C CA . SER B 1 156 ? 6.82 -3.973 13.125 1 95.12 156 SER B CA 1
ATOM 3249 C C . SER B 1 156 ? 7.484 -2.84 12.352 1 95.12 156 SER B C 1
ATOM 3251 O O . SER B 1 156 ? 7.043 -1.69 12.422 1 95.12 156 SER B O 1
ATOM 3253 N N . ALA B 1 157 ? 8.516 -3.186 11.602 1 94.12 157 ALA B N 1
ATOM 3254 C CA . ALA B 1 157 ? 9.219 -2.199 10.789 1 94.12 157 ALA B CA 1
ATOM 3255 C C . ALA B 1 157 ? 8.305 -1.612 9.719 1 94.12 157 ALA B C 1
ATOM 3257 O O . ALA B 1 157 ? 8.352 -0.409 9.445 1 94.12 157 ALA B O 1
ATOM 3258 N N . GLN B 1 158 ? 7.512 -2.439 9.156 1 95.56 158 GLN B N 1
ATOM 3259 C CA . GLN B 1 158 ? 6.582 -2.012 8.117 1 95.56 158 GLN B CA 1
ATOM 3260 C C . GLN B 1 158 ? 5.438 -1.188 8.703 1 95.56 158 GLN B C 1
ATOM 3262 O O . GLN B 1 158 ? 4.926 -0.278 8.047 1 95.56 158 GLN B O 1
ATOM 3267 N N . GLY B 1 159 ? 5.023 -1.438 9.891 1 94.81 159 GLY B N 1
ATOM 3268 C CA . GLY B 1 159 ? 4.008 -0.634 10.547 1 94.81 159 GLY B CA 1
ATOM 3269 C C . GLY B 1 159 ? 2.814 -1.446 11.016 1 94.81 159 GLY B C 1
ATOM 3270 O O . GLY B 1 159 ? 2.279 -1.206 12.102 1 94.81 159 GLY B O 1
ATOM 3271 N N . MET B 1 160 ? 2.436 -2.52 10.352 1 97.12 160 MET B N 1
ATOM 3272 C CA . MET B 1 160 ? 1.232 -3.291 10.648 1 97.12 160 MET B CA 1
ATOM 3273 C C . MET B 1 160 ? 1.335 -3.953 12.016 1 97.12 160 MET B C 1
ATOM 3275 O O . MET B 1 160 ? 0.336 -4.078 12.727 1 97.12 160 MET B O 1
ATOM 3279 N N . GLY B 1 161 ? 2.557 -4.336 12.438 1 96.12 161 GLY B N 1
ATOM 3280 C CA . GLY B 1 161 ? 2.777 -5.051 13.688 1 96.12 161 GLY B CA 1
ATOM 3281 C C . GLY B 1 161 ? 2.666 -4.168 14.914 1 96.12 161 GLY B C 1
ATOM 3282 O O . GLY B 1 161 ? 2.791 -4.645 16.047 1 96.12 161 GLY B O 1
ATOM 3283 N N . ARG B 1 162 ? 2.377 -2.881 14.703 1 95.81 162 ARG B N 1
ATOM 3284 C CA . ARG B 1 162 ? 2.283 -1.934 15.812 1 95.81 162 ARG B CA 1
ATOM 3285 C C . ARG B 1 162 ? 0.844 -1.793 16.297 1 95.81 162 ARG B C 1
ATOM 3287 O O . ARG B 1 162 ? 0.572 -1.067 17.25 1 95.81 162 ARG B O 1
ATOM 3294 N N . HIS B 1 163 ? -0.034 -2.461 15.648 1 97.69 163 HIS B N 1
ATOM 3295 C CA . HIS B 1 163 ? -1.459 -2.396 15.953 1 97.69 163 HIS B CA 1
ATOM 3296 C C . HIS B 1 163 ? -1.923 -3.646 16.703 1 97.69 163 HIS B C 1
ATOM 3298 O O . HIS B 1 163 ? -1.27 -4.688 16.625 1 97.69 163 HIS B O 1
ATOM 3304 N N . SER B 1 164 ? -3.037 -3.496 17.406 1 97.12 164 SER B N 1
ATOM 3305 C CA . SER B 1 164 ? -3.646 -4.652 18.062 1 97.12 164 SER B CA 1
ATOM 3306 C C . SER B 1 164 ? -4.227 -5.621 17.031 1 97.12 164 SER B C 1
ATOM 3308 O O . SER B 1 164 ? -4.473 -5.246 15.891 1 97.12 164 SER B O 1
ATOM 3310 N N . GLN B 1 165 ? -4.445 -6.879 17.469 1 97.38 165 GLN B N 1
ATOM 3311 C CA . GLN B 1 165 ? -5.035 -7.879 16.594 1 97.38 165 GLN B CA 1
ATOM 3312 C C . GLN B 1 165 ? -6.367 -7.398 16.031 1 97.38 165 GLN B C 1
ATOM 3314 O O . GLN B 1 165 ? -6.641 -7.555 14.836 1 97.38 165 GLN B O 1
ATOM 3319 N N . SER B 1 166 ? -7.223 -6.84 16.906 1 97.88 166 SER B N 1
ATOM 3320 C CA . SER B 1 166 ? -8.523 -6.352 16.453 1 97.88 166 SER B CA 1
ATOM 3321 C C . SER B 1 166 ? -8.367 -5.258 15.406 1 97.88 166 SER B C 1
ATOM 3323 O O . SER B 1 166 ? -9.094 -5.242 14.406 1 97.88 166 SER B O 1
ATOM 3325 N N . GLU B 1 167 ? -7.41 -4.348 15.609 1 98.06 167 GLU B N 1
ATOM 3326 C CA . GLU B 1 167 ? -7.16 -3.275 14.648 1 98.06 167 GLU B CA 1
ATOM 3327 C C . GLU B 1 167 ? -6.664 -3.826 13.32 1 98.06 167 GLU B C 1
ATOM 3329 O O . GLU B 1 167 ? -7.137 -3.418 12.258 1 98.06 167 GLU B O 1
ATOM 3334 N N . VAL B 1 168 ? -5.699 -4.77 13.383 1 98.5 168 VAL B N 1
ATOM 3335 C CA . VAL B 1 168 ? -5.113 -5.348 12.172 1 98.5 168 VAL B CA 1
ATOM 3336 C C . VAL B 1 168 ? -6.188 -6.066 11.367 1 98.5 168 VAL B C 1
ATOM 3338 O O . VAL B 1 168 ? -6.289 -5.879 10.148 1 98.5 168 VAL B O 1
ATOM 3341 N N . MET B 1 169 ? -7 -6.855 12.031 1 98.38 169 MET B N 1
ATOM 3342 C CA . MET B 1 169 ? -8.047 -7.602 11.336 1 98.38 169 MET B CA 1
ATOM 3343 C C . MET B 1 169 ? -9.086 -6.66 10.742 1 98.38 169 MET B C 1
ATOM 3345 O O . MET B 1 169 ? -9.617 -6.918 9.656 1 98.38 169 MET B O 1
ATOM 3349 N N . GLU B 1 170 ? -9.367 -5.566 11.43 1 98.5 170 GLU B N 1
ATOM 3350 C CA . GLU B 1 170 ? -10.305 -4.578 10.891 1 98.5 170 GLU B CA 1
ATOM 3351 C C . GLU B 1 170 ? -9.719 -3.881 9.664 1 98.5 170 GLU B C 1
ATOM 3353 O O . GLU B 1 170 ? -10.438 -3.598 8.703 1 98.5 170 GLU B O 1
ATOM 3358 N N . MET B 1 171 ? -8.461 -3.568 9.695 1 98.62 171 MET B N 1
ATOM 3359 C CA . MET B 1 171 ? -7.793 -2.98 8.539 1 98.62 171 MET B CA 1
ATOM 3360 C C . MET B 1 171 ? -7.91 -3.895 7.32 1 98.62 171 MET B C 1
ATOM 3362 O O . MET B 1 171 ? -8.219 -3.436 6.223 1 98.62 171 MET B O 1
ATOM 3366 N N . GLY B 1 172 ? -7.637 -5.199 7.555 1 98.75 172 GLY B N 1
ATOM 3367 C CA . GLY B 1 172 ? -7.781 -6.164 6.477 1 98.75 172 GLY B CA 1
ATOM 3368 C C . GLY B 1 172 ? -9.203 -6.266 5.949 1 98.75 172 GLY B C 1
ATOM 3369 O O . GLY B 1 172 ? -9.414 -6.387 4.742 1 98.75 172 GLY B O 1
ATOM 3370 N N . LEU B 1 173 ? -10.164 -6.211 6.863 1 98.69 173 LEU B N 1
ATOM 3371 C CA . LEU B 1 173 ? -11.562 -6.305 6.465 1 98.69 173 LEU B CA 1
ATOM 3372 C C . LEU B 1 173 ? -11.961 -5.113 5.598 1 98.69 173 LEU B C 1
ATOM 3374 O O . LEU B 1 173 ? -12.711 -5.266 4.629 1 98.69 173 LEU B O 1
ATOM 3378 N N . LYS B 1 174 ? -11.469 -3.957 5.93 1 98.69 174 LYS B N 1
ATOM 3379 C CA . LYS B 1 174 ? -11.734 -2.771 5.117 1 98.69 174 LYS B CA 1
ATOM 3380 C C . LYS B 1 174 ? -11.195 -2.945 3.699 1 98.69 174 LYS B C 1
ATOM 3382 O O . LYS B 1 174 ? -11.836 -2.531 2.73 1 98.69 174 LYS B O 1
ATOM 3387 N N . ASP B 1 175 ? -9.969 -3.533 3.572 1 98.88 175 ASP B N 1
ATOM 3388 C CA . ASP B 1 175 ? -9.422 -3.826 2.248 1 98.88 175 ASP B CA 1
ATOM 3389 C C . ASP B 1 175 ? -10.32 -4.805 1.493 1 98.88 175 ASP B C 1
ATOM 3391 O O . ASP B 1 175 ? -10.664 -4.574 0.331 1 98.88 175 ASP B O 1
ATOM 3395 N N . LEU B 1 176 ? -10.695 -5.883 2.16 1 98.88 176 LEU B N 1
ATOM 3396 C CA . LEU B 1 176 ? -11.516 -6.918 1.537 1 98.88 176 LEU B CA 1
ATOM 3397 C C . LEU B 1 176 ? -12.867 -6.355 1.117 1 98.88 176 LEU B C 1
ATOM 3399 O O . LEU B 1 176 ? -13.367 -6.664 0.032 1 98.88 176 LEU B O 1
ATOM 3403 N N . ARG B 1 177 ? -13.453 -5.484 1.953 1 98.81 177 ARG B N 1
ATOM 3404 C CA . ARG B 1 177 ? -14.719 -4.84 1.618 1 98.81 177 ARG B CA 1
ATOM 3405 C C . ARG B 1 177 ? -14.562 -3.92 0.412 1 98.81 177 ARG B C 1
ATOM 3407 O O . ARG B 1 177 ? -15.445 -3.863 -0.451 1 98.81 177 ARG B O 1
ATOM 3414 N N . ALA B 1 178 ? -13.469 -3.209 0.38 1 98.94 178 ALA B N 1
ATOM 3415 C CA . ALA B 1 178 ? -13.219 -2.336 -0.765 1 98.94 178 ALA B CA 1
ATOM 3416 C C . ALA B 1 178 ? -13.133 -3.141 -2.059 1 98.94 178 ALA B C 1
ATOM 3418 O O . ALA B 1 178 ? -13.734 -2.771 -3.07 1 98.94 178 ALA B O 1
ATOM 3419 N N . ILE B 1 179 ? -12.383 -4.262 -2.037 1 98.94 179 ILE B N 1
ATOM 3420 C CA . ILE B 1 179 ? -12.25 -5.117 -3.213 1 98.94 179 ILE B CA 1
ATOM 3421 C C . ILE B 1 179 ? -13.617 -5.676 -3.602 1 98.94 179 ILE B C 1
ATOM 3423 O O . ILE B 1 179 ? -13.992 -5.652 -4.777 1 98.94 179 ILE B O 1
ATOM 3427 N N . SER B 1 180 ? -14.344 -6.125 -2.604 1 98.94 180 SER B N 1
ATOM 3428 C CA . SER B 1 180 ? -15.664 -6.695 -2.828 1 98.94 180 SER B CA 1
ATOM 3429 C C . SER B 1 180 ? -16.609 -5.672 -3.451 1 98.94 180 SER B C 1
ATOM 3431 O O . SER B 1 180 ? -17.281 -5.965 -4.441 1 98.94 180 SER B O 1
ATOM 3433 N N . ASN B 1 181 ? -16.656 -4.484 -2.865 1 98.88 181 ASN B N 1
ATOM 3434 C CA . ASN B 1 181 ? -17.547 -3.426 -3.322 1 98.88 181 ASN B CA 1
ATOM 3435 C C . ASN B 1 181 ? -17.188 -2.961 -4.73 1 98.88 181 ASN B C 1
ATOM 3437 O O . ASN B 1 181 ? -18.078 -2.646 -5.527 1 98.88 181 ASN B O 1
ATOM 3441 N N . PHE B 1 182 ? -15.961 -2.912 -5.094 1 98.94 182 PHE B N 1
ATOM 3442 C CA . PHE B 1 182 ? -15.539 -2.484 -6.422 1 98.94 182 PHE B CA 1
ATOM 3443 C C . PHE B 1 182 ? -15.812 -3.572 -7.453 1 98.94 182 PHE B C 1
ATOM 3445 O O . PHE B 1 182 ? -16.234 -3.281 -8.578 1 98.94 182 PHE B O 1
ATOM 3452 N N . LEU B 1 183 ? -15.508 -4.824 -7.062 1 98.88 183 LEU B N 1
ATOM 3453 C CA . LEU B 1 183 ? -15.797 -5.953 -7.941 1 98.88 183 LEU B CA 1
ATOM 3454 C C . LEU B 1 183 ? -17.281 -6.004 -8.289 1 98.88 183 LEU B C 1
ATOM 3456 O O . LEU B 1 183 ? -17.641 -6.141 -9.453 1 98.88 183 LEU B O 1
ATOM 3460 N N . GLY B 1 184 ? -18.094 -5.891 -7.211 1 98.25 184 GLY B N 1
ATOM 3461 C CA . GLY B 1 184 ? -19.531 -5.961 -7.441 1 98.25 184 GLY B CA 1
ATOM 3462 C C . GLY B 1 184 ? -19.969 -7.238 -8.141 1 98.25 184 GLY B C 1
ATOM 3463 O O . GLY B 1 184 ? -19.672 -8.336 -7.66 1 98.25 184 GLY B O 1
ATOM 3464 N N . THR B 1 185 ? -20.516 -7.055 -9.273 1 97.88 185 THR B N 1
ATOM 3465 C CA . THR B 1 185 ? -21.016 -8.203 -10.008 1 97.88 185 THR B CA 1
ATOM 3466 C C . THR B 1 185 ? -20.141 -8.508 -11.219 1 97.88 185 THR B C 1
ATOM 3468 O O . THR B 1 185 ? -20.484 -9.344 -12.055 1 97.88 185 THR B O 1
ATOM 3471 N N . LYS B 1 186 ? -19.047 -7.777 -11.375 1 98.38 186 LYS B N 1
ATOM 3472 C CA . LYS B 1 186 ? -18.156 -7.977 -12.516 1 98.38 186 LYS B CA 1
ATOM 3473 C C . LYS B 1 186 ? -17.516 -9.367 -12.477 1 98.38 186 LYS B C 1
ATOM 3475 O O . LYS B 1 186 ? -17.266 -9.906 -11.398 1 98.38 186 LYS B O 1
ATOM 3480 N N . SER B 1 187 ? -17.156 -9.922 -13.602 1 98.5 187 SER B N 1
ATOM 3481 C CA . SER B 1 187 ? -16.5 -11.219 -13.688 1 98.5 187 SER B CA 1
ATOM 3482 C C . SER B 1 187 ? -15.055 -11.133 -13.188 1 98.5 187 SER B C 1
ATOM 3484 O O . SER B 1 187 ? -14.547 -12.07 -12.57 1 98.5 187 SER B O 1
ATOM 3486 N N . PHE B 1 188 ? -14.453 -10.062 -13.562 1 98.75 188 PHE B N 1
ATOM 3487 C CA . PHE B 1 188 ? -13.094 -9.75 -13.133 1 98.75 188 PHE B CA 1
ATOM 3488 C C . PHE B 1 188 ? -13.016 -8.328 -12.578 1 98.75 188 PHE B C 1
ATOM 3490 O O . PHE B 1 188 ? -13.984 -7.57 -12.664 1 98.75 188 PHE B O 1
ATOM 3497 N N . LEU B 1 189 ? -11.945 -7.969 -12 1 98.81 189 LEU B N 1
ATOM 3498 C CA . LEU B 1 189 ? -11.906 -6.766 -11.18 1 98.81 189 LEU B CA 1
ATOM 3499 C C . LEU B 1 189 ? -12.312 -5.539 -11.992 1 98.81 189 LEU B C 1
ATOM 3501 O O . LEU B 1 189 ? -13.07 -4.699 -11.508 1 98.81 189 LEU B O 1
ATOM 3505 N N . MET B 1 190 ? -11.758 -5.457 -13.25 1 98.69 190 MET B N 1
ATOM 3506 C CA . MET B 1 190 ? -11.977 -4.238 -14.023 1 98.69 190 MET B CA 1
ATOM 3507 C C . MET B 1 190 ? -13.07 -4.453 -15.07 1 98.69 190 MET B C 1
ATOM 3509 O O . MET B 1 190 ? -13.305 -3.588 -15.914 1 98.69 190 MET B O 1
ATOM 3513 N N . GLY B 1 191 ? -13.734 -5.652 -15.055 1 97.94 191 GLY B N 1
ATOM 3514 C CA . GLY B 1 191 ? -14.789 -5.871 -16.031 1 97.94 191 GLY B CA 1
ATOM 3515 C C . GLY B 1 191 ? -14.945 -7.324 -16.438 1 97.94 191 GLY B C 1
ATOM 3516 O O . GLY B 1 191 ? -14.914 -8.219 -15.578 1 97.94 191 GLY B O 1
ATOM 3517 N N . ASP B 1 192 ? -15.094 -7.527 -17.688 1 96.94 192 ASP B N 1
ATOM 3518 C CA . ASP B 1 192 ? -15.492 -8.844 -18.156 1 96.94 192 ASP B CA 1
ATOM 3519 C C . ASP B 1 192 ? -14.281 -9.664 -18.594 1 96.94 192 ASP B C 1
ATOM 3521 O O . ASP B 1 192 ? -14.383 -10.875 -18.797 1 96.94 192 ASP B O 1
ATOM 3525 N N . GLN B 1 193 ? -13.188 -9 -18.703 1 97.38 193 GLN B N 1
ATOM 3526 C CA . GLN B 1 193 ? -11.961 -9.695 -19.094 1 97.38 193 GLN B CA 1
ATOM 3527 C C . GLN B 1 193 ? -10.914 -9.609 -17.984 1 97.38 193 GLN B C 1
ATOM 3529 O O . GLN B 1 193 ? -10.789 -8.586 -17.312 1 97.38 193 GLN B O 1
ATOM 3534 N N . PRO B 1 194 ? -10.172 -10.727 -17.859 1 98.31 194 PRO B N 1
ATOM 3535 C CA . PRO B 1 194 ? -9.07 -10.648 -16.891 1 98.31 194 PRO B CA 1
ATOM 3536 C C . PRO B 1 194 ? -7.926 -9.758 -17.375 1 98.31 194 PRO B C 1
ATOM 3538 O O . PRO B 1 194 ? -7.613 -9.734 -18.562 1 98.31 194 PRO B O 1
ATOM 3541 N N . ILE B 1 195 ? -7.371 -9.016 -16.516 1 98.19 195 ILE B N 1
ATOM 3542 C CA . ILE B 1 195 ? -6.195 -8.219 -16.844 1 98.19 195 ILE B CA 1
ATOM 3543 C C . ILE B 1 195 ? -5.109 -8.453 -15.789 1 98.19 195 ILE B C 1
ATOM 3545 O O . ILE B 1 195 ? -5.234 -9.344 -14.945 1 98.19 195 ILE B O 1
ATOM 3549 N N . GLU B 1 196 ? -4.051 -7.781 -15.852 1 98.12 196 GLU B N 1
ATOM 3550 C CA . GLU B 1 196 ? -2.881 -8 -15.008 1 98.12 196 GLU B CA 1
ATOM 3551 C C . GLU B 1 196 ? -3.244 -7.895 -13.523 1 98.12 196 GLU B C 1
ATOM 3553 O O . GLU B 1 196 ? -2.773 -8.688 -12.711 1 98.12 196 GLU B O 1
ATOM 3558 N N . VAL B 1 197 ? -4.074 -6.941 -13.164 1 98.81 197 VAL B N 1
ATOM 3559 C CA . VAL B 1 197 ? -4.391 -6.719 -11.758 1 98.81 197 VAL B CA 1
ATOM 3560 C C . VAL B 1 197 ? -5.121 -7.934 -11.188 1 98.81 197 VAL B C 1
ATOM 3562 O O . VAL B 1 197 ? -5.043 -8.211 -9.992 1 98.81 197 VAL B O 1
ATOM 3565 N N . ASP B 1 198 ? -5.84 -8.688 -11.969 1 98.94 198 ASP B N 1
ATOM 3566 C CA . ASP B 1 198 ? -6.535 -9.891 -11.516 1 98.94 198 ASP B CA 1
ATOM 3567 C C . ASP B 1 198 ? -5.547 -10.945 -11.023 1 98.94 198 ASP B C 1
ATOM 3569 O O . ASP B 1 198 ? -5.871 -11.742 -10.148 1 98.94 198 ASP B O 1
ATOM 3573 N N . CYS B 1 199 ? -4.316 -10.969 -11.586 1 98.88 199 CYS B N 1
ATOM 3574 C CA . CYS B 1 199 ? -3.285 -11.891 -11.109 1 98.88 199 CYS B CA 1
ATOM 3575 C C . CYS B 1 199 ? -2.9 -11.578 -9.664 1 98.88 199 CYS B C 1
ATOM 3577 O O . CYS B 1 199 ? -2.795 -12.484 -8.836 1 98.88 199 CYS B O 1
ATOM 3579 N N . ALA B 1 200 ? -2.723 -10.266 -9.391 1 98.81 200 ALA B N 1
ATOM 3580 C CA . ALA B 1 200 ? -2.373 -9.844 -8.039 1 98.81 200 ALA B CA 1
ATOM 3581 C C . ALA B 1 200 ? -3.518 -10.117 -7.066 1 98.81 200 ALA B C 1
ATOM 3583 O O . ALA B 1 200 ? -3.295 -10.609 -5.957 1 98.81 200 ALA B O 1
ATOM 3584 N N . MET B 1 201 ? -4.727 -9.781 -7.496 1 98.88 201 MET B N 1
ATOM 3585 C CA . MET B 1 201 ? -5.91 -9.992 -6.664 1 98.88 201 MET B CA 1
ATOM 3586 C C . MET B 1 201 ? -6.082 -11.469 -6.324 1 98.88 201 MET B C 1
ATOM 3588 O O . MET B 1 201 ? -6.25 -11.828 -5.156 1 98.88 201 MET B O 1
ATOM 3592 N N . PHE B 1 202 ? -6 -12.32 -7.348 1 98.94 202 PHE B N 1
ATOM 3593 C CA . PHE B 1 202 ? -6.16 -13.758 -7.164 1 98.94 202 PHE B CA 1
ATOM 3594 C C . PHE B 1 202 ? -5.051 -14.32 -6.285 1 98.94 202 PHE B C 1
ATOM 3596 O O . PHE B 1 202 ? -5.305 -15.148 -5.406 1 98.94 202 PHE B O 1
ATOM 3603 N N . GLY B 1 203 ? -3.812 -13.875 -6.555 1 98.81 203 GLY B N 1
ATOM 3604 C CA . GLY B 1 203 ? -2.693 -14.312 -5.734 1 98.81 203 GLY B CA 1
ATOM 3605 C C . GLY B 1 203 ? -2.912 -14.078 -4.254 1 98.81 203 GLY B C 1
ATOM 3606 O O . GLY B 1 203 ? -2.623 -14.953 -3.432 1 98.81 203 GLY B O 1
ATOM 3607 N N . MET B 1 204 ? -3.457 -12.93 -3.9 1 98.81 204 MET B N 1
ATOM 3608 C CA . MET B 1 204 ? -3.641 -12.555 -2.502 1 98.81 204 MET B CA 1
ATOM 3609 C C . MET B 1 204 ? -4.895 -13.195 -1.924 1 98.81 204 MET B C 1
ATOM 3611 O O . MET B 1 204 ? -4.844 -13.82 -0.863 1 98.81 204 MET B O 1
ATOM 3615 N N . LEU B 1 205 ? -6.023 -13.102 -2.619 1 98.88 205 LEU B N 1
ATOM 3616 C CA . LEU B 1 205 ? -7.305 -13.578 -2.119 1 98.88 205 LEU B CA 1
ATOM 3617 C C . LEU B 1 205 ? -7.285 -15.094 -1.946 1 98.88 205 LEU B C 1
ATOM 3619 O O . LEU B 1 205 ? -7.902 -15.625 -1.021 1 98.88 205 LEU B O 1
ATOM 3623 N N . ALA B 1 206 ? -6.598 -15.805 -2.834 1 98.5 206 ALA B N 1
ATOM 3624 C CA . ALA B 1 206 ? -6.496 -17.25 -2.732 1 98.5 206 ALA B CA 1
ATOM 3625 C C . ALA B 1 206 ? -5.832 -17.672 -1.423 1 98.5 206 ALA B C 1
ATOM 3627 O O . ALA B 1 206 ? -6.203 -18.688 -0.823 1 98.5 206 ALA B O 1
ATOM 3628 N N . GLN B 1 207 ? -4.812 -16.906 -0.978 1 97.88 207 GLN B N 1
ATOM 3629 C CA . GLN B 1 207 ? -4.156 -17.219 0.289 1 97.88 207 GLN B CA 1
ATOM 3630 C C . GLN B 1 207 ? -5.121 -17.062 1.461 1 97.88 207 GLN B C 1
ATOM 3632 O O . GLN B 1 207 ? -5.148 -17.891 2.365 1 97.88 207 GLN B O 1
ATOM 3637 N N . ILE B 1 208 ? -5.863 -16 1.413 1 98 208 ILE B N 1
ATOM 3638 C CA . ILE B 1 208 ? -6.773 -15.695 2.512 1 98 208 ILE B CA 1
ATOM 3639 C C . ILE B 1 208 ? -7.922 -16.703 2.527 1 98 208 ILE B C 1
ATOM 3641 O O . ILE B 1 208 ? -8.305 -17.203 3.588 1 98 208 ILE B O 1
ATOM 3645 N N . LEU B 1 209 ? -8.414 -16.984 1.398 1 97.44 209 LEU B N 1
ATOM 3646 C CA . LEU B 1 209 ? -9.578 -17.859 1.254 1 97.44 209 LEU B CA 1
ATOM 3647 C C . LEU B 1 209 ? -9.219 -19.312 1.546 1 97.44 209 LEU B C 1
ATOM 3649 O O . LEU B 1 209 ? -9.945 -20 2.264 1 97.44 209 LEU B O 1
ATOM 3653 N N . TRP B 1 210 ? -8.102 -19.781 1.054 1 96.25 210 TRP B N 1
ATOM 3654 C CA . TRP B 1 210 ? -7.855 -21.219 1.066 1 96.25 210 TRP B CA 1
ATOM 3655 C C . TRP B 1 210 ? -6.699 -21.578 2 1 96.25 210 TRP B C 1
ATOM 3657 O O . TRP B 1 210 ? -6.672 -22.656 2.582 1 96.25 210 TRP B O 1
ATOM 3667 N N . ASN B 1 211 ? -5.754 -20.672 2.252 1 95.19 211 ASN B N 1
ATOM 3668 C CA . ASN B 1 211 ? -4.555 -21.016 3.008 1 95.19 211 ASN B CA 1
ATOM 3669 C C . ASN B 1 211 ? -4.57 -20.375 4.398 1 95.19 211 ASN B C 1
ATOM 3671 O O . ASN B 1 211 ? -3.518 -20.188 5.004 1 95.19 211 ASN B O 1
ATOM 3675 N N . SER B 1 212 ? -5.727 -19.938 4.871 1 94.06 212 SER B N 1
ATOM 3676 C CA . SER B 1 212 ? -5.812 -19.312 6.184 1 94.06 212 SER B CA 1
ATOM 3677 C C . SER B 1 212 ? -6.949 -19.906 7.008 1 94.06 212 SER B C 1
ATOM 3679 O O . SER B 1 212 ? -7.836 -19.188 7.461 1 94.06 212 SER B O 1
ATOM 3681 N N . PRO B 1 213 ? -6.84 -21.25 7.223 1 90.94 213 PRO B N 1
ATOM 3682 C CA . PRO B 1 213 ? -7.898 -21.844 8.039 1 90.94 213 PRO B CA 1
ATOM 3683 C C . PRO B 1 213 ? -8.016 -21.203 9.414 1 90.94 213 PRO B C 1
ATOM 3685 O O . PRO B 1 213 ? -7.008 -20.953 10.078 1 90.94 213 PRO B O 1
ATOM 3688 N N . GLY B 1 214 ? -9.203 -20.906 9.828 1 91.69 214 GLY B N 1
ATOM 3689 C CA . GLY B 1 214 ? -9.461 -20.344 11.141 1 91.69 214 GLY B CA 1
ATOM 3690 C C . GLY B 1 214 ? -9.43 -18.828 11.164 1 91.69 214 GLY B C 1
ATOM 3691 O O . GLY B 1 214 ? -9.734 -18.219 12.188 1 91.69 214 GLY B O 1
ATOM 3692 N N . CYS B 1 215 ? -9.047 -18.312 10.062 1 95.06 215 CYS B N 1
ATOM 3693 C CA . CYS B 1 215 ? -9.031 -16.844 9.984 1 95.06 215 CYS B CA 1
ATOM 3694 C C . CYS B 1 215 ? -10.43 -16.281 10.164 1 95.06 215 CYS B C 1
ATOM 3696 O O . CYS B 1 215 ? -11.406 -16.844 9.672 1 95.06 215 CYS B O 1
ATOM 3698 N N . PRO B 1 216 ? -10.562 -15.062 10.82 1 96.06 216 PRO B N 1
ATOM 3699 C CA . PRO B 1 216 ? -11.883 -14.492 11.094 1 96.06 216 PRO B CA 1
ATOM 3700 C C . PRO B 1 216 ? -12.641 -14.125 9.828 1 96.06 216 PRO B C 1
ATOM 3702 O O . PRO B 1 216 ? -13.852 -13.883 9.875 1 96.06 216 PRO B O 1
ATOM 3705 N N . TYR B 1 217 ? -11.977 -14.062 8.703 1 97.75 217 TYR B N 1
ATOM 3706 C CA . TYR B 1 217 ? -12.625 -13.695 7.449 1 97.75 217 TYR B CA 1
ATOM 3707 C C . TYR B 1 217 ? -13.352 -14.891 6.844 1 97.75 217 TYR B C 1
ATOM 3709 O O . TYR B 1 217 ? -14.188 -14.727 5.949 1 97.75 217 TYR B O 1
ATOM 3717 N N . GLU B 1 218 ? -13.07 -16.109 7.27 1 95.25 218 GLU B N 1
ATOM 3718 C CA . GLU B 1 218 ? -13.547 -17.344 6.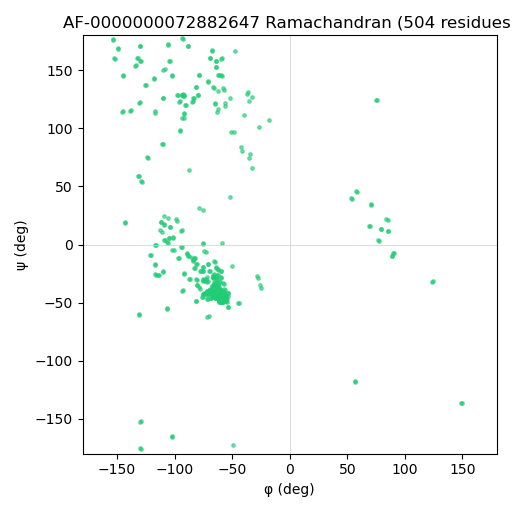648 1 95.25 218 GLU B CA 1
ATOM 3719 C C . GLU B 1 218 ? -15.07 -17.359 6.539 1 95.25 218 GLU B C 1
ATOM 3721 O O . GLU B 1 218 ? -15.617 -17.562 5.457 1 95.25 218 GLU B O 1
ATOM 3726 N N . PRO B 1 219 ? -15.805 -17.047 7.594 1 96.12 219 PRO B N 1
ATOM 3727 C CA . PRO B 1 219 ? -17.266 -17.078 7.484 1 96.12 219 PRO B CA 1
ATOM 3728 C C . PRO B 1 219 ? -17.797 -16 6.531 1 96.12 219 PRO B C 1
ATOM 3730 O O . PRO B 1 219 ? -18.875 -16.172 5.953 1 96.12 219 PRO B O 1
ATOM 3733 N N . LEU B 1 220 ? -17.078 -14.93 6.359 1 97.75 220 LEU B N 1
ATOM 3734 C CA . LEU B 1 220 ? -17.516 -13.836 5.5 1 97.75 220 LEU B CA 1
ATOM 3735 C C . LEU B 1 220 ? -17.453 -14.242 4.031 1 97.75 220 LEU B C 1
ATOM 3737 O O . LEU B 1 220 ? -18.266 -13.773 3.219 1 97.75 220 LEU B O 1
ATOM 3741 N N . PHE B 1 221 ? -16.453 -15.148 3.736 1 96.75 221 PHE B N 1
ATOM 3742 C CA . PHE B 1 221 ? -16.328 -15.656 2.375 1 96.75 221 PHE B CA 1
ATOM 3743 C C . PHE B 1 221 ? -17.406 -16.672 2.07 1 96.75 221 PHE B C 1
ATOM 3745 O O . PHE B 1 221 ? -17.859 -16.797 0.927 1 96.75 221 PHE B O 1
ATOM 3752 N N . THR B 1 222 ? -17.906 -17.438 2.977 1 92.19 222 THR B N 1
ATOM 3753 C CA . THR B 1 222 ? -18.766 -18.594 2.766 1 92.19 222 THR B CA 1
ATOM 3754 C C . THR B 1 222 ? -20.234 -18.188 2.859 1 92.19 222 THR B C 1
ATOM 3756 O O . THR B 1 222 ? -21.062 -18.641 2.072 1 92.19 222 THR B O 1
ATOM 3759 N N . ALA B 1 223 ? -20.578 -17.328 3.781 1 91.31 223 ALA B N 1
ATOM 3760 C CA . ALA B 1 223 ? -21.984 -17.016 4 1 91.31 223 ALA B CA 1
ATOM 3761 C C . ALA B 1 223 ? -22.172 -15.539 4.336 1 91.31 223 ALA B C 1
ATOM 3763 O O . ALA B 1 223 ? -23.219 -15.148 4.863 1 91.31 223 ALA B O 1
ATOM 3764 N N . GLY B 1 224 ? -21.172 -14.789 3.996 1 93.5 224 GLY B N 1
ATOM 3765 C CA . GLY B 1 224 ? -21.266 -13.406 4.43 1 93.5 224 GLY B CA 1
ATOM 3766 C C . GLY B 1 224 ? -21.031 -12.414 3.309 1 93.5 224 GLY B C 1
ATOM 3767 O O . GLY B 1 224 ? -21.438 -12.648 2.168 1 93.5 224 GLY B O 1
ATOM 3768 N N . GLU B 1 225 ? -20.531 -11.242 3.693 1 96.56 225 GLU B N 1
ATOM 3769 C CA . GLU B 1 225 ? -20.484 -10.07 2.824 1 96.56 225 GLU B CA 1
ATOM 3770 C C . GLU B 1 225 ? -19.391 -10.211 1.766 1 96.56 225 GLU B C 1
ATOM 3772 O O . GLU B 1 225 ? -19.281 -9.383 0.859 1 96.56 225 GLU B O 1
ATOM 3777 N N . LEU B 1 226 ? -18.578 -11.305 1.872 1 98.5 226 LEU B N 1
ATOM 3778 C CA . LEU B 1 226 ? -17.484 -11.438 0.93 1 98.5 226 LEU B CA 1
ATOM 3779 C C . LEU B 1 226 ? -17.719 -12.609 -0.022 1 98.5 226 LEU B C 1
ATOM 3781 O O . LEU B 1 226 ? -16.766 -13.117 -0.63 1 98.5 226 LEU B O 1
ATOM 3785 N N . ILE B 1 227 ? -18.891 -13.055 -0.168 1 98.06 227 ILE B N 1
ATOM 3786 C CA . ILE B 1 227 ? -19.234 -14.219 -0.969 1 98.06 227 ILE B CA 1
ATOM 3787 C C . ILE B 1 227 ? -18.875 -13.969 -2.432 1 98.06 227 ILE B C 1
ATOM 3789 O O . ILE B 1 227 ? -18.5 -14.891 -3.156 1 98.06 227 ILE B O 1
ATOM 3793 N N . ASN B 1 228 ? -19.016 -12.742 -2.906 1 98.56 228 ASN B N 1
ATOM 3794 C CA . ASN B 1 228 ? -18.672 -12.445 -4.293 1 98.56 228 ASN B CA 1
ATOM 3795 C C . ASN B 1 228 ? -17.172 -12.594 -4.543 1 98.56 228 ASN B C 1
ATOM 3797 O O . ASN B 1 228 ? -16.75 -12.898 -5.66 1 98.56 228 ASN B O 1
ATOM 3801 N N . LEU B 1 229 ? -16.312 -12.398 -3.523 1 98.88 229 LEU B N 1
ATOM 3802 C CA . LEU B 1 229 ? -14.883 -12.617 -3.664 1 98.88 229 LEU B CA 1
ATOM 3803 C C . LEU B 1 229 ? -14.57 -14.109 -3.797 1 98.88 229 LEU B C 1
ATOM 3805 O O . LEU B 1 229 ? -13.648 -14.492 -4.523 1 98.88 229 LEU B O 1
ATOM 3809 N N . LYS B 1 230 ? -15.289 -14.883 -3.023 1 98.62 230 LYS B N 1
ATOM 3810 C CA . LYS B 1 230 ? -15.141 -16.328 -3.211 1 98.62 230 LYS B CA 1
ATOM 3811 C C . LYS B 1 230 ? -15.508 -16.734 -4.637 1 98.62 230 LYS B C 1
ATOM 3813 O O . LYS B 1 230 ? -14.773 -17.484 -5.273 1 98.62 230 LYS B O 1
ATOM 3818 N N . GLY B 1 231 ? -16.656 -16.25 -5.094 1 98.44 231 GLY B N 1
ATOM 3819 C CA . GLY B 1 231 ? -17.047 -16.5 -6.473 1 98.44 231 GLY B CA 1
ATOM 3820 C C . GLY B 1 231 ? -15.984 -16.078 -7.473 1 98.44 231 GLY B C 1
ATOM 3821 O O . GLY B 1 231 ? -15.703 -16.781 -8.438 1 98.44 231 GLY B O 1
ATOM 3822 N N . TYR B 1 232 ? -15.438 -14.93 -7.266 1 98.81 232 TYR B N 1
ATOM 3823 C CA . TYR B 1 232 ? -14.367 -14.398 -8.102 1 98.81 232 TYR B CA 1
ATOM 3824 C C . TYR B 1 232 ? -13.172 -15.344 -8.125 1 98.81 232 TYR B C 1
ATOM 3826 O O . TYR B 1 232 ? -12.641 -15.656 -9.195 1 98.81 232 TYR B O 1
ATOM 3834 N N . CYS B 1 233 ? -12.695 -15.805 -6.961 1 98.75 233 CYS B N 1
ATOM 3835 C CA . CYS B 1 233 ? -11.555 -16.703 -6.867 1 98.75 233 CYS B CA 1
ATOM 3836 C C . CYS B 1 233 ? -11.844 -18.031 -7.559 1 98.75 233 CYS B C 1
ATOM 3838 O O . CYS B 1 233 ? -10.984 -18.578 -8.25 1 98.75 233 CYS B O 1
ATOM 3840 N N . GLU B 1 234 ? -13.023 -18.516 -7.395 1 98.44 234 GLU B N 1
ATOM 3841 C CA . GLU B 1 234 ? -13.422 -19.766 -8.047 1 98.44 234 GLU B CA 1
ATOM 3842 C C . GLU B 1 234 ? -13.43 -19.609 -9.57 1 98.44 234 GLU B C 1
ATOM 3844 O O . GLU B 1 234 ? -13.062 -20.531 -10.297 1 98.44 234 GLU B O 1
ATOM 3849 N N . ARG B 1 235 ? -13.906 -18.516 -10.039 1 98.56 235 ARG B N 1
ATOM 3850 C CA . ARG B 1 235 ? -13.898 -18.234 -11.477 1 98.56 235 ARG B CA 1
ATOM 3851 C C . ARG B 1 235 ? -12.477 -18.172 -12.016 1 98.56 235 ARG B C 1
ATOM 3853 O O . ARG B 1 235 ? -12.18 -18.734 -13.078 1 98.56 235 ARG B O 1
ATOM 3860 N N . MET B 1 236 ? -11.57 -17.484 -11.344 1 98.81 236 MET B N 1
ATOM 3861 C CA . MET B 1 236 ? -10.164 -17.438 -11.727 1 98.81 236 MET B CA 1
ATOM 3862 C C . MET B 1 236 ? -9.562 -18.828 -11.773 1 98.81 236 MET B C 1
ATOM 3864 O O . MET B 1 236 ? -8.859 -19.188 -12.719 1 98.81 236 MET B O 1
ATOM 3868 N N . LYS B 1 237 ? -9.836 -19.594 -10.734 1 98.62 237 LYS B N 1
ATOM 3869 C CA . LYS B 1 237 ? -9.344 -20.953 -10.633 1 98.62 237 LYS B CA 1
ATOM 3870 C C . LYS B 1 237 ? -9.852 -21.812 -11.789 1 98.62 237 LYS B C 1
ATOM 3872 O O . LYS B 1 237 ? -9.055 -22.469 -12.477 1 98.62 237 LYS B O 1
ATOM 3877 N N . ARG B 1 238 ? -11.086 -21.766 -12.031 1 97.94 238 ARG B N 1
ATOM 3878 C CA . ARG B 1 238 ? -11.703 -22.578 -13.078 1 97.94 238 ARG B CA 1
ATOM 3879 C C . ARG B 1 238 ? -11.195 -22.172 -14.461 1 97.94 238 ARG B C 1
ATOM 3881 O O . ARG B 1 238 ? -10.992 -23.031 -15.32 1 97.94 238 ARG B O 1
ATOM 3888 N N . THR B 1 239 ? -11.039 -20.953 -14.703 1 98 239 THR B N 1
ATOM 3889 C CA . THR B 1 239 ? -10.703 -20.422 -16.031 1 98 239 THR B CA 1
ATOM 3890 C C . THR B 1 239 ? -9.219 -20.625 -16.328 1 98 239 THR B C 1
ATOM 3892 O O . THR B 1 239 ? -8.844 -20.938 -17.453 1 98 239 THR B O 1
ATOM 3895 N N . PHE B 1 240 ? -8.336 -20.469 -15.328 1 98.44 240 PHE B N 1
ATOM 3896 C CA . PHE B 1 240 ? -6.926 -20.359 -15.664 1 98.44 240 PHE B CA 1
ATOM 3897 C C . PHE B 1 240 ? -6.121 -21.469 -15 1 98.44 240 PHE B C 1
ATOM 3899 O O . PHE B 1 240 ? -4.934 -21.641 -15.289 1 98.44 240 PHE B O 1
ATOM 3906 N N . TRP B 1 241 ? -6.773 -22.188 -14.133 1 98.5 241 TRP B N 1
ATOM 3907 C CA . TRP B 1 241 ? -6.117 -23.281 -13.43 1 98.5 241 TRP B CA 1
ATOM 3908 C C . TRP B 1 241 ? -6.934 -24.562 -13.547 1 98.5 241 TRP B C 1
ATOM 3910 O O . TRP B 1 241 ? -7.277 -25.172 -12.539 1 98.5 241 TRP B O 1
ATOM 3920 N N . PRO B 1 242 ? -7.246 -24.938 -14.727 1 97.25 242 PRO B N 1
ATOM 3921 C CA . PRO B 1 242 ? -8.023 -26.172 -14.875 1 97.25 242 PRO B CA 1
ATOM 3922 C C . PRO B 1 242 ? -7.305 -27.391 -14.297 1 97.25 242 PRO B C 1
ATOM 3924 O O . PRO B 1 242 ? -7.945 -28.391 -13.977 1 97.25 242 PRO B O 1
ATOM 3927 N N . ASP B 1 243 ? -6.016 -27.328 -14.18 1 97.5 243 ASP B N 1
ATOM 3928 C CA . ASP B 1 243 ? -5.195 -28.391 -13.617 1 97.5 243 ASP B CA 1
ATOM 3929 C C . ASP B 1 243 ? -4.871 -28.125 -12.148 1 97.5 243 ASP B C 1
ATOM 3931 O O . ASP B 1 243 ? -3.846 -28.578 -11.641 1 97.5 243 ASP B O 1
ATOM 3935 N N . TRP B 1 244 ? -5.664 -27.266 -11.461 1 97.56 244 TRP B N 1
ATOM 3936 C CA . TRP B 1 244 ? -5.434 -26.844 -10.086 1 97.56 244 TRP B CA 1
ATOM 3937 C C . TRP B 1 244 ? -5.051 -28.016 -9.203 1 97.56 244 TRP B C 1
ATOM 3939 O O . TRP B 1 244 ? -4.027 -27.984 -8.516 1 97.56 244 TRP B O 1
ATOM 3949 N N . ASN B 1 245 ? -5.832 -29.094 -9.25 1 95.31 245 ASN B N 1
ATOM 3950 C CA . ASN B 1 245 ? -5.621 -30.25 -8.375 1 95.31 245 ASN B CA 1
ATOM 3951 C C . ASN B 1 245 ? -4.309 -30.953 -8.695 1 95.31 245 ASN B C 1
ATOM 3953 O O . ASN B 1 245 ? -3.684 -31.547 -7.809 1 95.31 245 ASN B O 1
ATOM 3957 N N . GLN B 1 246 ? -3.846 -30.891 -9.93 1 95.81 246 GLN B N 1
ATOM 3958 C CA . GLN B 1 246 ? -2.57 -31.484 -10.328 1 95.81 246 GLN B CA 1
ATOM 3959 C C . GLN B 1 246 ? -1.397 -30.641 -9.836 1 95.81 246 GLN B C 1
ATOM 3961 O O . GLN B 1 246 ? -0.257 -31.109 -9.812 1 95.81 246 GLN B O 1
ATOM 3966 N N . CYS B 1 247 ? -1.727 -29.344 -9.516 1 96.25 247 CYS B N 1
ATOM 3967 C CA . CYS B 1 247 ? -0.69 -28.422 -9.055 1 96.25 247 CYS B CA 1
ATOM 3968 C C . CYS B 1 247 ? -0.621 -28.406 -7.531 1 96.25 247 CYS B C 1
ATOM 3970 O O . CYS B 1 247 ? -0.036 -27.484 -6.945 1 96.25 247 CYS B O 1
ATOM 3972 N N . LEU B 1 248 ? -1.252 -29.328 -6.906 1 95.06 248 LEU B N 1
ATOM 3973 C CA . LEU B 1 248 ? -1.215 -29.438 -5.453 1 95.06 248 LEU B CA 1
ATOM 3974 C C . LEU B 1 248 ? -0.412 -30.672 -5.027 1 95.06 248 LEU B C 1
ATOM 3976 O O . LEU B 1 248 ? -0.273 -31.625 -5.797 1 95.06 248 LEU B O 1
ATOM 3980 N N . ILE B 1 249 ? 0.204 -30.547 -3.861 1 88.38 249 ILE B N 1
ATOM 3981 C CA . ILE B 1 249 ? 0.802 -31.75 -3.271 1 88.38 249 ILE B CA 1
ATOM 3982 C C . ILE B 1 249 ? -0.291 -32.75 -2.92 1 88.38 249 ILE B C 1
ATOM 3984 O O . ILE B 1 249 ? -1.292 -32.406 -2.293 1 88.38 249 ILE B O 1
ATOM 3988 N N . PRO B 1 250 ? -0.113 -33.969 -3.561 1 76.12 250 PRO B N 1
ATOM 3989 C CA . PRO B 1 250 ? -1.14 -34.969 -3.279 1 76.12 250 PRO B CA 1
ATOM 3990 C C . PRO B 1 250 ? -1.278 -35.25 -1.789 1 76.12 250 PRO B C 1
ATOM 3992 O O . PRO B 1 250 ? -0.29 -35.219 -1.052 1 76.12 250 PRO B O 1
ATOM 3995 N N . SER B 1 251 ? -2.459 -35.062 -1.218 1 62.38 251 SER B N 1
ATOM 3996 C CA . SER B 1 251 ? -2.723 -35.469 0.153 1 62.38 251 SER B CA 1
ATOM 3997 C C . SER B 1 251 ? -2.307 -36.938 0.371 1 62.38 251 SER B C 1
ATOM 3999 O O . SER B 1 251 ? -2.482 -37.781 -0.514 1 62.38 251 SER B O 1
ATOM 4001 N N . LEU B 1 252 ? -1.151 -37.125 0.887 1 49.25 252 LEU B N 1
ATOM 4002 C CA . LEU B 1 252 ? -0.846 -38.531 1.199 1 49.25 252 LEU B CA 1
ATOM 4003 C C . LEU B 1 252 ? -2.1 -39.25 1.649 1 49.25 252 LEU B C 1
ATOM 4005 O O . LEU B 1 252 ? -2.783 -38.812 2.58 1 49.25 252 LEU B O 1
ATOM 4009 N N . VAL B 1 253 ? -2.953 -39.625 0.76 1 42.41 253 VAL B N 1
ATOM 4010 C CA . VAL B 1 253 ? -3.893 -40.625 1.244 1 42.41 253 VAL B CA 1
ATOM 4011 C C . VAL B 1 253 ? -3.15 -41.656 2.088 1 42.41 253 VAL B C 1
ATOM 4013 O O . VAL B 1 253 ? -2.252 -42.344 1.594 1 42.41 253 VAL B O 1
ATOM 4016 N N . ARG B 1 254 ? -2.918 -41.406 3.383 1 34.78 254 ARG B N 1
ATOM 4017 C CA . ARG B 1 254 ? -2.811 -42.656 4.148 1 34.78 254 ARG B CA 1
ATOM 4018 C C . ARG B 1 254 ? -4.137 -43.406 4.156 1 34.78 254 ARG B C 1
ATOM 4020 O O . ARG B 1 254 ? -5.203 -42.781 4.234 1 34.78 254 ARG B O 1
#

Organism: NCBI:txid35525

Foldseek 3Di:
DALPPDQPPVNAQEKEKAAAAQKAFFLHLFLLSQLLVLLCLQQSGHYHYDNPHQQFPVRHDIWIDHPNDTGDDSVRSSVVSCVVVVRAQCVPPDPVLVVVLVVLLCCLPVQLVLLLLCLCCPVVVVVLVCVIHPPPPPCCVVCSVVVSVVSLVVSVVSPLNVDDNVVSLVSNVVSLLVQLVQCPPALANSHPGDGSSSSSLLSRLSSVATVRPPRPCPCCCVPRDNVVVVVSNVSSCVPRPVVGNVSHDPPPPD/DPLPDDCPPVNAQEKEKAAAAQKAFFLHLFLLSQLLVLLCLQQSGHYHYDNPHQQFPVRHDIWIDHPNDTGDDSVRSSVVSCVVVVRAQCVVPDPVLVVVLVVLLCCLPVQLVLLLLCLCCPVVVVVLVCVIHPPPPPCCVVCSVVVSVVSLVVSVVSPLNVDDNVVSLVSNVVSLLVQQVQCPVALANSHPGDGSSSSSLLSRLSSVAGVRPPDPCPCCCVPRDNVVVVVSNVSSCVPRPVVGNVSHDPPPPD

Nearest PDB structures (foldseek):
  4e8h-assembly1_A  TM=6.927E-01  e=1.870E-05  Bombyx mori
  1axd-assembly1_B  TM=6.839E-01  e=4.255E-05  Zea mays
  4hz4-assembly1_A-2  TM=5.887E-01  e=3.464E-05  Actinobacillus pleuropneumoniae
  3erf-assembly1_A  TM=6.530E-01  e=1.704E-04  Saccharomyces cerevisiae
  4mp4-assembly2_C-2  TM=7.591E-01  e=1.141E-03  Acinetobacter baumannii ACICU

Sequence (508 aa):
MAAAALEGKDGSNVVILHQLKRGKLTPCISPFALKLETYLRIAGIAYQNDFDEPMGPKGKTPWITLNGKKVGDSQLCLELLSETFHKDLSHHLSIEEKAVARAFQIMAEDHLYWVMLVWRWIYNGGSSLPLIQTDLHFAVRYLRPIVVSRVKSQVSAQGMGRHSQSEVMEMGLKDLRAISNFLGTKSFLMGDQPIEVDCAMFGMLAQILWNSPGCPYEPLFTAGELINLKGYCERMKRTFWPDWNQCLIPSLVRMAAAALEGKDGSNVVILHQLKRGKLTPCISPFALKLETYLRIAGIAYQNDFDEPMGPKGKTPWITLNGKKVGDSQLCLELLSETFHKDLSHHLSIEEKAVARAFQIMAEDHLYWVMLVWRWIYNGGSSLPLIQTDLHFAVRYLRPIVVSRVKSQVSAQGMGRHSQSEVMEMGLKDLRAISNFLGTKSFLMGDQPIEVDCAMFGMLAQILWNSPGCPYEPLFTAGELINLKGYCERMKRTFWPDWNQCLIPSLVR

InterPro domains:
  IPR012336 Thioredoxin-like fold [PF17172] (31-123)
  IPR026928 FAX/IsoI-like [SFLDG01200] (14-246)
  IPR033468 Metaxin, glutathione S-transferase domain [PF17171] (174-236)
  IPR036249 Thioredoxin-like superfamily [SSF52833] (29-113)
  IPR036282 Glutathione S-transferase, C-terminal domain superfamily [SSF47616] (164-237)
  IPR040079 Glutathione transferase family [SFLDS00019] (14-246)
  IPR050931 Mitochondrial Protein Transport Metaxin [PTHR12289] (9-246)